Protein 1NBJ (pdb70)

Structure (mmCIF, N/CA/C/O backbone):
data_1NBJ
#
_entry.id   1NBJ
#
loop_
_atom_site.group_PDB
_atom_site.id
_atom_site.type_symbol
_atom_site.label_atom_id
_atom_site.label_alt_id
_atom_site.label_comp_id
_atom_site.label_asym_id
_atom_site.label_entity_id
_atom_site.label_seq_id
_atom_site.pdbx_PDB_ins_code
_atom_site.Cartn_x
_atom_site.Cartn_y
_atom_site.Cartn_z
_atom_site.occupancy
_atom_site.B_iso_or_equiv
_atom_site.auth_seq_id
_atom_site.auth_comp_id
_atom_site.auth_asym_id
_atom_site.auth_atom_id
_atom_site.pdbx_PDB_model_num
ATOM 1 N N . CYS A 1 1 ? 3.936 3.073 -3.307 1.00 0.00 1 CYS A N 1
ATOM 2 C CA . CYS A 1 1 ? 4.421 1.706 -3.341 1.00 0.00 1 CYS A CA 1
ATOM 3 C C . CYS A 1 1 ? 3.667 0.915 -4.405 1.00 0.00 1 CYS A C 1
ATOM 4 O O . CYS A 1 1 ? 2.555 1.282 -4.782 1.00 0.00 1 CYS A O 1
ATOM 11 N N . ALA A 1 2 ? 4.276 -0.153 -4.911 1.00 0.00 2 ALA A N 1
ATOM 12 C CA . ALA A 1 2 ? 3.653 -0.949 -5.958 1.00 0.00 2 ALA A CA 1
ATOM 13 C C . ALA A 1 2 ? 2.735 -2.020 -5.391 1.00 0.00 2 ALA A C 1
ATOM 14 O O . ALA A 1 2 ? 2.738 -3.157 -5.856 1.00 0.00 2 ALA A O 1
ATOM 21 N N . GLU A 1 3 ? 1.941 -1.650 -4.396 1.00 0.00 3 GLU A N 1
ATOM 22 C CA . GLU A 1 3 ? 1.015 -2.581 -3.774 1.00 0.00 3 GLU A CA 1
ATOM 23 C C . GLU A 1 3 ? -0.208 -1.859 -3.231 1.00 0.00 3 GLU A C 1
ATOM 24 O O . GLU A 1 3 ? -0.093 -0.849 -2.532 1.00 0.00 3 GLU A O 1
ATOM 36 N N . SER A 1 4 ? -1.372 -2.402 -3.531 1.00 0.00 4 SER A N 1
ATOM 37 C CA . SER A 1 4 ? -2.620 -1.852 -3.049 1.00 0.00 4 SER A CA 1
ATOM 38 C C . SER A 1 4 ? -3.150 -2.755 -1.948 1.00 0.00 4 SER A C 1
ATOM 39 O O . SER A 1 4 ? -3.231 -3.970 -2.118 1.00 0.00 4 SER A O 1
ATOM 47 N N . CYS A 1 5 ? -3.475 -2.173 -0.814 1.00 0.00 5 CYS A N 1
ATOM 48 C CA . CYS A 1 5 ? -3.953 -2.955 0.316 1.00 0.00 5 CYS A CA 1
ATOM 49 C C . CYS A 1 5 ? -5.464 -3.139 0.295 1.00 0.00 5 CYS A C 1
ATOM 50 O O . CYS A 1 5 ? -6.027 -3.740 1.209 1.00 0.00 5 CYS A O 1
ATOM 57 N N . VAL A 1 6 ? -6.097 -2.624 -0.763 1.00 0.00 6 VAL A N 1
ATOM 58 C CA . VAL A 1 6 ? -7.554 -2.695 -0.958 1.00 0.00 6 VAL A CA 1
ATOM 59 C C . VAL A 1 6 ? -8.164 -4.011 -0.467 1.00 0.00 6 VAL A C 1
ATOM 60 O O . VAL A 1 6 ? -9.209 -4.012 0.183 1.00 0.00 6 VAL A O 1
ATOM 73 N N . TYR A 1 7 ? -7.523 -5.126 -0.795 1.00 0.00 7 TYR A N 1
ATOM 74 C CA . TYR A 1 7 ? -8.030 -6.434 -0.394 1.00 0.00 7 TYR A CA 1
ATOM 75 C C . TYR A 1 7 ? -7.036 -7.206 0.468 1.00 0.00 7 TYR A C 1
ATOM 76 O O . TYR A 1 7 ? -7.375 -8.259 1.002 1.00 0.00 7 TYR A O 1
ATOM 94 N N . ILE A 1 8 ? -5.812 -6.698 0.592 1.00 0.00 8 ILE A N 1
ATOM 95 C CA . ILE A 1 8 ? -4.774 -7.381 1.376 1.00 0.00 8 ILE A CA 1
ATOM 96 C C . ILE A 1 8 ? -3.684 -6.416 1.822 1.00 0.00 8 ILE A C 1
ATOM 97 O O . ILE A 1 8 ? -3.288 -5.535 1.071 1.00 0.00 8 ILE A O 1
ATOM 113 N N . PRO A 1 9 ? -3.177 -6.585 3.052 1.00 0.00 9 PRO A N 1
ATOM 114 C CA . PRO A 1 9 ? -2.114 -5.737 3.599 1.00 0.00 9 PRO A CA 1
ATOM 115 C C . PRO A 1 9 ? -0.827 -5.811 2.776 1.00 0.00 9 PRO A C 1
ATOM 116 O O . PRO A 1 9 ? -0.555 -6.821 2.123 1.00 0.00 9 PRO A O 1
ATOM 127 N N . CYS A 1 10 ? -0.050 -4.732 2.817 1.00 0.00 10 CYS A N 1
ATOM 128 C CA . CYS A 1 10 ? 1.214 -4.637 2.088 1.00 0.00 10 CYS A CA 1
ATOM 129 C C . CYS A 1 10 ? 2.103 -5.842 2.379 1.00 0.00 10 CYS A C 1
ATOM 130 O O . CYS A 1 10 ? 2.232 -6.262 3.530 1.00 0.00 10 CYS A O 1
ATOM 137 N N . THR A 1 11 ? 2.706 -6.394 1.339 1.00 0.00 11 THR A N 1
ATOM 138 C CA . THR A 1 11 ? 3.572 -7.546 1.492 1.00 0.00 11 THR A CA 1
ATOM 139 C C . THR A 1 11 ? 5.016 -7.196 1.136 1.00 0.00 11 THR A C 1
ATOM 140 O O . THR A 1 11 ? 5.858 -7.040 2.020 1.00 0.00 11 THR A O 1
ATOM 151 N N . VAL A 1 12 ? 5.298 -7.039 -0.152 1.00 0.00 12 VAL A N 1
ATOM 152 C CA . VAL A 1 12 ? 6.643 -6.686 -0.592 1.00 0.00 12 VAL A CA 1
ATOM 153 C C . VAL A 1 12 ? 7.001 -5.308 -0.073 1.00 0.00 12 VAL A C 1
ATOM 154 O O . VAL A 1 12 ? 8.070 -5.090 0.505 1.00 0.00 12 VAL A O 1
ATOM 167 N N . THR A 1 13 ? 6.082 -4.380 -0.275 1.00 0.00 13 THR A N 1
ATOM 168 C CA . THR A 1 13 ? 6.276 -3.016 0.161 1.00 0.00 13 THR A CA 1
ATOM 169 C C . THR A 1 13 ? 6.313 -2.922 1.683 1.00 0.00 13 THR A C 1
ATOM 170 O O . THR A 1 13 ? 6.764 -1.921 2.234 1.00 0.00 13 THR A O 1
ATOM 181 N N . ALA A 1 14 ? 5.874 -3.978 2.362 1.00 0.00 14 ALA A N 1
ATOM 182 C CA . ALA A 1 14 ? 5.901 -3.994 3.815 1.00 0.00 14 ALA A CA 1
ATOM 183 C C . ALA A 1 14 ? 7.344 -3.981 4.286 1.00 0.00 14 ALA A C 1
ATOM 184 O O . ALA A 1 14 ? 7.683 -3.339 5.277 1.00 0.00 14 ALA A O 1
ATOM 191 N N . LEU A 1 15 ? 8.202 -4.672 3.534 1.00 0.00 15 LEU A N 1
ATOM 192 C CA . LEU A 1 15 ? 9.625 -4.718 3.844 1.00 0.00 15 LEU A CA 1
ATOM 193 C C . LEU A 1 15 ? 10.242 -3.348 3.605 1.00 0.00 15 LEU A C 1
ATOM 194 O O . LEU A 1 15 ? 11.254 -2.988 4.203 1.00 0.00 15 LEU A O 1
ATOM 210 N N . LEU A 1 16 ? 9.604 -2.589 2.725 1.00 0.00 16 LEU A N 1
ATOM 211 C CA . LEU A 1 16 ? 10.057 -1.243 2.391 1.00 0.00 16 LEU A CA 1
ATOM 212 C C . LEU A 1 16 ? 9.537 -0.235 3.411 1.00 0.00 16 LEU A C 1
ATOM 213 O O . LEU A 1 16 ? 9.928 0.931 3.404 1.00 0.00 16 LEU A O 1
ATOM 229 N N . GLY A 1 17 ? 8.646 -0.699 4.280 1.00 0.00 17 GLY A N 1
ATOM 230 C CA . GLY A 1 17 ? 8.067 0.158 5.296 1.00 0.00 17 GLY A CA 1
ATOM 231 C C . GLY A 1 17 ? 6.835 0.887 4.801 1.00 0.00 17 GLY A C 1
ATOM 232 O O . GLY A 1 17 ? 6.473 1.938 5.323 1.00 0.00 17 GLY A O 1
ATOM 236 N N . CYS A 1 18 ? 6.184 0.320 3.795 1.00 0.00 18 CYS A N 1
ATOM 237 C CA . CYS A 1 18 ? 4.982 0.914 3.231 1.00 0.00 18 CYS A CA 1
ATOM 238 C C . CYS A 1 18 ? 3.776 0.663 4.122 1.00 0.00 18 CYS A C 1
ATOM 239 O O . CYS A 1 18 ? 3.511 -0.470 4.525 1.00 0.00 18 CYS A O 1
ATOM 246 N N . SER A 1 19 ? 3.045 1.723 4.422 1.00 0.00 19 SER A N 1
ATOM 247 C CA . SER A 1 19 ? 1.864 1.622 5.256 1.00 0.00 19 SER A CA 1
ATOM 248 C C . SER A 1 19 ? 0.604 1.740 4.406 1.00 0.00 19 SER A C 1
ATOM 249 O O . SER A 1 19 ? 0.575 2.485 3.422 1.00 0.00 19 SER A O 1
ATOM 257 N N . CYS A 1 20 ? -0.429 1.002 4.787 1.00 0.00 20 CYS A N 1
ATOM 258 C CA . CYS A 1 20 ? -1.696 1.019 4.072 1.00 0.00 20 CYS A CA 1
ATOM 259 C C . CYS A 1 20 ? -2.437 2.328 4.327 1.00 0.00 20 CYS A C 1
ATOM 260 O O . CYS A 1 20 ? -2.716 2.680 5.472 1.00 0.00 20 CYS A O 1
ATOM 267 N N . SER A 1 21 ? -2.756 3.042 3.258 1.00 0.00 21 SER A N 1
ATOM 268 C CA . SER A 1 21 ? -3.469 4.302 3.362 1.00 0.00 21 SER A CA 1
ATOM 269 C C . SER A 1 21 ? -4.303 4.513 2.106 1.00 0.00 21 SER A C 1
ATOM 270 O O . SER A 1 21 ? -3.787 4.437 0.997 1.00 0.00 21 SER A O 1
ATOM 278 N N . ASN A 1 22 ? -5.598 4.757 2.287 1.00 0.00 22 ASN A N 1
ATOM 279 C CA . ASN A 1 22 ? -6.515 4.961 1.163 1.00 0.00 22 ASN A CA 1
ATOM 280 C C . ASN A 1 22 ? -6.508 3.743 0.241 1.00 0.00 22 ASN A C 1
ATOM 281 O O . ASN A 1 22 ? -6.620 3.847 -0.981 1.00 0.00 22 ASN A O 1
ATOM 292 N N . ARG A 1 23 ? -6.385 2.583 0.873 1.00 0.00 23 ARG A N 1
ATOM 293 C CA . ARG A 1 23 ? -6.370 1.282 0.192 1.00 0.00 23 ARG A CA 1
ATOM 294 C C . ARG A 1 23 ? -5.120 1.079 -0.671 1.00 0.00 23 ARG A C 1
ATOM 295 O O . ARG A 1 23 ? -5.076 0.179 -1.508 1.00 0.00 23 ARG A O 1
ATOM 316 N N . VAL A 1 24 ? -4.097 1.883 -0.451 1.00 0.00 24 VAL A N 1
ATOM 317 C CA . VAL A 1 24 ? -2.858 1.750 -1.201 1.00 0.00 24 VAL A CA 1
ATOM 318 C C . VAL A 1 24 ? -1.660 1.965 -0.280 1.00 0.00 24 VAL A C 1
ATOM 319 O O . VAL A 1 24 ? -1.697 2.801 0.621 1.00 0.00 24 VAL A O 1
ATOM 332 N N . CYS A 1 25 ? -0.615 1.186 -0.481 1.00 0.00 25 CYS A N 1
ATOM 333 C CA . CYS A 1 25 ? 0.570 1.286 0.354 1.00 0.00 25 CYS A CA 1
ATOM 334 C C . CYS A 1 25 ? 1.428 2.479 -0.059 1.00 0.00 25 CYS A C 1
ATOM 335 O O . CYS A 1 25 ? 1.788 2.627 -1.230 1.00 0.00 25 CYS A O 1
ATOM 342 N N . TYR A 1 26 ? 1.750 3.325 0.911 1.00 0.00 26 TYR A N 1
ATOM 343 C CA . TYR A 1 26 ? 2.564 4.511 0.671 1.00 0.00 26 TYR A CA 1
ATOM 344 C C . TYR A 1 26 ? 3.629 4.654 1.743 1.00 0.00 26 TYR A C 1
ATOM 345 O O . TYR A 1 26 ? 3.436 4.234 2.886 1.00 0.00 26 TYR A O 1
ATOM 363 N N . ASN A 1 27 ? 4.744 5.253 1.361 1.00 0.00 27 ASN A N 1
ATOM 364 C CA . ASN A 1 27 ? 5.864 5.478 2.273 1.00 0.00 27 ASN A CA 1
ATOM 365 C C . ASN A 1 27 ? 6.739 6.580 1.707 1.00 0.00 27 ASN A C 1
ATOM 366 O O . ASN A 1 27 ? 7.846 6.340 1.225 1.00 0.00 27 ASN A O 1
ATOM 377 N N . GLY A 1 28 ? 6.193 7.790 1.700 1.00 0.00 28 GLY A N 1
ATOM 378 C CA . GLY A 1 28 ? 6.890 8.925 1.124 1.00 0.00 28 GLY A CA 1
ATOM 379 C C . GLY A 1 28 ? 6.677 8.939 -0.371 1.00 0.00 28 GLY A C 1
ATOM 380 O O . GLY A 1 28 ? 6.323 9.956 -0.962 1.00 0.00 28 GLY A O 1
ATOM 384 N N . ILE A 1 29 ? 6.849 7.769 -0.956 1.00 0.00 29 ILE A N 1
ATOM 385 C CA . ILE A 1 29 ? 6.644 7.551 -2.368 1.00 0.00 29 ILE A CA 1
ATOM 386 C C . ILE A 1 29 ? 5.591 6.461 -2.533 1.00 0.00 29 ILE A C 1
ATOM 387 O O . ILE A 1 29 ? 5.371 5.666 -1.606 1.00 0.00 29 ILE A O 1
ATOM 403 N N . PRO A 1 30 ? 4.907 6.413 -3.683 1.00 0.00 30 PRO A N 1
ATOM 404 C CA . PRO A 1 30 ? 3.875 5.410 -3.935 1.00 0.00 30 PRO A CA 1
ATOM 405 C C . PRO A 1 30 ? 4.471 4.013 -4.066 1.00 0.00 30 PRO A C 1
ATOM 406 O O . PRO A 1 30 ? 5.404 3.796 -4.840 1.00 0.00 30 PRO A O 1
ATOM 417 N N . CYS A 1 1 ? 4.006 3.020 -3.281 1.00 0.00 1 CYS A N 2
ATOM 418 C CA . CYS A 1 1 ? 4.400 1.625 -3.316 1.00 0.00 1 CYS A CA 2
ATOM 419 C C . CYS A 1 1 ? 3.649 0.875 -4.405 1.00 0.00 1 CYS A C 2
ATOM 420 O O . CYS A 1 1 ? 2.535 1.249 -4.773 1.00 0.00 1 CYS A O 2
ATOM 427 N N . ALA A 1 2 ? 4.264 -0.177 -4.930 1.00 0.00 2 ALA A N 2
ATOM 428 C CA . ALA A 1 2 ? 3.655 -0.960 -5.992 1.00 0.00 2 ALA A CA 2
ATOM 429 C C . ALA A 1 2 ? 2.728 -2.042 -5.449 1.00 0.00 2 ALA A C 2
ATOM 430 O O . ALA A 1 2 ? 2.716 -3.165 -5.949 1.00 0.00 2 ALA A O 2
ATOM 437 N N . GLU A 1 3 ? 1.939 -1.693 -4.441 1.00 0.00 3 GLU A N 2
ATOM 438 C CA . GLU A 1 3 ? 0.995 -2.634 -3.847 1.00 0.00 3 GLU A CA 2
ATOM 439 C C . GLU A 1 3 ? -0.227 -1.901 -3.320 1.00 0.00 3 GLU A C 2
ATOM 440 O O . GLU A 1 3 ? -0.115 -0.832 -2.714 1.00 0.00 3 GLU A O 2
ATOM 452 N N . SER A 1 4 ? -1.387 -2.493 -3.529 1.00 0.00 4 SER A N 2
ATOM 453 C CA . SER A 1 4 ? -2.629 -1.928 -3.049 1.00 0.00 4 SER A CA 2
ATOM 454 C C . SER A 1 4 ? -3.164 -2.804 -1.927 1.00 0.00 4 SER A C 2
ATOM 455 O O . SER A 1 4 ? -3.298 -4.016 -2.083 1.00 0.00 4 SER A O 2
ATOM 463 N N . CYS A 1 5 ? -3.439 -2.196 -0.790 1.00 0.00 5 CYS A N 2
ATOM 464 C CA . CYS A 1 5 ? -3.924 -2.940 0.362 1.00 0.00 5 CYS A CA 2
ATOM 465 C C . CYS A 1 5 ? -5.438 -3.097 0.353 1.00 0.00 5 CYS A C 2
ATOM 466 O O . CYS A 1 5 ? -6.009 -3.640 1.299 1.00 0.00 5 CYS A O 2
ATOM 473 N N . VAL A 1 6 ? -6.062 -2.627 -0.731 1.00 0.00 6 VAL A N 2
ATOM 474 C CA . VAL A 1 6 ? -7.520 -2.678 -0.928 1.00 0.00 6 VAL A CA 2
ATOM 475 C C . VAL A 1 6 ? -8.165 -3.931 -0.331 1.00 0.00 6 VAL A C 2
ATOM 476 O O . VAL A 1 6 ? -9.187 -3.843 0.347 1.00 0.00 6 VAL A O 2
ATOM 489 N N . TYR A 1 7 ? -7.573 -5.090 -0.591 1.00 0.00 7 TYR A N 2
ATOM 490 C CA . TYR A 1 7 ? -8.109 -6.347 -0.081 1.00 0.00 7 TYR A CA 2
ATOM 491 C C . TYR A 1 7 ? -7.063 -7.147 0.686 1.00 0.00 7 TYR A C 2
ATOM 492 O O . TYR A 1 7 ? -7.366 -8.222 1.199 1.00 0.00 7 TYR A O 2
ATOM 510 N N . ILE A 1 8 ? -5.838 -6.638 0.750 1.00 0.00 8 ILE A N 2
ATOM 511 C CA . ILE A 1 8 ? -4.751 -7.343 1.441 1.00 0.00 8 ILE A CA 2
ATOM 512 C C . ILE A 1 8 ? -3.660 -6.385 1.896 1.00 0.00 8 ILE A C 2
ATOM 513 O O . ILE A 1 8 ? -3.269 -5.492 1.158 1.00 0.00 8 ILE A O 2
ATOM 529 N N . PRO A 1 9 ? -3.144 -6.573 3.119 1.00 0.00 9 PRO A N 2
ATOM 530 C CA . PRO A 1 9 ? -2.079 -5.729 3.671 1.00 0.00 9 PRO A CA 2
ATOM 531 C C . PRO A 1 9 ? -0.801 -5.784 2.831 1.00 0.00 9 PRO A C 2
ATOM 532 O O . PRO A 1 9 ? -0.511 -6.799 2.193 1.00 0.00 9 PRO A O 2
ATOM 543 N N . CYS A 1 10 ? -0.051 -4.682 2.839 1.00 0.00 10 CYS A N 2
ATOM 544 C CA . CYS A 1 10 ? 1.200 -4.574 2.089 1.00 0.00 10 CYS A CA 2
ATOM 545 C C . CYS A 1 10 ? 2.115 -5.757 2.402 1.00 0.00 10 CYS A C 2
ATOM 546 O O . CYS A 1 10 ? 2.313 -6.100 3.568 1.00 0.00 10 CYS A O 2
ATOM 553 N N . THR A 1 11 ? 2.654 -6.388 1.368 1.00 0.00 11 THR A N 2
ATOM 554 C CA . THR A 1 11 ? 3.525 -7.535 1.557 1.00 0.00 11 THR A CA 2
ATOM 555 C C . THR A 1 11 ? 4.959 -7.225 1.125 1.00 0.00 11 THR A C 2
ATOM 556 O O . THR A 1 11 ? 5.851 -7.096 1.963 1.00 0.00 11 THR A O 2
ATOM 567 N N . VAL A 1 12 ? 5.177 -7.081 -0.176 1.00 0.00 12 VAL A N 2
ATOM 568 C CA . VAL A 1 12 ? 6.507 -6.772 -0.687 1.00 0.00 12 VAL A CA 2
ATOM 569 C C . VAL A 1 12 ? 6.953 -5.415 -0.171 1.00 0.00 12 VAL A C 2
ATOM 570 O O . VAL A 1 12 ? 8.050 -5.255 0.379 1.00 0.00 12 VAL A O 2
ATOM 583 N N . THR A 1 13 ? 6.078 -4.442 -0.338 1.00 0.00 13 THR A N 2
ATOM 584 C CA . THR A 1 13 ? 6.342 -3.089 0.095 1.00 0.00 13 THR A CA 2
ATOM 585 C C . THR A 1 13 ? 6.403 -2.991 1.617 1.00 0.00 13 THR A C 2
ATOM 586 O O . THR A 1 13 ? 6.849 -1.984 2.161 1.00 0.00 13 THR A O 2
ATOM 597 N N . ALA A 1 14 ? 5.990 -4.052 2.305 1.00 0.00 14 ALA A N 2
ATOM 598 C CA . ALA A 1 14 ? 6.047 -4.068 3.757 1.00 0.00 14 ALA A CA 2
ATOM 599 C C . ALA A 1 14 ? 7.501 -4.052 4.187 1.00 0.00 14 ALA A C 2
ATOM 600 O O . ALA A 1 14 ? 7.862 -3.432 5.186 1.00 0.00 14 ALA A O 2
ATOM 607 N N . LEU A 1 15 ? 8.340 -4.714 3.391 1.00 0.00 15 LEU A N 2
ATOM 608 C CA . LEU A 1 15 ? 9.769 -4.758 3.653 1.00 0.00 15 LEU A CA 2
ATOM 609 C C . LEU A 1 15 ? 10.365 -3.371 3.439 1.00 0.00 15 LEU A C 2
ATOM 610 O O . LEU A 1 15 ? 11.385 -3.012 4.021 1.00 0.00 15 LEU A O 2
ATOM 626 N N . LEU A 1 16 ? 9.694 -2.597 2.597 1.00 0.00 16 LEU A N 2
ATOM 627 C CA . LEU A 1 16 ? 10.118 -1.234 2.285 1.00 0.00 16 LEU A CA 2
ATOM 628 C C . LEU A 1 16 ? 9.580 -0.250 3.322 1.00 0.00 16 LEU A C 2
ATOM 629 O O . LEU A 1 16 ? 9.923 0.933 3.311 1.00 0.00 16 LEU A O 2
ATOM 645 N N . GLY A 1 17 ? 8.732 -0.750 4.212 1.00 0.00 17 GLY A N 2
ATOM 646 C CA . GLY A 1 17 ? 8.147 0.083 5.245 1.00 0.00 17 GLY A CA 2
ATOM 647 C C . GLY A 1 17 ? 6.929 0.841 4.755 1.00 0.00 17 GLY A C 2
ATOM 648 O O . GLY A 1 17 ? 6.623 1.928 5.243 1.00 0.00 17 GLY A O 2
ATOM 652 N N . CYS A 1 18 ? 6.231 0.262 3.789 1.00 0.00 18 CYS A N 2
ATOM 653 C CA . CYS A 1 18 ? 5.036 0.876 3.227 1.00 0.00 18 CYS A CA 2
ATOM 654 C C . CYS A 1 18 ? 3.838 0.701 4.147 1.00 0.00 18 CYS A C 2
ATOM 655 O O . CYS A 1 18 ? 3.603 -0.383 4.681 1.00 0.00 18 CYS A O 2
ATOM 662 N N . SER A 1 19 ? 3.074 1.768 4.318 1.00 0.00 19 SER A N 2
ATOM 663 C CA . SER A 1 19 ? 1.893 1.732 5.158 1.00 0.00 19 SER A CA 2
ATOM 664 C C . SER A 1 19 ? 0.633 1.828 4.304 1.00 0.00 19 SER A C 2
ATOM 665 O O . SER A 1 19 ? 0.625 2.491 3.268 1.00 0.00 19 SER A O 2
ATOM 673 N N . CYS A 1 20 ? -0.425 1.155 4.732 1.00 0.00 20 CYS A N 2
ATOM 674 C CA . CYS A 1 20 ? -1.682 1.168 4.001 1.00 0.00 20 CYS A CA 2
ATOM 675 C C . CYS A 1 20 ? -2.378 2.517 4.157 1.00 0.00 20 CYS A C 2
ATOM 676 O O . CYS A 1 20 ? -2.649 2.960 5.273 1.00 0.00 20 CYS A O 2
ATOM 683 N N . SER A 1 21 ? -2.661 3.169 3.041 1.00 0.00 21 SER A N 2
ATOM 684 C CA . SER A 1 21 ? -3.323 4.463 3.052 1.00 0.00 21 SER A CA 2
ATOM 685 C C . SER A 1 21 ? -4.270 4.572 1.863 1.00 0.00 21 SER A C 2
ATOM 686 O O . SER A 1 21 ? -3.852 4.457 0.715 1.00 0.00 21 SER A O 2
ATOM 694 N N . ASN A 1 22 ? -5.555 4.772 2.152 1.00 0.00 22 ASN A N 2
ATOM 695 C CA . ASN A 1 22 ? -6.584 4.882 1.110 1.00 0.00 22 ASN A CA 2
ATOM 696 C C . ASN A 1 22 ? -6.612 3.631 0.231 1.00 0.00 22 ASN A C 2
ATOM 697 O O . ASN A 1 22 ? -6.892 3.706 -0.966 1.00 0.00 22 ASN A O 2
ATOM 708 N N . ARG A 1 23 ? -6.326 2.484 0.856 1.00 0.00 23 ARG A N 2
ATOM 709 C CA . ARG A 1 23 ? -6.308 1.177 0.184 1.00 0.00 23 ARG A CA 2
ATOM 710 C C . ARG A 1 23 ? -5.084 1.021 -0.721 1.00 0.00 23 ARG A C 2
ATOM 711 O O . ARG A 1 23 ? -5.013 0.096 -1.531 1.00 0.00 23 ARG A O 2
ATOM 732 N N . VAL A 1 24 ? -4.112 1.905 -0.568 1.00 0.00 24 VAL A N 2
ATOM 733 C CA . VAL A 1 24 ? -2.889 1.850 -1.357 1.00 0.00 24 VAL A CA 2
ATOM 734 C C . VAL A 1 24 ? -1.682 1.980 -0.434 1.00 0.00 24 VAL A C 2
ATOM 735 O O . VAL A 1 24 ? -1.692 2.789 0.490 1.00 0.00 24 VAL A O 2
ATOM 748 N N . CYS A 1 25 ? -0.651 1.188 -0.669 1.00 0.00 25 CYS A N 2
ATOM 749 C CA . CYS A 1 25 ? 0.539 1.255 0.162 1.00 0.00 25 CYS A CA 2
ATOM 750 C C . CYS A 1 25 ? 1.347 2.500 -0.195 1.00 0.00 25 CYS A C 2
ATOM 751 O O . CYS A 1 25 ? 1.663 2.739 -1.365 1.00 0.00 25 CYS A O 2
ATOM 758 N N . TYR A 1 26 ? 1.647 3.303 0.813 1.00 0.00 26 TYR A N 2
ATOM 759 C CA . TYR A 1 26 ? 2.381 4.542 0.616 1.00 0.00 26 TYR A CA 2
ATOM 760 C C . TYR A 1 26 ? 3.256 4.836 1.825 1.00 0.00 26 TYR A C 2
ATOM 761 O O . TYR A 1 26 ? 2.867 4.570 2.963 1.00 0.00 26 TYR A O 2
ATOM 779 N N . ASN A 1 27 ? 4.437 5.378 1.575 1.00 0.00 27 ASN A N 2
ATOM 780 C CA . ASN A 1 27 ? 5.371 5.711 2.657 1.00 0.00 27 ASN A CA 2
ATOM 781 C C . ASN A 1 27 ? 6.330 6.799 2.188 1.00 0.00 27 ASN A C 2
ATOM 782 O O . ASN A 1 27 ? 7.543 6.615 2.114 1.00 0.00 27 ASN A O 2
ATOM 793 N N . GLY A 1 28 ? 5.756 7.933 1.817 1.00 0.00 28 GLY A N 2
ATOM 794 C CA . GLY A 1 28 ? 6.542 9.029 1.291 1.00 0.00 28 GLY A CA 2
ATOM 795 C C . GLY A 1 28 ? 6.623 8.885 -0.206 1.00 0.00 28 GLY A C 2
ATOM 796 O O . GLY A 1 28 ? 6.406 9.834 -0.960 1.00 0.00 28 GLY A O 2
ATOM 800 N N . ILE A 1 29 ? 6.867 7.656 -0.619 1.00 0.00 29 ILE A N 2
ATOM 801 C CA . ILE A 1 29 ? 6.918 7.286 -2.013 1.00 0.00 29 ILE A CA 2
ATOM 802 C C . ILE A 1 29 ? 5.791 6.293 -2.277 1.00 0.00 29 ILE A C 2
ATOM 803 O O . ILE A 1 29 ? 5.382 5.561 -1.363 1.00 0.00 29 ILE A O 2
ATOM 819 N N . PRO A 1 30 ? 5.244 6.270 -3.500 1.00 0.00 30 PRO A N 2
ATOM 820 C CA . PRO A 1 30 ? 4.152 5.366 -3.854 1.00 0.00 30 PRO A CA 2
ATOM 821 C C . PRO A 1 30 ? 4.645 3.932 -3.991 1.00 0.00 30 PRO A C 2
ATOM 822 O O . PRO A 1 30 ? 5.603 3.663 -4.718 1.00 0.00 30 PRO A O 2
ATOM 833 N N . CYS A 1 1 ? 3.880 3.089 -3.273 1.00 0.00 1 CYS A N 3
ATOM 834 C CA . CYS A 1 1 ? 4.371 1.724 -3.298 1.00 0.00 1 CYS A CA 3
ATOM 835 C C . CYS A 1 1 ? 3.653 0.919 -4.372 1.00 0.00 1 CYS A C 3
ATOM 836 O O . CYS A 1 1 ? 2.522 1.235 -4.743 1.00 0.00 1 CYS A O 3
ATOM 843 N N . ALA A 1 2 ? 4.318 -0.107 -4.889 1.00 0.00 2 ALA A N 3
ATOM 844 C CA . ALA A 1 2 ? 3.746 -0.931 -5.943 1.00 0.00 2 ALA A CA 3
ATOM 845 C C . ALA A 1 2 ? 2.828 -2.016 -5.395 1.00 0.00 2 ALA A C 3
ATOM 846 O O . ALA A 1 2 ? 2.862 -3.156 -5.855 1.00 0.00 2 ALA A O 3
ATOM 853 N N . GLU A 1 3 ? 1.998 -1.651 -4.428 1.00 0.00 3 GLU A N 3
ATOM 854 C CA . GLU A 1 3 ? 1.058 -2.587 -3.825 1.00 0.00 3 GLU A CA 3
ATOM 855 C C . GLU A 1 3 ? -0.171 -1.853 -3.314 1.00 0.00 3 GLU A C 3
ATOM 856 O O . GLU A 1 3 ? -0.066 -0.789 -2.700 1.00 0.00 3 GLU A O 3
ATOM 868 N N . SER A 1 4 ? -1.330 -2.440 -3.545 1.00 0.00 4 SER A N 3
ATOM 869 C CA . SER A 1 4 ? -2.578 -1.875 -3.081 1.00 0.00 4 SER A CA 3
ATOM 870 C C . SER A 1 4 ? -3.127 -2.756 -1.972 1.00 0.00 4 SER A C 3
ATOM 871 O O . SER A 1 4 ? -3.236 -3.970 -2.130 1.00 0.00 4 SER A O 3
ATOM 879 N N . CYS A 1 5 ? -3.441 -2.154 -0.843 1.00 0.00 5 CYS A N 3
ATOM 880 C CA . CYS A 1 5 ? -3.940 -2.909 0.297 1.00 0.00 5 CYS A CA 3
ATOM 881 C C . CYS A 1 5 ? -5.455 -3.057 0.272 1.00 0.00 5 CYS A C 3
ATOM 882 O O . CYS A 1 5 ? -6.042 -3.568 1.227 1.00 0.00 5 CYS A O 3
ATOM 889 N N . VAL A 1 6 ? -6.058 -2.616 -0.834 1.00 0.00 6 VAL A N 3
ATOM 890 C CA . VAL A 1 6 ? -7.513 -2.663 -1.053 1.00 0.00 6 VAL A CA 3
ATOM 891 C C . VAL A 1 6 ? -8.183 -3.873 -0.397 1.00 0.00 6 VAL A C 3
ATOM 892 O O . VAL A 1 6 ? -9.193 -3.728 0.291 1.00 0.00 6 VAL A O 3
ATOM 905 N N . TYR A 1 7 ? -7.624 -5.056 -0.613 1.00 0.00 7 TYR A N 3
ATOM 906 C CA . TYR A 1 7 ? -8.182 -6.275 -0.040 1.00 0.00 7 TYR A CA 3
ATOM 907 C C . TYR A 1 7 ? -7.127 -7.094 0.694 1.00 0.00 7 TYR A C 3
ATOM 908 O O . TYR A 1 7 ? -7.425 -8.174 1.200 1.00 0.00 7 TYR A O 3
ATOM 926 N N . ILE A 1 8 ? -5.899 -6.593 0.741 1.00 0.00 8 ILE A N 3
ATOM 927 C CA . ILE A 1 8 ? -4.802 -7.313 1.401 1.00 0.00 8 ILE A CA 3
ATOM 928 C C . ILE A 1 8 ? -3.704 -6.366 1.862 1.00 0.00 8 ILE A C 3
ATOM 929 O O . ILE A 1 8 ? -3.324 -5.454 1.142 1.00 0.00 8 ILE A O 3
ATOM 945 N N . PRO A 1 9 ? -3.170 -6.583 3.072 1.00 0.00 9 PRO A N 3
ATOM 946 C CA . PRO A 1 9 ? -2.096 -5.752 3.628 1.00 0.00 9 PRO A CA 3
ATOM 947 C C . PRO A 1 9 ? -0.822 -5.808 2.785 1.00 0.00 9 PRO A C 3
ATOM 948 O O . PRO A 1 9 ? -0.542 -6.818 2.135 1.00 0.00 9 PRO A O 3
ATOM 959 N N . CYS A 1 10 ? -0.063 -4.714 2.804 1.00 0.00 10 CYS A N 3
ATOM 960 C CA . CYS A 1 10 ? 1.187 -4.609 2.053 1.00 0.00 10 CYS A CA 3
ATOM 961 C C . CYS A 1 10 ? 2.101 -5.791 2.369 1.00 0.00 10 CYS A C 3
ATOM 962 O O . CYS A 1 10 ? 2.279 -6.146 3.534 1.00 0.00 10 CYS A O 3
ATOM 969 N N . THR A 1 11 ? 2.666 -6.405 1.337 1.00 0.00 11 THR A N 3
ATOM 970 C CA . THR A 1 11 ? 3.542 -7.548 1.532 1.00 0.00 11 THR A CA 3
ATOM 971 C C . THR A 1 11 ? 4.975 -7.233 1.101 1.00 0.00 11 THR A C 3
ATOM 972 O O . THR A 1 11 ? 5.871 -7.124 1.940 1.00 0.00 11 THR A O 3
ATOM 983 N N . VAL A 1 12 ? 5.191 -7.060 -0.196 1.00 0.00 12 VAL A N 3
ATOM 984 C CA . VAL A 1 12 ? 6.521 -6.744 -0.700 1.00 0.00 12 VAL A CA 3
ATOM 985 C C . VAL A 1 12 ? 6.977 -5.403 -0.150 1.00 0.00 12 VAL A C 3
ATOM 986 O O . VAL A 1 12 ? 8.037 -5.282 0.471 1.00 0.00 12 VAL A O 3
ATOM 999 N N . THR A 1 13 ? 6.150 -4.399 -0.362 1.00 0.00 13 THR A N 3
ATOM 1000 C CA . THR A 1 13 ? 6.442 -3.061 0.102 1.00 0.00 13 THR A CA 3
ATOM 1001 C C . THR A 1 13 ? 6.443 -2.985 1.626 1.00 0.00 13 THR A C 3
ATOM 1002 O O . THR A 1 13 ? 6.837 -1.972 2.201 1.00 0.00 13 THR A O 3
ATOM 1013 N N . ALA A 1 14 ? 6.034 -4.066 2.282 1.00 0.00 14 ALA A N 3
ATOM 1014 C CA . ALA A 1 14 ? 6.030 -4.101 3.732 1.00 0.00 14 ALA A CA 3
ATOM 1015 C C . ALA A 1 14 ? 7.459 -4.062 4.242 1.00 0.00 14 ALA A C 3
ATOM 1016 O O . ALA A 1 14 ? 7.745 -3.429 5.256 1.00 0.00 14 ALA A O 3
ATOM 1023 N N . LEU A 1 15 ? 8.368 -4.717 3.513 1.00 0.00 15 LEU A N 3
ATOM 1024 C CA . LEU A 1 15 ? 9.774 -4.716 3.907 1.00 0.00 15 LEU A CA 3
ATOM 1025 C C . LEU A 1 15 ? 10.370 -3.334 3.659 1.00 0.00 15 LEU A C 3
ATOM 1026 O O . LEU A 1 15 ? 11.386 -2.963 4.242 1.00 0.00 15 LEU A O 3
ATOM 1042 N N . LEU A 1 16 ? 9.700 -2.571 2.800 1.00 0.00 16 LEU A N 3
ATOM 1043 C CA . LEU A 1 16 ? 10.123 -1.213 2.477 1.00 0.00 16 LEU A CA 3
ATOM 1044 C C . LEU A 1 16 ? 9.565 -0.229 3.503 1.00 0.00 16 LEU A C 3
ATOM 1045 O O . LEU A 1 16 ? 9.941 0.941 3.527 1.00 0.00 16 LEU A O 3
ATOM 1061 N N . GLY A 1 17 ? 8.658 -0.723 4.340 1.00 0.00 17 GLY A N 3
ATOM 1062 C CA . GLY A 1 17 ? 8.042 0.106 5.359 1.00 0.00 17 GLY A CA 3
ATOM 1063 C C . GLY A 1 17 ? 6.810 0.826 4.848 1.00 0.00 17 GLY A C 3
ATOM 1064 O O . GLY A 1 17 ? 6.418 1.862 5.383 1.00 0.00 17 GLY A O 3
ATOM 1068 N N . CYS A 1 18 ? 6.192 0.272 3.815 1.00 0.00 18 CYS A N 3
ATOM 1069 C CA . CYS A 1 18 ? 4.994 0.864 3.236 1.00 0.00 18 CYS A CA 3
ATOM 1070 C C . CYS A 1 18 ? 3.778 0.630 4.118 1.00 0.00 18 CYS A C 3
ATOM 1071 O O . CYS A 1 18 ? 3.484 -0.501 4.507 1.00 0.00 18 CYS A O 3
ATOM 1078 N N . SER A 1 19 ? 3.071 1.705 4.421 1.00 0.00 19 SER A N 3
ATOM 1079 C CA . SER A 1 19 ? 1.881 1.627 5.246 1.00 0.00 19 SER A CA 3
ATOM 1080 C C . SER A 1 19 ? 0.627 1.763 4.389 1.00 0.00 19 SER A C 3
ATOM 1081 O O . SER A 1 19 ? 0.617 2.503 3.403 1.00 0.00 19 SER A O 3
ATOM 1089 N N . CYS A 1 20 ? -0.419 1.042 4.762 1.00 0.00 20 CYS A N 3
ATOM 1090 C CA . CYS A 1 20 ? -1.676 1.078 4.028 1.00 0.00 20 CYS A CA 3
ATOM 1091 C C . CYS A 1 20 ? -2.391 2.409 4.247 1.00 0.00 20 CYS A C 3
ATOM 1092 O O . CYS A 1 20 ? -2.633 2.814 5.384 1.00 0.00 20 CYS A O 3
ATOM 1099 N N . SER A 1 21 ? -2.731 3.079 3.158 1.00 0.00 21 SER A N 3
ATOM 1100 C CA . SER A 1 21 ? -3.423 4.352 3.224 1.00 0.00 21 SER A CA 3
ATOM 1101 C C . SER A 1 21 ? -4.337 4.489 2.013 1.00 0.00 21 SER A C 3
ATOM 1102 O O . SER A 1 21 ? -3.883 4.437 0.873 1.00 0.00 21 SER A O 3
ATOM 1110 N N . ASN A 1 22 ? -5.631 4.643 2.272 1.00 0.00 22 ASN A N 3
ATOM 1111 C CA . ASN A 1 22 ? -6.629 4.768 1.210 1.00 0.00 22 ASN A CA 3
ATOM 1112 C C . ASN A 1 22 ? -6.582 3.579 0.255 1.00 0.00 22 ASN A C 3
ATOM 1113 O O . ASN A 1 22 ? -6.721 3.734 -0.958 1.00 0.00 22 ASN A O 3
ATOM 1124 N N . ARG A 1 23 ? -6.403 2.388 0.830 1.00 0.00 23 ARG A N 3
ATOM 1125 C CA . ARG A 1 23 ? -6.349 1.129 0.077 1.00 0.00 23 ARG A CA 3
ATOM 1126 C C . ARG A 1 23 ? -5.090 1.029 -0.792 1.00 0.00 23 ARG A C 3
ATOM 1127 O O . ARG A 1 23 ? -4.991 0.155 -1.653 1.00 0.00 23 ARG A O 3
ATOM 1148 N N . VAL A 1 24 ? -4.121 1.902 -0.552 1.00 0.00 24 VAL A N 3
ATOM 1149 C CA . VAL A 1 24 ? -2.873 1.889 -1.306 1.00 0.00 24 VAL A CA 3
ATOM 1150 C C . VAL A 1 24 ? -1.687 2.008 -0.352 1.00 0.00 24 VAL A C 3
ATOM 1151 O O . VAL A 1 24 ? -1.727 2.783 0.598 1.00 0.00 24 VAL A O 3
ATOM 1164 N N . CYS A 1 25 ? -0.636 1.244 -0.598 1.00 0.00 25 CYS A N 3
ATOM 1165 C CA . CYS A 1 25 ? 0.540 1.300 0.252 1.00 0.00 25 CYS A CA 3
ATOM 1166 C C . CYS A 1 25 ? 1.354 2.549 -0.079 1.00 0.00 25 CYS A C 3
ATOM 1167 O O . CYS A 1 25 ? 1.659 2.814 -1.247 1.00 0.00 25 CYS A O 3
ATOM 1174 N N . TYR A 1 26 ? 1.675 3.330 0.941 1.00 0.00 26 TYR A N 3
ATOM 1175 C CA . TYR A 1 26 ? 2.419 4.565 0.753 1.00 0.00 26 TYR A CA 3
ATOM 1176 C C . TYR A 1 26 ? 3.500 4.714 1.812 1.00 0.00 26 TYR A C 3
ATOM 1177 O O . TYR A 1 26 ? 3.311 4.323 2.967 1.00 0.00 26 TYR A O 3
ATOM 1195 N N . ASN A 1 27 ? 4.628 5.280 1.409 1.00 0.00 27 ASN A N 3
ATOM 1196 C CA . ASN A 1 27 ? 5.757 5.496 2.313 1.00 0.00 27 ASN A CA 3
ATOM 1197 C C . ASN A 1 27 ? 6.663 6.564 1.731 1.00 0.00 27 ASN A C 3
ATOM 1198 O O . ASN A 1 27 ? 7.748 6.280 1.223 1.00 0.00 27 ASN A O 3
ATOM 1209 N N . GLY A 1 28 ? 6.170 7.797 1.744 1.00 0.00 28 GLY A N 3
ATOM 1210 C CA . GLY A 1 28 ? 6.907 8.904 1.160 1.00 0.00 28 GLY A CA 3
ATOM 1211 C C . GLY A 1 28 ? 6.693 8.921 -0.336 1.00 0.00 28 GLY A C 3
ATOM 1212 O O . GLY A 1 28 ? 6.353 9.945 -0.927 1.00 0.00 28 GLY A O 3
ATOM 1216 N N . ILE A 1 29 ? 6.842 7.750 -0.922 1.00 0.00 29 ILE A N 3
ATOM 1217 C CA . ILE A 1 29 ? 6.631 7.537 -2.333 1.00 0.00 29 ILE A CA 3
ATOM 1218 C C . ILE A 1 29 ? 5.568 6.456 -2.495 1.00 0.00 29 ILE A C 3
ATOM 1219 O O . ILE A 1 29 ? 5.349 5.658 -1.569 1.00 0.00 29 ILE A O 3
ATOM 1235 N N . PRO A 1 30 ? 4.877 6.420 -3.644 1.00 0.00 30 PRO A N 3
ATOM 1236 C CA . PRO A 1 30 ? 3.835 5.428 -3.899 1.00 0.00 30 PRO A CA 3
ATOM 1237 C C . PRO A 1 30 ? 4.428 4.029 -4.022 1.00 0.00 30 PRO A C 3
ATOM 1238 O O . PRO A 1 30 ? 5.378 3.812 -4.777 1.00 0.00 30 PRO A O 3
ATOM 1249 N N . CYS A 1 1 ? 4.081 2.919 -3.331 1.00 0.00 1 CYS A N 4
ATOM 1250 C CA . CYS A 1 1 ? 4.515 1.555 -3.579 1.00 0.00 1 CYS A CA 4
ATOM 1251 C C . CYS A 1 1 ? 3.649 0.896 -4.639 1.00 0.00 1 CYS A C 4
ATOM 1252 O O . CYS A 1 1 ? 2.558 1.374 -4.952 1.00 0.00 1 CYS A O 4
ATOM 1259 N N . ALA A 1 2 ? 4.143 -0.200 -5.192 1.00 0.00 2 ALA A N 4
ATOM 1260 C CA . ALA A 1 2 ? 3.422 -0.918 -6.229 1.00 0.00 2 ALA A CA 4
ATOM 1261 C C . ALA A 1 2 ? 2.515 -1.987 -5.639 1.00 0.00 2 ALA A C 4
ATOM 1262 O O . ALA A 1 2 ? 2.484 -3.122 -6.112 1.00 0.00 2 ALA A O 4
ATOM 1269 N N . GLU A 1 3 ? 1.771 -1.613 -4.611 1.00 0.00 3 GLU A N 4
ATOM 1270 C CA . GLU A 1 3 ? 0.854 -2.529 -3.958 1.00 0.00 3 GLU A CA 4
ATOM 1271 C C . GLU A 1 3 ? -0.365 -1.790 -3.442 1.00 0.00 3 GLU A C 4
ATOM 1272 O O . GLU A 1 3 ? -0.257 -0.694 -2.884 1.00 0.00 3 GLU A O 4
ATOM 1284 N N . SER A 1 4 ? -1.515 -2.410 -3.600 1.00 0.00 4 SER A N 4
ATOM 1285 C CA . SER A 1 4 ? -2.755 -1.851 -3.119 1.00 0.00 4 SER A CA 4
ATOM 1286 C C . SER A 1 4 ? -3.288 -2.751 -2.021 1.00 0.00 4 SER A C 4
ATOM 1287 O O . SER A 1 4 ? -3.477 -3.949 -2.223 1.00 0.00 4 SER A O 4
ATOM 1295 N N . CYS A 1 5 ? -3.494 -2.183 -0.852 1.00 0.00 5 CYS A N 4
ATOM 1296 C CA . CYS A 1 5 ? -3.963 -2.956 0.287 1.00 0.00 5 CYS A CA 4
ATOM 1297 C C . CYS A 1 5 ? -5.478 -3.084 0.308 1.00 0.00 5 CYS A C 4
ATOM 1298 O O . CYS A 1 5 ? -6.045 -3.592 1.277 1.00 0.00 5 CYS A O 4
ATOM 1305 N N . VAL A 1 6 ? -6.105 -2.629 -0.779 1.00 0.00 6 VAL A N 4
ATOM 1306 C CA . VAL A 1 6 ? -7.564 -2.654 -0.958 1.00 0.00 6 VAL A CA 4
ATOM 1307 C C . VAL A 1 6 ? -8.232 -3.855 -0.283 1.00 0.00 6 VAL A C 4
ATOM 1308 O O . VAL A 1 6 ? -9.223 -3.692 0.431 1.00 0.00 6 VAL A O 4
ATOM 1321 N N . TYR A 1 7 ? -7.692 -5.046 -0.505 1.00 0.00 7 TYR A N 4
ATOM 1322 C CA . TYR A 1 7 ? -8.250 -6.257 0.090 1.00 0.00 7 TYR A CA 4
ATOM 1323 C C . TYR A 1 7 ? -7.186 -7.093 0.794 1.00 0.00 7 TYR A C 4
ATOM 1324 O O . TYR A 1 7 ? -7.489 -8.162 1.318 1.00 0.00 7 TYR A O 4
ATOM 1342 N N . ILE A 1 8 ? -5.946 -6.617 0.795 1.00 0.00 8 ILE A N 4
ATOM 1343 C CA . ILE A 1 8 ? -4.841 -7.353 1.425 1.00 0.00 8 ILE A CA 4
ATOM 1344 C C . ILE A 1 8 ? -3.713 -6.421 1.842 1.00 0.00 8 ILE A C 4
ATOM 1345 O O . ILE A 1 8 ? -3.350 -5.517 1.103 1.00 0.00 8 ILE A O 4
ATOM 1361 N N . PRO A 1 9 ? -3.137 -6.638 3.032 1.00 0.00 9 PRO A N 4
ATOM 1362 C CA . PRO A 1 9 ? -2.037 -5.816 3.541 1.00 0.00 9 PRO A CA 4
ATOM 1363 C C . PRO A 1 9 ? -0.784 -5.899 2.671 1.00 0.00 9 PRO A C 4
ATOM 1364 O O . PRO A 1 9 ? -0.519 -6.923 2.037 1.00 0.00 9 PRO A O 4
ATOM 1375 N N . CYS A 1 10 ? -0.026 -4.811 2.658 1.00 0.00 10 CYS A N 4
ATOM 1376 C CA . CYS A 1 10 ? 1.210 -4.721 1.885 1.00 0.00 10 CYS A CA 4
ATOM 1377 C C . CYS A 1 10 ? 2.171 -5.831 2.289 1.00 0.00 10 CYS A C 4
ATOM 1378 O O . CYS A 1 10 ? 2.360 -6.090 3.478 1.00 0.00 10 CYS A O 4
ATOM 1385 N N . THR A 1 11 ? 2.761 -6.499 1.308 1.00 0.00 11 THR A N 4
ATOM 1386 C CA . THR A 1 11 ? 3.677 -7.588 1.596 1.00 0.00 11 THR A CA 4
ATOM 1387 C C . THR A 1 11 ? 5.127 -7.225 1.255 1.00 0.00 11 THR A C 4
ATOM 1388 O O . THR A 1 11 ? 5.950 -7.025 2.150 1.00 0.00 11 THR A O 4
ATOM 1399 N N . VAL A 1 12 ? 5.436 -7.125 -0.032 1.00 0.00 12 VAL A N 4
ATOM 1400 C CA . VAL A 1 12 ? 6.790 -6.788 -0.465 1.00 0.00 12 VAL A CA 4
ATOM 1401 C C . VAL A 1 12 ? 7.153 -5.397 0.017 1.00 0.00 12 VAL A C 4
ATOM 1402 O O . VAL A 1 12 ? 8.194 -5.168 0.636 1.00 0.00 12 VAL A O 4
ATOM 1415 N N . THR A 1 13 ? 6.260 -4.482 -0.278 1.00 0.00 13 THR A N 4
ATOM 1416 C CA . THR A 1 13 ? 6.409 -3.095 0.083 1.00 0.00 13 THR A CA 4
ATOM 1417 C C . THR A 1 13 ? 6.371 -2.895 1.595 1.00 0.00 13 THR A C 4
ATOM 1418 O O . THR A 1 13 ? 6.733 -1.829 2.094 1.00 0.00 13 THR A O 4
ATOM 1429 N N . ALA A 1 14 ? 5.972 -3.935 2.327 1.00 0.00 14 ALA A N 4
ATOM 1430 C CA . ALA A 1 14 ? 5.938 -3.863 3.780 1.00 0.00 14 ALA A CA 4
ATOM 1431 C C . ALA A 1 14 ? 7.361 -3.771 4.294 1.00 0.00 14 ALA A C 4
ATOM 1432 O O . ALA A 1 14 ? 7.642 -3.079 5.270 1.00 0.00 14 ALA A O 4
ATOM 1439 N N . LEU A 1 15 ? 8.263 -4.454 3.592 1.00 0.00 15 LEU A N 4
ATOM 1440 C CA . LEU A 1 15 ? 9.676 -4.440 3.936 1.00 0.00 15 LEU A CA 4
ATOM 1441 C C . LEU A 1 15 ? 10.245 -3.050 3.678 1.00 0.00 15 LEU A C 4
ATOM 1442 O O . LEU A 1 15 ? 11.207 -2.623 4.311 1.00 0.00 15 LEU A O 4
ATOM 1458 N N . LEU A 1 16 ? 9.617 -2.347 2.744 1.00 0.00 16 LEU A N 4
ATOM 1459 C CA . LEU A 1 16 ? 10.030 -0.992 2.392 1.00 0.00 16 LEU A CA 4
ATOM 1460 C C . LEU A 1 16 ? 9.493 -0.001 3.417 1.00 0.00 16 LEU A C 4
ATOM 1461 O O . LEU A 1 16 ? 9.983 1.121 3.532 1.00 0.00 16 LEU A O 4
ATOM 1477 N N . GLY A 1 17 ? 8.476 -0.431 4.152 1.00 0.00 17 GLY A N 4
ATOM 1478 C CA . GLY A 1 17 ? 7.872 0.413 5.160 1.00 0.00 17 GLY A CA 4
ATOM 1479 C C . GLY A 1 17 ? 6.565 1.023 4.697 1.00 0.00 17 GLY A C 4
ATOM 1480 O O . GLY A 1 17 ? 5.962 1.824 5.411 1.00 0.00 17 GLY A O 4
ATOM 1484 N N . CYS A 1 18 ? 6.116 0.640 3.506 1.00 0.00 18 CYS A N 4
ATOM 1485 C CA . CYS A 1 18 ? 4.864 1.163 2.974 1.00 0.00 18 CYS A CA 4
ATOM 1486 C C . CYS A 1 18 ? 3.678 0.699 3.798 1.00 0.00 18 CYS A C 4
ATOM 1487 O O . CYS A 1 18 ? 3.414 -0.497 3.929 1.00 0.00 18 CYS A O 4
ATOM 1494 N N . SER A 1 19 ? 2.973 1.666 4.348 1.00 0.00 19 SER A N 4
ATOM 1495 C CA . SER A 1 19 ? 1.808 1.403 5.166 1.00 0.00 19 SER A CA 4
ATOM 1496 C C . SER A 1 19 ? 0.537 1.559 4.345 1.00 0.00 19 SER A C 4
ATOM 1497 O O . SER A 1 19 ? 0.516 2.283 3.347 1.00 0.00 19 SER A O 4
ATOM 1505 N N . CYS A 1 20 ? -0.514 0.873 4.763 1.00 0.00 20 CYS A N 4
ATOM 1506 C CA . CYS A 1 20 ? -1.788 0.933 4.066 1.00 0.00 20 CYS A CA 4
ATOM 1507 C C . CYS A 1 20 ? -2.447 2.293 4.278 1.00 0.00 20 CYS A C 4
ATOM 1508 O O . CYS A 1 20 ? -2.725 2.690 5.409 1.00 0.00 20 CYS A O 4
ATOM 1515 N N . SER A 1 21 ? -2.687 3.002 3.189 1.00 0.00 21 SER A N 4
ATOM 1516 C CA . SER A 1 21 ? -3.311 4.312 3.244 1.00 0.00 21 SER A CA 4
ATOM 1517 C C . SER A 1 21 ? -4.209 4.496 2.028 1.00 0.00 21 SER A C 4
ATOM 1518 O O . SER A 1 21 ? -3.742 4.449 0.893 1.00 0.00 21 SER A O 4
ATOM 1526 N N . ASN A 1 22 ? -5.504 4.679 2.276 1.00 0.00 22 ASN A N 4
ATOM 1527 C CA . ASN A 1 22 ? -6.488 4.846 1.203 1.00 0.00 22 ASN A CA 4
ATOM 1528 C C . ASN A 1 22 ? -6.493 3.621 0.296 1.00 0.00 22 ASN A C 4
ATOM 1529 O O . ASN A 1 22 ? -6.667 3.724 -0.916 1.00 0.00 22 ASN A O 4
ATOM 1540 N N . ARG A 1 23 ? -6.289 2.460 0.918 1.00 0.00 23 ARG A N 4
ATOM 1541 C CA . ARG A 1 23 ? -6.248 1.170 0.225 1.00 0.00 23 ARG A CA 4
ATOM 1542 C C . ARG A 1 23 ? -5.031 1.058 -0.699 1.00 0.00 23 ARG A C 4
ATOM 1543 O O . ARG A 1 23 ? -4.974 0.185 -1.566 1.00 0.00 23 ARG A O 4
ATOM 1564 N N . VAL A 1 24 ? -4.050 1.926 -0.490 1.00 0.00 24 VAL A N 4
ATOM 1565 C CA . VAL A 1 24 ? -2.825 1.921 -1.280 1.00 0.00 24 VAL A CA 4
ATOM 1566 C C . VAL A 1 24 ? -1.613 1.984 -0.353 1.00 0.00 24 VAL A C 4
ATOM 1567 O O . VAL A 1 24 ? -1.630 2.695 0.649 1.00 0.00 24 VAL A O 4
ATOM 1580 N N . CYS A 1 25 ? -0.571 1.236 -0.674 1.00 0.00 25 CYS A N 4
ATOM 1581 C CA . CYS A 1 25 ? 0.631 1.225 0.145 1.00 0.00 25 CYS A CA 4
ATOM 1582 C C . CYS A 1 25 ? 1.479 2.464 -0.142 1.00 0.00 25 CYS A C 4
ATOM 1583 O O . CYS A 1 25 ? 1.877 2.708 -1.286 1.00 0.00 25 CYS A O 4
ATOM 1590 N N . TYR A 1 26 ? 1.728 3.260 0.893 1.00 0.00 26 TYR A N 4
ATOM 1591 C CA . TYR A 1 26 ? 2.491 4.493 0.746 1.00 0.00 26 TYR A CA 4
ATOM 1592 C C . TYR A 1 26 ? 3.448 4.702 1.914 1.00 0.00 26 TYR A C 4
ATOM 1593 O O . TYR A 1 26 ? 3.122 4.398 3.062 1.00 0.00 26 TYR A O 4
ATOM 1611 N N . ASN A 1 27 ? 4.626 5.231 1.602 1.00 0.00 27 ASN A N 4
ATOM 1612 C CA . ASN A 1 27 ? 5.653 5.512 2.610 1.00 0.00 27 ASN A CA 4
ATOM 1613 C C . ASN A 1 27 ? 6.641 6.511 2.037 1.00 0.00 27 ASN A C 4
ATOM 1614 O O . ASN A 1 27 ? 7.751 6.164 1.642 1.00 0.00 27 ASN A O 4
ATOM 1625 N N . GLY A 1 28 ? 6.194 7.752 1.924 1.00 0.00 28 GLY A N 4
ATOM 1626 C CA . GLY A 1 28 ? 7.016 8.788 1.327 1.00 0.00 28 GLY A CA 4
ATOM 1627 C C . GLY A 1 28 ? 6.892 8.720 -0.175 1.00 0.00 28 GLY A C 4
ATOM 1628 O O . GLY A 1 28 ? 6.573 9.705 -0.838 1.00 0.00 28 GLY A O 4
ATOM 1632 N N . ILE A 1 29 ? 7.083 7.520 -0.693 1.00 0.00 29 ILE A N 4
ATOM 1633 C CA . ILE A 1 29 ? 6.941 7.248 -2.104 1.00 0.00 29 ILE A CA 4
ATOM 1634 C C . ILE A 1 29 ? 5.819 6.228 -2.275 1.00 0.00 29 ILE A C 4
ATOM 1635 O O . ILE A 1 29 ? 5.539 5.446 -1.351 1.00 0.00 29 ILE A O 4
ATOM 1651 N N . PRO A 1 30 ? 5.138 6.236 -3.426 1.00 0.00 30 PRO A N 4
ATOM 1652 C CA . PRO A 1 30 ? 4.042 5.314 -3.696 1.00 0.00 30 PRO A CA 4
ATOM 1653 C C . PRO A 1 30 ? 4.567 3.925 -4.037 1.00 0.00 30 PRO A C 4
ATOM 1654 O O . PRO A 1 30 ? 5.402 3.772 -4.928 1.00 0.00 30 PRO A O 4
ATOM 1665 N N . CYS A 1 1 ? 4.153 2.952 -3.405 1.00 0.00 1 CYS A N 5
ATOM 1666 C CA . CYS A 1 1 ? 4.600 1.581 -3.584 1.00 0.00 1 CYS A CA 5
ATOM 1667 C C . CYS A 1 1 ? 3.757 0.884 -4.639 1.00 0.00 1 CYS A C 5
ATOM 1668 O O . CYS A 1 1 ? 2.668 1.345 -4.985 1.00 0.00 1 CYS A O 5
ATOM 1675 N N . ALA A 1 2 ? 4.264 -0.224 -5.154 1.00 0.00 2 ALA A N 5
ATOM 1676 C CA . ALA A 1 2 ? 3.562 -0.975 -6.183 1.00 0.00 2 ALA A CA 5
ATOM 1677 C C . ALA A 1 2 ? 2.661 -2.045 -5.582 1.00 0.00 2 ALA A C 5
ATOM 1678 O O . ALA A 1 2 ? 2.640 -3.183 -6.045 1.00 0.00 2 ALA A O 5
ATOM 1685 N N . GLU A 1 3 ? 1.908 -1.669 -4.559 1.00 0.00 3 GLU A N 5
ATOM 1686 C CA . GLU A 1 3 ? 0.995 -2.590 -3.901 1.00 0.00 3 GLU A CA 5
ATOM 1687 C C . GLU A 1 3 ? -0.227 -1.851 -3.376 1.00 0.00 3 GLU A C 5
ATOM 1688 O O . GLU A 1 3 ? -0.117 -0.763 -2.807 1.00 0.00 3 GLU A O 5
ATOM 1700 N N . SER A 1 4 ? -1.382 -2.466 -3.539 1.00 0.00 4 SER A N 5
ATOM 1701 C CA . SER A 1 4 ? -2.626 -1.911 -3.046 1.00 0.00 4 SER A CA 5
ATOM 1702 C C . SER A 1 4 ? -3.135 -2.824 -1.947 1.00 0.00 4 SER A C 5
ATOM 1703 O O . SER A 1 4 ? -3.161 -4.042 -2.112 1.00 0.00 4 SER A O 5
ATOM 1711 N N . CYS A 1 5 ? -3.494 -2.258 -0.814 1.00 0.00 5 CYS A N 5
ATOM 1712 C CA . CYS A 1 5 ? -3.942 -3.077 0.301 1.00 0.00 5 CYS A CA 5
ATOM 1713 C C . CYS A 1 5 ? -5.447 -3.293 0.292 1.00 0.00 5 CYS A C 5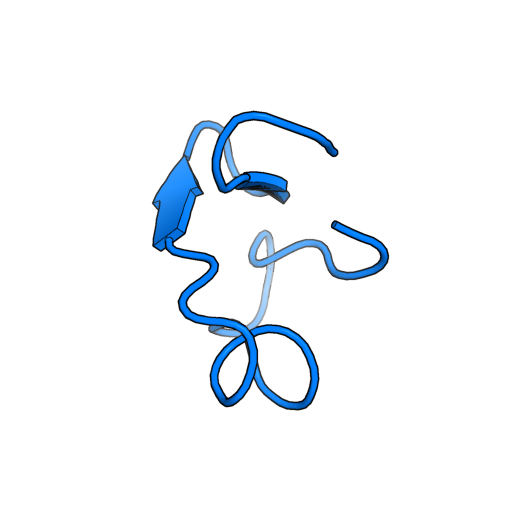
ATOM 1714 O O . CYS A 1 5 ? -5.978 -3.970 1.172 1.00 0.00 5 CYS A O 5
ATOM 1721 N N . VAL A 1 6 ? -6.115 -2.716 -0.709 1.00 0.00 6 VAL A N 5
ATOM 1722 C CA . VAL A 1 6 ? -7.571 -2.812 -0.867 1.00 0.00 6 VAL A CA 5
ATOM 1723 C C . VAL A 1 6 ? -8.122 -4.184 -0.472 1.00 0.00 6 VAL A C 5
ATOM 1724 O O . VAL A 1 6 ? -9.099 -4.272 0.274 1.00 0.00 6 VAL A O 5
ATOM 1737 N N . TYR A 1 7 ? -7.504 -5.240 -0.978 1.00 0.00 7 TYR A N 5
ATOM 1738 C CA . TYR A 1 7 ? -7.954 -6.596 -0.687 1.00 0.00 7 TYR A CA 5
ATOM 1739 C C . TYR A 1 7 ? -7.105 -7.286 0.381 1.00 0.00 7 TYR A C 5
ATOM 1740 O O . TYR A 1 7 ? -7.571 -8.228 1.017 1.00 0.00 7 TYR A O 5
ATOM 1758 N N . ILE A 1 8 ? -5.863 -6.839 0.563 1.00 0.00 8 ILE A N 5
ATOM 1759 C CA . ILE A 1 8 ? -4.952 -7.454 1.539 1.00 0.00 8 ILE A CA 5
ATOM 1760 C C . ILE A 1 8 ? -3.831 -6.500 1.930 1.00 0.00 8 ILE A C 5
ATOM 1761 O O . ILE A 1 8 ? -3.412 -5.675 1.129 1.00 0.00 8 ILE A O 5
ATOM 1777 N N . PRO A 1 9 ? -3.328 -6.611 3.170 1.00 0.00 9 PRO A N 5
ATOM 1778 C CA . PRO A 1 9 ? -2.239 -5.762 3.671 1.00 0.00 9 PRO A CA 5
ATOM 1779 C C . PRO A 1 9 ? -0.968 -5.869 2.825 1.00 0.00 9 PRO A C 5
ATOM 1780 O O . PRO A 1 9 ? -0.692 -6.910 2.227 1.00 0.00 9 PRO A O 5
ATOM 1791 N N . CYS A 1 10 ? -0.210 -4.776 2.787 1.00 0.00 10 CYS A N 5
ATOM 1792 C CA . CYS A 1 10 ? 1.036 -4.704 2.027 1.00 0.00 10 CYS A CA 5
ATOM 1793 C C . CYS A 1 10 ? 1.978 -5.836 2.412 1.00 0.00 10 CYS A C 5
ATOM 1794 O O . CYS A 1 10 ? 2.126 -6.153 3.593 1.00 0.00 10 CYS A O 5
ATOM 1801 N N . THR A 1 11 ? 2.608 -6.447 1.420 1.00 0.00 11 THR A N 5
ATOM 1802 C CA . THR A 1 11 ? 3.523 -7.540 1.679 1.00 0.00 11 THR A CA 5
ATOM 1803 C C . THR A 1 11 ? 4.948 -7.179 1.261 1.00 0.00 11 THR A C 5
ATOM 1804 O O . THR A 1 11 ? 5.817 -6.971 2.108 1.00 0.00 11 THR A O 5
ATOM 1815 N N . VAL A 1 12 ? 5.185 -7.083 -0.041 1.00 0.00 12 VAL A N 5
ATOM 1816 C CA . VAL A 1 12 ? 6.511 -6.744 -0.546 1.00 0.00 12 VAL A CA 5
ATOM 1817 C C . VAL A 1 12 ? 6.931 -5.364 -0.061 1.00 0.00 12 VAL A C 5
ATOM 1818 O O . VAL A 1 12 ? 8.000 -5.182 0.532 1.00 0.00 12 VAL A O 5
ATOM 1831 N N . THR A 1 13 ? 6.070 -4.398 -0.313 1.00 0.00 13 THR A N 5
ATOM 1832 C CA . THR A 1 13 ? 6.324 -3.026 0.072 1.00 0.00 13 THR A CA 5
ATOM 1833 C C . THR A 1 13 ? 6.280 -2.846 1.583 1.00 0.00 13 THR A C 5
ATOM 1834 O O . THR A 1 13 ? 6.643 -1.786 2.097 1.00 0.00 13 THR A O 5
ATOM 1845 N N . ALA A 1 14 ? 5.881 -3.893 2.299 1.00 0.00 14 ALA A N 5
ATOM 1846 C CA . ALA A 1 14 ? 5.850 -3.834 3.748 1.00 0.00 14 ALA A CA 5
ATOM 1847 C C . ALA A 1 14 ? 7.281 -3.769 4.249 1.00 0.00 14 ALA A C 5
ATOM 1848 O O . ALA A 1 14 ? 7.580 -3.100 5.234 1.00 0.00 14 ALA A O 5
ATOM 1855 N N . LEU A 1 15 ? 8.170 -4.447 3.521 1.00 0.00 15 LEU A N 5
ATOM 1856 C CA . LEU A 1 15 ? 9.589 -4.447 3.852 1.00 0.00 15 LEU A CA 5
ATOM 1857 C C . LEU A 1 15 ? 10.168 -3.061 3.611 1.00 0.00 15 LEU A C 5
ATOM 1858 O O . LEU A 1 15 ? 11.147 -2.660 4.235 1.00 0.00 15 LEU A O 5
ATOM 1874 N N . LEU A 1 16 ? 9.532 -2.333 2.704 1.00 0.00 16 LEU A N 5
ATOM 1875 C CA . LEU A 1 16 ? 9.950 -0.976 2.369 1.00 0.00 16 LEU A CA 5
ATOM 1876 C C . LEU A 1 16 ? 9.424 0.004 3.410 1.00 0.00 16 LEU A C 5
ATOM 1877 O O . LEU A 1 16 ? 9.937 1.112 3.556 1.00 0.00 16 LEU A O 5
ATOM 1893 N N . GLY A 1 17 ? 8.392 -0.423 4.127 1.00 0.00 17 GLY A N 5
ATOM 1894 C CA . GLY A 1 17 ? 7.793 0.406 5.150 1.00 0.00 17 GLY A CA 5
ATOM 1895 C C . GLY A 1 17 ? 6.523 1.086 4.677 1.00 0.00 17 GLY A C 5
ATOM 1896 O O . GLY A 1 17 ? 6.024 2.001 5.329 1.00 0.00 17 GLY A O 5
ATOM 1900 N N . CYS A 1 18 ? 5.987 0.632 3.551 1.00 0.00 18 CYS A N 5
ATOM 1901 C CA . CYS A 1 18 ? 4.760 1.205 3.018 1.00 0.00 18 CYS A CA 5
ATOM 1902 C C . CYS A 1 18 ? 3.547 0.770 3.829 1.00 0.00 18 CYS A C 5
ATOM 1903 O O . CYS A 1 18 ? 3.341 -0.417 4.086 1.00 0.00 18 CYS A O 5
ATOM 1910 N N . SER A 1 19 ? 2.760 1.751 4.245 1.00 0.00 19 SER A N 5
ATOM 1911 C CA . SER A 1 19 ? 1.574 1.510 5.048 1.00 0.00 19 SER A CA 5
ATOM 1912 C C . SER A 1 19 ? 0.307 1.481 4.195 1.00 0.00 19 SER A C 5
ATOM 1913 O O . SER A 1 19 ? 0.274 2.030 3.092 1.00 0.00 19 SER A O 5
ATOM 1921 N N . CYS A 1 20 ? -0.732 0.840 4.726 1.00 0.00 20 CYS A N 5
ATOM 1922 C CA . CYS A 1 20 ? -2.024 0.730 4.051 1.00 0.00 20 CYS A CA 5
ATOM 1923 C C . CYS A 1 20 ? -2.798 2.048 4.155 1.00 0.00 20 CYS A C 5
ATOM 1924 O O . CYS A 1 20 ? -3.829 2.129 4.826 1.00 0.00 20 CYS A O 5
ATOM 1931 N N . SER A 1 21 ? -2.292 3.078 3.499 1.00 0.00 21 SER A N 5
ATOM 1932 C CA . SER A 1 21 ? -2.925 4.383 3.527 1.00 0.00 21 SER A CA 5
ATOM 1933 C C . SER A 1 21 ? -3.842 4.565 2.325 1.00 0.00 21 SER A C 5
ATOM 1934 O O . SER A 1 21 ? -3.408 4.443 1.189 1.00 0.00 21 SER A O 5
ATOM 1942 N N . ASN A 1 22 ? -5.114 4.850 2.589 1.00 0.00 22 ASN A N 5
ATOM 1943 C CA . ASN A 1 22 ? -6.105 5.049 1.526 1.00 0.00 22 ASN A CA 5
ATOM 1944 C C . ASN A 1 22 ? -6.197 3.827 0.613 1.00 0.00 22 ASN A C 5
ATOM 1945 O O . ASN A 1 22 ? -6.395 3.956 -0.593 1.00 0.00 22 ASN A O 5
ATOM 1956 N N . ARG A 1 23 ? -6.057 2.645 1.215 1.00 0.00 23 ARG A N 5
ATOM 1957 C CA . ARG A 1 23 ? -6.125 1.366 0.493 1.00 0.00 23 ARG A CA 5
ATOM 1958 C C . ARG A 1 23 ? -4.944 1.168 -0.460 1.00 0.00 23 ARG A C 5
ATOM 1959 O O . ARG A 1 23 ? -4.989 0.306 -1.341 1.00 0.00 23 ARG A O 5
ATOM 1980 N N . VAL A 1 24 ? -3.877 1.928 -0.268 1.00 0.00 24 VAL A N 5
ATOM 1981 C CA . VAL A 1 24 ? -2.701 1.793 -1.107 1.00 0.00 24 VAL A CA 5
ATOM 1982 C C . VAL A 1 24 ? -1.442 1.938 -0.262 1.00 0.00 24 VAL A C 5
ATOM 1983 O O . VAL A 1 24 ? -1.394 2.727 0.680 1.00 0.00 24 VAL A O 5
ATOM 1996 N N . CYS A 1 25 ? -0.442 1.138 -0.571 1.00 0.00 25 CYS A N 5
ATOM 1997 C CA . CYS A 1 25 ? 0.797 1.150 0.177 1.00 0.00 25 CYS A CA 5
ATOM 1998 C C . CYS A 1 25 ? 1.637 2.380 -0.162 1.00 0.00 25 CYS A C 5
ATOM 1999 O O . CYS A 1 25 ? 2.116 2.533 -1.288 1.00 0.00 25 CYS A O 5
ATOM 2006 N N . TYR A 1 26 ? 1.803 3.259 0.823 1.00 0.00 26 TYR A N 5
ATOM 2007 C CA . TYR A 1 26 ? 2.575 4.488 0.651 1.00 0.00 26 TYR A CA 5
ATOM 2008 C C . TYR A 1 26 ? 3.562 4.679 1.792 1.00 0.00 26 TYR A C 5
ATOM 2009 O O . TYR A 1 26 ? 3.299 4.289 2.931 1.00 0.00 26 TYR A O 5
ATOM 2027 N N . ASN A 1 27 ? 4.691 5.287 1.467 1.00 0.00 27 ASN A N 5
ATOM 2028 C CA . ASN A 1 27 ? 5.748 5.561 2.440 1.00 0.00 27 ASN A CA 5
ATOM 2029 C C . ASN A 1 27 ? 6.650 6.647 1.884 1.00 0.00 27 ASN A C 5
ATOM 2030 O O . ASN A 1 27 ? 7.783 6.395 1.477 1.00 0.00 27 ASN A O 5
ATOM 2041 N N . GLY A 1 28 ? 6.099 7.852 1.792 1.00 0.00 28 GLY A N 5
ATOM 2042 C CA . GLY A 1 28 ? 6.825 8.963 1.205 1.00 0.00 28 GLY A CA 5
ATOM 2043 C C . GLY A 1 28 ? 6.716 8.890 -0.301 1.00 0.00 28 GLY A C 5
ATOM 2044 O O . GLY A 1 28 ? 6.370 9.862 -0.969 1.00 0.00 28 GLY A O 5
ATOM 2048 N N . ILE A 1 29 ? 6.963 7.697 -0.808 1.00 0.00 29 ILE A N 5
ATOM 2049 C CA . ILE A 1 29 ? 6.861 7.399 -2.217 1.00 0.00 29 ILE A CA 5
ATOM 2050 C C . ILE A 1 29 ? 5.782 6.337 -2.406 1.00 0.00 29 ILE A C 5
ATOM 2051 O O . ILE A 1 29 ? 5.498 5.563 -1.479 1.00 0.00 29 ILE A O 5
ATOM 2067 N N . PRO A 1 30 ? 5.146 6.297 -3.582 1.00 0.00 30 PRO A N 5
ATOM 2068 C CA . PRO A 1 30 ? 4.090 5.331 -3.875 1.00 0.00 30 PRO A CA 5
ATOM 2069 C C . PRO A 1 30 ? 4.650 3.937 -4.136 1.00 0.00 30 PRO A C 5
ATOM 2070 O O . PRO A 1 30 ? 5.511 3.756 -4.999 1.00 0.00 30 PRO A O 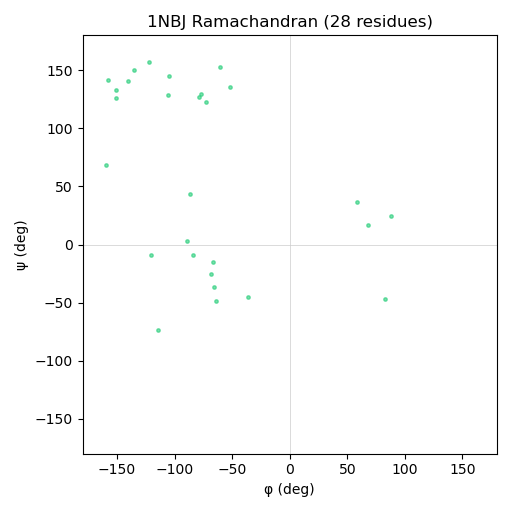5
ATOM 2081 N N . CYS A 1 1 ? 3.882 3.086 -3.318 1.00 0.00 1 CYS A N 6
ATOM 2082 C CA . CYS A 1 1 ? 4.322 1.705 -3.382 1.00 0.00 1 CYS A CA 6
ATOM 2083 C C . CYS A 1 1 ? 3.548 0.956 -4.458 1.00 0.00 1 CYS A C 6
ATOM 2084 O O . CYS A 1 1 ? 2.425 1.332 -4.796 1.00 0.00 1 CYS A O 6
ATOM 2091 N N . ALA A 1 2 ? 4.151 -0.088 -5.012 1.00 0.00 2 ALA A N 6
ATOM 2092 C CA . ALA A 1 2 ? 3.512 -0.856 -6.070 1.00 0.00 2 ALA A CA 6
ATOM 2093 C C . ALA A 1 2 ? 2.574 -1.921 -5.518 1.00 0.00 2 ALA A C 6
ATOM 2094 O O . ALA A 1 2 ? 2.579 -3.060 -5.981 1.00 0.00 2 ALA A O 6
ATOM 2101 N N . GLU A 1 3 ? 1.763 -1.544 -4.539 1.00 0.00 3 GLU A N 6
ATOM 2102 C CA . GLU A 1 3 ? 0.818 -2.468 -3.933 1.00 0.00 3 GLU A CA 6
ATOM 2103 C C . GLU A 1 3 ? -0.417 -1.743 -3.425 1.00 0.00 3 GLU A C 6
ATOM 2104 O O . GLU A 1 3 ? -0.326 -0.662 -2.837 1.00 0.00 3 GLU A O 6
ATOM 2116 N N . SER A 1 4 ? -1.561 -2.370 -3.617 1.00 0.00 4 SER A N 6
ATOM 2117 C CA . SER A 1 4 ? -2.815 -1.837 -3.139 1.00 0.00 4 SER A CA 6
ATOM 2118 C C . SER A 1 4 ? -3.315 -2.746 -2.031 1.00 0.00 4 SER A C 6
ATOM 2119 O O . SER A 1 4 ? -3.473 -3.950 -2.227 1.00 0.00 4 SER A O 6
ATOM 2127 N N . CYS A 1 5 ? -3.523 -2.179 -0.861 1.00 0.00 5 CYS A N 6
ATOM 2128 C CA . CYS A 1 5 ? -3.956 -2.961 0.286 1.00 0.00 5 CYS A CA 6
ATOM 2129 C C . CYS A 1 5 ? -5.463 -3.168 0.310 1.00 0.00 5 CYS A C 6
ATOM 2130 O O . CYS A 1 5 ? -5.990 -3.769 1.244 1.00 0.00 5 CYS A O 6
ATOM 2137 N N . VAL A 1 6 ? -6.133 -2.672 -0.732 1.00 0.00 6 VAL A N 6
ATOM 2138 C CA . VAL A 1 6 ? -7.592 -2.771 -0.883 1.00 0.00 6 VAL A CA 6
ATOM 2139 C C . VAL A 1 6 ? -8.152 -4.114 -0.407 1.00 0.00 6 VAL A C 6
ATOM 2140 O O . VAL A 1 6 ? -9.190 -4.161 0.251 1.00 0.00 6 VAL A O 6
ATOM 2153 N N . TYR A 1 7 ? -7.476 -5.201 -0.757 1.00 0.00 7 TYR A N 6
ATOM 2154 C CA . TYR A 1 7 ? -7.933 -6.532 -0.374 1.00 0.00 7 TYR A CA 6
ATOM 2155 C C . TYR A 1 7 ? -6.968 -7.232 0.580 1.00 0.00 7 TYR A C 6
ATOM 2156 O O . TYR A 1 7 ? -7.329 -8.238 1.186 1.00 0.00 7 TYR A O 6
ATOM 2174 N N . ILE A 1 8 ? -5.747 -6.716 0.701 1.00 0.00 8 ILE A N 6
ATOM 2175 C CA . ILE A 1 8 ? -4.730 -7.326 1.569 1.00 0.00 8 ILE A CA 6
ATOM 2176 C C . ILE A 1 8 ? -3.627 -6.335 1.911 1.00 0.00 8 ILE A C 6
ATOM 2177 O O . ILE A 1 8 ? -3.236 -5.527 1.078 1.00 0.00 8 ILE A O 6
ATOM 2193 N N . PRO A 1 9 ? -3.102 -6.399 3.144 1.00 0.00 9 PRO A N 6
ATOM 2194 C CA . PRO A 1 9 ? -2.025 -5.513 3.600 1.00 0.00 9 PRO A CA 6
ATOM 2195 C C . PRO A 1 9 ? -0.754 -5.651 2.761 1.00 0.00 9 PRO A C 6
ATOM 2196 O O . PRO A 1 9 ? -0.484 -6.715 2.199 1.00 0.00 9 PRO A O 6
ATOM 2207 N N . CYS A 1 10 ? 0.008 -4.563 2.687 1.00 0.00 10 CYS A N 6
ATOM 2208 C CA . CYS A 1 10 ? 1.258 -4.514 1.929 1.00 0.00 10 CYS A CA 6
ATOM 2209 C C . CYS A 1 10 ? 2.164 -5.685 2.303 1.00 0.00 10 CYS A C 6
ATOM 2210 O O . CYS A 1 10 ? 2.371 -5.958 3.486 1.00 0.00 10 CYS A O 6
ATOM 2217 N N . THR A 1 11 ? 2.681 -6.390 1.304 1.00 0.00 11 THR A N 6
ATOM 2218 C CA . THR A 1 11 ? 3.534 -7.538 1.562 1.00 0.00 11 THR A CA 6
ATOM 2219 C C . THR A 1 11 ? 4.999 -7.269 1.200 1.00 0.00 11 THR A C 6
ATOM 2220 O O . THR A 1 11 ? 5.854 -7.170 2.082 1.00 0.00 11 THR A O 6
ATOM 2231 N N . VAL A 1 12 ? 5.292 -7.139 -0.089 1.00 0.00 12 VAL A N 6
ATOM 2232 C CA . VAL A 1 12 ? 6.660 -6.885 -0.535 1.00 0.00 12 VAL A CA 6
ATOM 2233 C C . VAL A 1 12 ? 7.137 -5.552 0.006 1.00 0.00 12 VAL A C 6
ATOM 2234 O O . VAL A 1 12 ? 8.178 -5.444 0.661 1.00 0.00 12 VAL A O 6
ATOM 2247 N N . THR A 1 13 ? 6.338 -4.547 -0.270 1.00 0.00 13 THR A N 6
ATOM 2248 C CA . THR A 1 13 ? 6.594 -3.193 0.150 1.00 0.00 13 THR A CA 6
ATOM 2249 C C . THR A 1 13 ? 6.562 -3.053 1.671 1.00 0.00 13 THR A C 6
ATOM 2250 O O . THR A 1 13 ? 6.934 -2.013 2.211 1.00 0.00 13 THR A O 6
ATOM 2261 N N . ALA A 1 14 ? 6.148 -4.109 2.366 1.00 0.00 14 ALA A N 6
ATOM 2262 C CA . ALA A 1 14 ? 6.113 -4.081 3.819 1.00 0.00 14 ALA A CA 6
ATOM 2263 C C . ALA A 1 14 ? 7.534 -4.056 4.354 1.00 0.00 14 ALA A C 6
ATOM 2264 O O . ALA A 1 14 ? 7.805 -3.471 5.401 1.00 0.00 14 ALA A O 6
ATOM 2271 N N . LEU A 1 15 ? 8.448 -4.663 3.598 1.00 0.00 15 LEU A N 6
ATOM 2272 C CA . LEU A 1 15 ? 9.854 -4.686 3.975 1.00 0.00 15 LEU A CA 6
ATOM 2273 C C . LEU A 1 15 ? 10.435 -3.298 3.790 1.00 0.00 15 LEU A C 6
ATOM 2274 O O . LEU A 1 15 ? 11.432 -2.924 4.403 1.00 0.00 15 LEU A O 6
ATOM 2290 N N . LEU A 1 16 ? 9.774 -2.545 2.927 1.00 0.00 16 LEU A N 6
ATOM 2291 C CA . LEU A 1 16 ? 10.164 -1.182 2.614 1.00 0.00 16 LEU A CA 6
ATOM 2292 C C . LEU A 1 16 ? 9.538 -0.217 3.616 1.00 0.00 16 LEU A C 6
ATOM 2293 O O . LEU A 1 16 ? 9.902 0.956 3.678 1.00 0.00 16 LEU A O 6
ATOM 2309 N N . GLY A 1 17 ? 8.588 -0.728 4.392 1.00 0.00 17 GLY A N 6
ATOM 2310 C CA . GLY A 1 17 ? 7.907 0.083 5.382 1.00 0.00 17 GLY A CA 6
ATOM 2311 C C . GLY A 1 17 ? 6.675 0.768 4.820 1.00 0.00 17 GLY A C 6
ATOM 2312 O O . GLY A 1 17 ? 6.213 1.772 5.361 1.00 0.00 17 GLY A O 6
ATOM 2316 N N . CYS A 1 18 ? 6.133 0.219 3.741 1.00 0.00 18 CYS A N 6
ATOM 2317 C CA . CYS A 1 18 ? 4.941 0.781 3.120 1.00 0.00 18 CYS A CA 6
ATOM 2318 C C . CYS A 1 18 ? 3.718 0.560 3.994 1.00 0.00 18 CYS A C 6
ATOM 2319 O O . CYS A 1 18 ? 3.398 -0.572 4.362 1.00 0.00 18 CYS A O 6
ATOM 2326 N N . SER A 1 19 ? 3.040 1.645 4.323 1.00 0.00 19 SER A N 6
ATOM 2327 C CA . SER A 1 19 ? 1.854 1.574 5.152 1.00 0.00 19 SER A CA 6
ATOM 2328 C C . SER A 1 19 ? 0.596 1.712 4.302 1.00 0.00 19 SER A C 6
ATOM 2329 O O . SER A 1 19 ? 0.596 2.402 3.283 1.00 0.00 19 SER A O 6
ATOM 2337 N N . CYS A 1 20 ? -0.467 1.042 4.722 1.00 0.00 20 CYS A N 6
ATOM 2338 C CA . CYS A 1 20 ? -1.730 1.086 4.002 1.00 0.00 20 CYS A CA 6
ATOM 2339 C C . CYS A 1 20 ? -2.429 2.423 4.227 1.00 0.00 20 CYS A C 6
ATOM 2340 O O . CYS A 1 20 ? -2.699 2.810 5.364 1.00 0.00 20 CYS A O 6
ATOM 2347 N N . SER A 1 21 ? -2.714 3.127 3.144 1.00 0.00 21 SER A N 6
ATOM 2348 C CA . SER A 1 21 ? -3.380 4.418 3.215 1.00 0.00 21 SER A CA 6
ATOM 2349 C C . SER A 1 21 ? -4.323 4.568 2.027 1.00 0.00 21 SER A C 6
ATOM 2350 O O . SER A 1 21 ? -3.900 4.483 0.877 1.00 0.00 21 SER A O 6
ATOM 2358 N N . ASN A 1 22 ? -5.609 4.765 2.314 1.00 0.00 22 ASN A N 6
ATOM 2359 C CA . ASN A 1 22 ? -6.628 4.905 1.268 1.00 0.00 22 ASN A CA 6
ATOM 2360 C C . ASN A 1 22 ? -6.648 3.675 0.363 1.00 0.00 22 ASN A C 6
ATOM 2361 O O . ASN A 1 22 ? -6.917 3.775 -0.833 1.00 0.00 22 ASN A O 6
ATOM 2372 N N . ARG A 1 23 ? -6.360 2.518 0.965 1.00 0.00 23 ARG A N 6
ATOM 2373 C CA . ARG A 1 23 ? -6.326 1.227 0.268 1.00 0.00 23 ARG A CA 6
ATOM 2374 C C . ARG A 1 23 ? -5.115 1.118 -0.665 1.00 0.00 23 ARG A C 6
ATOM 2375 O O . ARG A 1 23 ? -5.037 0.209 -1.491 1.00 0.00 23 ARG A O 6
ATOM 2396 N N . VAL A 1 24 ? -4.162 2.023 -0.507 1.00 0.00 24 VAL A N 6
ATOM 2397 C CA . VAL A 1 24 ? -2.949 2.012 -1.314 1.00 0.00 24 VAL A CA 6
ATOM 2398 C C . VAL A 1 24 ? -1.730 2.095 -0.401 1.00 0.00 24 VAL A C 6
ATOM 2399 O O . VAL A 1 24 ? -1.730 2.844 0.573 1.00 0.00 24 VAL A O 6
ATOM 2412 N N . CYS A 1 25 ? -0.699 1.324 -0.699 1.00 0.00 25 CYS A N 6
ATOM 2413 C CA . CYS A 1 25 ? 0.502 1.342 0.117 1.00 0.00 25 CYS A CA 6
ATOM 2414 C C . CYS A 1 25 ? 1.325 2.591 -0.186 1.00 0.00 25 CYS A C 6
ATOM 2415 O O . CYS A 1 25 ? 1.620 2.888 -1.347 1.00 0.00 25 CYS A O 6
ATOM 2422 N N . TYR A 1 26 ? 1.667 3.331 0.856 1.00 0.00 26 TYR A N 6
ATOM 2423 C CA . TYR A 1 26 ? 2.424 4.563 0.704 1.00 0.00 26 TYR A CA 6
ATOM 2424 C C . TYR A 1 26 ? 3.485 4.682 1.788 1.00 0.00 26 TYR A C 6
ATOM 2425 O O . TYR A 1 26 ? 3.268 4.280 2.932 1.00 0.00 26 TYR A O 6
ATOM 2443 N N . ASN A 1 27 ? 4.629 5.236 1.414 1.00 0.00 27 ASN A N 6
ATOM 2444 C CA . ASN A 1 27 ? 5.743 5.427 2.343 1.00 0.00 27 ASN A CA 6
ATOM 2445 C C . ASN A 1 27 ? 6.676 6.483 1.782 1.00 0.00 27 ASN A C 6
ATOM 2446 O O . ASN A 1 27 ? 7.766 6.185 1.293 1.00 0.00 27 ASN A O 6
ATOM 2457 N N . GLY A 1 28 ? 6.202 7.723 1.788 1.00 0.00 28 GLY A N 6
ATOM 2458 C CA . GLY A 1 28 ? 6.965 8.820 1.218 1.00 0.00 28 GLY A CA 6
ATOM 2459 C C . GLY A 1 28 ? 6.780 8.836 -0.282 1.00 0.00 28 GLY A C 6
ATOM 2460 O O . GLY A 1 28 ? 6.460 9.863 -0.881 1.00 0.00 28 GLY A O 6
ATOM 2464 N N . ILE A 1 29 ? 6.931 7.663 -0.865 1.00 0.00 29 ILE A N 6
ATOM 2465 C CA . ILE A 1 29 ? 6.744 7.449 -2.280 1.00 0.00 29 ILE A CA 6
ATOM 2466 C C . ILE A 1 29 ? 5.653 6.399 -2.463 1.00 0.00 29 ILE A C 6
ATOM 2467 O O . ILE A 1 29 ? 5.400 5.600 -1.547 1.00 0.00 29 ILE A O 6
ATOM 2483 N N . PRO A 1 30 ? 4.973 6.396 -3.618 1.00 0.00 30 PRO A N 6
ATOM 2484 C CA . PRO A 1 30 ? 3.902 5.439 -3.896 1.00 0.00 30 PRO A CA 6
ATOM 2485 C C . PRO A 1 30 ? 4.450 4.024 -4.056 1.00 0.00 30 PRO A C 6
ATOM 2486 O O . PRO A 1 30 ? 5.377 3.793 -4.833 1.00 0.00 30 PRO A O 6
ATOM 2497 N N . CYS A 1 1 ? 4.036 3.030 -3.288 1.00 0.00 1 CYS A N 7
ATOM 2498 C CA . CYS A 1 1 ? 4.433 1.635 -3.327 1.00 0.00 1 CYS A CA 7
ATOM 2499 C C . CYS A 1 1 ? 3.655 0.888 -4.400 1.00 0.00 1 CYS A C 7
ATOM 2500 O O . CYS A 1 1 ? 2.537 1.269 -4.746 1.00 0.00 1 CYS A O 7
ATOM 2507 N N . ALA A 1 2 ? 4.251 -0.170 -4.936 1.00 0.00 2 ALA A N 7
ATOM 2508 C CA . ALA A 1 2 ? 3.612 -0.946 -5.985 1.00 0.00 2 ALA A CA 7
ATOM 2509 C C . ALA A 1 2 ? 2.695 -2.027 -5.423 1.00 0.00 2 ALA A C 7
ATOM 2510 O O . ALA A 1 2 ? 2.687 -3.154 -5.912 1.00 0.00 2 ALA A O 7
ATOM 2517 N N . GLU A 1 3 ? 1.911 -1.676 -4.411 1.00 0.00 3 GLU A N 7
ATOM 2518 C CA . GLU A 1 3 ? 0.982 -2.622 -3.803 1.00 0.00 3 GLU A CA 7
ATOM 2519 C C . GLU A 1 3 ? -0.245 -1.911 -3.256 1.00 0.00 3 GLU A C 7
ATOM 2520 O O . GLU A 1 3 ? -0.138 -0.879 -2.591 1.00 0.00 3 GLU A O 7
ATOM 2532 N N . SER A 1 4 ? -1.404 -2.487 -3.514 1.00 0.00 4 SER A N 7
ATOM 2533 C CA . SER A 1 4 ? -2.653 -1.947 -3.019 1.00 0.00 4 SER A CA 7
ATOM 2534 C C . SER A 1 4 ? -3.144 -2.824 -1.886 1.00 0.00 4 SER A C 7
ATOM 2535 O O . SER A 1 4 ? -3.211 -4.045 -2.025 1.00 0.00 4 SER A O 7
ATOM 2543 N N . CYS A 1 5 ? -3.467 -2.215 -0.765 1.00 0.00 5 CYS A N 7
ATOM 2544 C CA . CYS A 1 5 ? -3.922 -2.973 0.391 1.00 0.00 5 CYS A CA 7
ATOM 2545 C C . CYS A 1 5 ? -5.423 -3.232 0.351 1.00 0.00 5 CYS A C 7
ATOM 2546 O O . CYS A 1 5 ? -5.963 -3.882 1.245 1.00 0.00 5 CYS A O 7
ATOM 2553 N N . VAL A 1 6 ? -6.076 -2.719 -0.696 1.00 0.00 6 VAL A N 7
ATOM 2554 C CA . VAL A 1 6 ? -7.526 -2.859 -0.897 1.00 0.00 6 VAL A CA 7
ATOM 2555 C C . VAL A 1 6 ? -8.063 -4.227 -0.469 1.00 0.00 6 VAL A C 7
ATOM 2556 O O . VAL A 1 6 ? -9.093 -4.312 0.200 1.00 0.00 6 VAL A O 7
ATOM 2569 N N . TYR A 1 7 ? -7.380 -5.288 -0.872 1.00 0.00 7 TYR A N 7
ATOM 2570 C CA . TYR A 1 7 ? -7.816 -6.638 -0.540 1.00 0.00 7 TYR A CA 7
ATOM 2571 C C . TYR A 1 7 ? -6.960 -7.282 0.548 1.00 0.00 7 TYR A C 7
ATOM 2572 O O . TYR A 1 7 ? -7.402 -8.227 1.195 1.00 0.00 7 TYR A O 7
ATOM 2590 N N . ILE A 1 8 ? -5.739 -6.786 0.732 1.00 0.00 8 ILE A N 7
ATOM 2591 C CA . ILE A 1 8 ? -4.811 -7.345 1.725 1.00 0.00 8 ILE A CA 7
ATOM 2592 C C . ILE A 1 8 ? -3.700 -6.362 2.053 1.00 0.00 8 ILE A C 7
ATOM 2593 O O . ILE A 1 8 ? -3.305 -5.565 1.210 1.00 0.00 8 ILE A O 7
ATOM 2609 N N . PRO A 1 9 ? -3.177 -6.418 3.286 1.00 0.00 9 PRO A N 7
ATOM 2610 C CA . PRO A 1 9 ? -2.092 -5.541 3.735 1.00 0.00 9 PRO A CA 7
ATOM 2611 C C . PRO A 1 9 ? -0.831 -5.676 2.879 1.00 0.00 9 PRO A C 7
ATOM 2612 O O . PRO A 1 9 ? -0.603 -6.709 2.246 1.00 0.00 9 PRO A O 7
ATOM 2623 N N . CYS A 1 10 ? -0.028 -4.615 2.870 1.00 0.00 10 CYS A N 7
ATOM 2624 C CA . CYS A 1 10 ? 1.216 -4.570 2.104 1.00 0.00 10 CYS A CA 7
ATOM 2625 C C . CYS A 1 10 ? 2.093 -5.780 2.412 1.00 0.00 10 CYS A C 7
ATOM 2626 O O . CYS A 1 10 ? 2.256 -6.155 3.574 1.00 0.00 10 CYS A O 7
ATOM 2633 N N . THR A 1 11 ? 2.652 -6.389 1.374 1.00 0.00 11 THR A N 7
ATOM 2634 C CA . THR A 1 11 ? 3.502 -7.551 1.553 1.00 0.00 11 THR A CA 7
ATOM 2635 C C . THR A 1 11 ? 4.938 -7.247 1.124 1.00 0.00 11 THR A C 7
ATOM 2636 O O . THR A 1 11 ? 5.829 -7.117 1.965 1.00 0.00 11 THR A O 7
ATOM 2647 N N . VAL A 1 12 ? 5.160 -7.104 -0.177 1.00 0.00 12 VAL A N 7
ATOM 2648 C CA . VAL A 1 12 ? 6.490 -6.796 -0.685 1.00 0.00 12 VAL A CA 7
ATOM 2649 C C . VAL A 1 12 ? 6.936 -5.438 -0.171 1.00 0.00 12 VAL A C 7
ATOM 2650 O O . VAL A 1 12 ? 8.027 -5.280 0.388 1.00 0.00 12 VAL A O 7
ATOM 2663 N N . THR A 1 13 ? 6.065 -4.463 -0.352 1.00 0.00 13 THR A N 7
ATOM 2664 C CA . THR A 1 13 ? 6.329 -3.109 0.078 1.00 0.00 13 THR A CA 7
ATOM 2665 C C . THR A 1 13 ? 6.376 -3.005 1.599 1.00 0.00 13 THR A C 7
ATOM 2666 O O . THR A 1 13 ? 6.824 -1.999 2.143 1.00 0.00 13 THR A O 7
ATOM 2677 N N . ALA A 1 14 ? 5.950 -4.060 2.289 1.00 0.00 14 ALA A N 7
ATOM 2678 C CA . ALA A 1 14 ? 5.995 -4.067 3.742 1.00 0.00 14 ALA A CA 7
ATOM 2679 C C . ALA A 1 14 ? 7.447 -4.050 4.182 1.00 0.00 14 ALA A C 7
ATOM 2680 O O . ALA A 1 14 ? 7.806 -3.415 5.172 1.00 0.00 14 ALA A O 7
ATOM 2687 N N . LEU A 1 15 ? 8.287 -4.729 3.401 1.00 0.00 15 LEU A N 7
ATOM 2688 C CA . LEU A 1 15 ? 9.716 -4.778 3.671 1.00 0.00 15 LEU A CA 7
ATOM 2689 C C . LEU A 1 15 ? 10.324 -3.400 3.431 1.00 0.00 15 LEU A C 7
ATOM 2690 O O . LEU A 1 15 ? 11.347 -3.041 4.009 1.00 0.00 15 LEU A O 7
ATOM 2706 N N . LEU A 1 16 ? 9.664 -2.637 2.570 1.00 0.00 16 LEU A N 7
ATOM 2707 C CA . LEU A 1 16 ? 10.103 -1.286 2.233 1.00 0.00 16 LEU A CA 7
ATOM 2708 C C . LEU A 1 16 ? 9.592 -0.278 3.261 1.00 0.00 16 LEU A C 7
ATOM 2709 O O . LEU A 1 16 ? 9.969 0.893 3.238 1.00 0.00 16 LEU A O 7
ATOM 2725 N N . GLY A 1 17 ? 8.730 -0.745 4.155 1.00 0.00 17 GLY A N 7
ATOM 2726 C CA . GLY A 1 17 ? 8.170 0.115 5.179 1.00 0.00 17 GLY A CA 7
ATOM 2727 C C . GLY A 1 17 ? 6.949 0.872 4.694 1.00 0.00 17 GLY A C 7
ATOM 2728 O O . GLY A 1 17 ? 6.677 1.982 5.146 1.00 0.00 17 GLY A O 7
ATOM 2732 N N . CYS A 1 18 ? 6.214 0.264 3.776 1.00 0.00 18 CYS A N 7
ATOM 2733 C CA . CYS A 1 18 ? 5.011 0.872 3.224 1.00 0.00 18 CYS A CA 7
ATOM 2734 C C . CYS A 1 18 ? 3.817 0.675 4.146 1.00 0.00 18 CYS A C 7
ATOM 2735 O O . CYS A 1 18 ? 3.626 -0.402 4.712 1.00 0.00 18 CYS A O 7
ATOM 2742 N N . SER A 1 19 ? 3.010 1.716 4.289 1.00 0.00 19 SER A N 7
ATOM 2743 C CA . SER A 1 19 ? 1.833 1.656 5.132 1.00 0.00 19 SER A CA 7
ATOM 2744 C C . SER A 1 19 ? 0.567 1.754 4.284 1.00 0.00 19 SER A C 7
ATOM 2745 O O . SER A 1 19 ? 0.553 2.419 3.247 1.00 0.00 19 SER A O 7
ATOM 2753 N N . CYS A 1 20 ? -0.490 1.088 4.729 1.00 0.00 20 CYS A N 7
ATOM 2754 C CA . CYS A 1 20 ? -1.758 1.100 4.017 1.00 0.00 20 CYS A CA 7
ATOM 2755 C C . CYS A 1 20 ? -2.482 2.425 4.239 1.00 0.00 20 CYS A C 7
ATOM 2756 O O . CYS A 1 20 ? -2.857 2.760 5.362 1.00 0.00 20 CYS A O 7
ATOM 2763 N N . SER A 1 21 ? -2.676 3.178 3.167 1.00 0.00 21 SER A N 7
ATOM 2764 C CA . SER A 1 21 ? -3.353 4.461 3.239 1.00 0.00 21 SER A CA 7
ATOM 2765 C C . SER A 1 21 ? -4.172 4.670 1.973 1.00 0.00 21 SER A C 7
ATOM 2766 O O . SER A 1 21 ? -3.658 4.529 0.873 1.00 0.00 21 SER A O 7
ATOM 2774 N N . ASN A 1 22 ? -5.457 4.974 2.137 1.00 0.00 22 ASN A N 7
ATOM 2775 C CA . ASN A 1 22 ? -6.357 5.170 0.994 1.00 0.00 22 ASN A CA 7
ATOM 2776 C C . ASN A 1 22 ? -6.434 3.896 0.154 1.00 0.00 22 ASN A C 7
ATOM 2777 O O . ASN A 1 22 ? -6.577 3.945 -1.065 1.00 0.00 22 ASN A O 7
ATOM 2788 N N . ARG A 1 23 ? -6.335 2.757 0.842 1.00 0.00 23 ARG A N 7
ATOM 2789 C CA . ARG A 1 23 ? -6.390 1.427 0.222 1.00 0.00 23 ARG A CA 7
ATOM 2790 C C . ARG A 1 23 ? -5.164 1.131 -0.649 1.00 0.00 23 ARG A C 7
ATOM 2791 O O . ARG A 1 23 ? -5.135 0.138 -1.374 1.00 0.00 23 ARG A O 7
ATOM 2812 N N . VAL A 1 24 ? -4.139 1.958 -0.546 1.00 0.00 24 VAL A N 7
ATOM 2813 C CA . VAL A 1 24 ? -2.915 1.748 -1.303 1.00 0.00 24 VAL A CA 7
ATOM 2814 C C . VAL A 1 24 ? -1.705 1.940 -0.390 1.00 0.00 24 VAL A C 7
ATOM 2815 O O . VAL A 1 24 ? -1.742 2.742 0.540 1.00 0.00 24 VAL A O 7
ATOM 2828 N N . CYS A 1 25 ? -0.651 1.180 -0.621 1.00 0.00 25 CYS A N 7
ATOM 2829 C CA . CYS A 1 25 ? 0.533 1.275 0.214 1.00 0.00 25 CYS A CA 7
ATOM 2830 C C . CYS A 1 25 ? 1.377 2.485 -0.169 1.00 0.00 25 CYS A C 7
ATOM 2831 O O . CYS A 1 25 ? 1.775 2.638 -1.326 1.00 0.00 25 CYS A O 7
ATOM 2838 N N . TYR A 1 26 ? 1.641 3.337 0.811 1.00 0.00 26 TYR A N 7
ATOM 2839 C CA . TYR A 1 26 ? 2.434 4.544 0.612 1.00 0.00 26 TYR A CA 7
ATOM 2840 C C . TYR A 1 26 ? 3.339 4.778 1.810 1.00 0.00 26 TYR A C 7
ATOM 2841 O O . TYR A 1 26 ? 2.998 4.413 2.938 1.00 0.00 26 TYR A O 7
ATOM 2859 N N . ASN A 1 27 ? 4.480 5.394 1.561 1.00 0.00 27 ASN A N 7
ATOM 2860 C CA . ASN A 1 27 ? 5.441 5.700 2.627 1.00 0.00 27 ASN A CA 7
ATOM 2861 C C . ASN A 1 27 ? 6.381 6.804 2.161 1.00 0.00 27 ASN A C 7
ATOM 2862 O O . ASN A 1 27 ? 7.593 6.636 2.061 1.00 0.00 27 ASN A O 7
ATOM 2873 N N . GLY A 1 28 ? 5.784 7.937 1.818 1.00 0.00 28 GLY A N 7
ATOM 2874 C CA . GLY A 1 28 ? 6.545 9.052 1.294 1.00 0.00 28 GLY A CA 7
ATOM 2875 C C . GLY A 1 28 ? 6.600 8.933 -0.206 1.00 0.00 28 GLY A C 7
ATOM 2876 O O . GLY A 1 28 ? 6.394 9.899 -0.940 1.00 0.00 28 GLY A O 7
ATOM 2880 N N . ILE A 1 29 ? 6.821 7.708 -0.642 1.00 0.00 29 ILE A N 7
ATOM 2881 C CA . ILE A 1 29 ? 6.852 7.360 -2.043 1.00 0.00 29 ILE A CA 7
ATOM 2882 C C . ILE A 1 29 ? 5.735 6.355 -2.305 1.00 0.00 29 ILE A C 7
ATOM 2883 O O . ILE A 1 29 ? 5.309 5.647 -1.381 1.00 0.00 29 ILE A O 7
ATOM 2899 N N . PRO A 1 30 ? 5.218 6.293 -3.536 1.00 0.00 30 PRO A N 7
ATOM 2900 C CA . PRO A 1 30 ? 4.140 5.375 -3.885 1.00 0.00 30 PRO A CA 7
ATOM 2901 C C . PRO A 1 30 ? 4.646 3.942 -4.024 1.00 0.00 30 PRO A C 7
ATOM 2902 O O . PRO A 1 30 ? 5.580 3.674 -4.781 1.00 0.00 30 PRO A O 7
ATOM 2913 N N . CYS A 1 1 ? 3.806 3.052 -3.271 1.00 0.00 1 CYS A N 8
ATOM 2914 C CA . CYS A 1 1 ? 4.260 1.676 -3.337 1.00 0.00 1 CYS A CA 8
ATOM 2915 C C . CYS A 1 1 ? 3.484 0.924 -4.408 1.00 0.00 1 CYS A C 8
ATOM 2916 O O . CYS A 1 1 ? 2.352 1.287 -4.730 1.00 0.00 1 CYS A O 8
ATOM 2923 N N . ALA A 1 2 ? 4.094 -0.106 -4.978 1.00 0.00 2 ALA A N 8
ATOM 2924 C CA . ALA A 1 2 ? 3.454 -0.873 -6.035 1.00 0.00 2 ALA A CA 8
ATOM 2925 C C . ALA A 1 2 ? 2.533 -1.953 -5.483 1.00 0.00 2 ALA A C 8
ATOM 2926 O O . ALA A 1 2 ? 2.552 -3.090 -5.950 1.00 0.00 2 ALA A O 8
ATOM 2933 N N . GLU A 1 3 ? 1.719 -1.590 -4.501 1.00 0.00 3 GLU A N 8
ATOM 2934 C CA . GLU A 1 3 ? 0.787 -2.531 -3.897 1.00 0.00 3 GLU A CA 8
ATOM 2935 C C . GLU A 1 3 ? -0.456 -1.828 -3.380 1.00 0.00 3 GLU A C 8
ATOM 2936 O O . GLU A 1 3 ? -0.372 -0.788 -2.720 1.00 0.00 3 GLU A O 8
ATOM 2948 N N . SER A 1 4 ? -1.602 -2.428 -3.641 1.00 0.00 4 SER A N 8
ATOM 2949 C CA . SER A 1 4 ? -2.863 -1.910 -3.159 1.00 0.00 4 SER A CA 8
ATOM 2950 C C . SER A 1 4 ? -3.306 -2.781 -1.999 1.00 0.00 4 SER A C 8
ATOM 2951 O O . SER A 1 4 ? -3.378 -4.002 -2.123 1.00 0.00 4 SER A O 8
ATOM 2959 N N . CYS A 1 5 ? -3.560 -2.167 -0.864 1.00 0.00 5 CYS A N 8
ATOM 2960 C CA . CYS A 1 5 ? -3.943 -2.920 0.320 1.00 0.00 5 CYS A CA 8
ATOM 2961 C C . CYS A 1 5 ? -5.441 -3.183 0.376 1.00 0.00 5 CYS A C 8
ATOM 2962 O O . CYS A 1 5 ? -5.920 -3.851 1.289 1.00 0.00 5 CYS A O 8
ATOM 2969 N N . VAL A 1 6 ? -6.157 -2.654 -0.619 1.00 0.00 6 VAL A N 8
ATOM 2970 C CA . VAL A 1 6 ? -7.616 -2.791 -0.739 1.00 0.00 6 VAL A CA 8
ATOM 2971 C C . VAL A 1 6 ? -8.141 -4.157 -0.284 1.00 0.00 6 VAL A C 8
ATOM 2972 O O . VAL A 1 6 ? -9.157 -4.235 0.405 1.00 0.00 6 VAL A O 8
ATOM 2985 N N . TYR A 1 7 ? -7.470 -5.226 -0.691 1.00 0.00 7 TYR A N 8
ATOM 2986 C CA . TYR A 1 7 ? -7.907 -6.570 -0.335 1.00 0.00 7 TYR A CA 8
ATOM 2987 C C . TYR A 1 7 ? -6.930 -7.279 0.596 1.00 0.00 7 TYR A C 8
ATOM 2988 O O . TYR A 1 7 ? -7.284 -8.287 1.206 1.00 0.00 7 TYR A O 8
ATOM 3006 N N . ILE A 1 8 ? -5.705 -6.774 0.691 1.00 0.00 8 ILE A N 8
ATOM 3007 C CA . ILE A 1 8 ? -4.676 -7.396 1.532 1.00 0.00 8 ILE A CA 8
ATOM 3008 C C . ILE A 1 8 ? -3.587 -6.403 1.905 1.00 0.00 8 ILE A C 8
ATOM 3009 O O . ILE A 1 8 ? -3.231 -5.538 1.112 1.00 0.00 8 ILE A O 8
ATOM 3025 N N . PRO A 1 9 ? -3.034 -6.531 3.119 1.00 0.00 9 PRO A N 8
ATOM 3026 C CA . PRO A 1 9 ? -1.965 -5.655 3.598 1.00 0.00 9 PRO A CA 8
ATOM 3027 C C . PRO A 1 9 ? -0.701 -5.764 2.747 1.00 0.00 9 PRO A C 8
ATOM 3028 O O . PRO A 1 9 ? -0.449 -6.797 2.122 1.00 0.00 9 PRO A O 8
ATOM 3039 N N . CYS A 1 10 ? 0.074 -4.687 2.730 1.00 0.00 10 CYS A N 8
ATOM 3040 C CA . CYS A 1 10 ? 1.316 -4.621 1.963 1.00 0.00 10 CYS A CA 8
ATOM 3041 C C . CYS A 1 10 ? 2.232 -5.791 2.313 1.00 0.00 10 CYS A C 8
ATOM 3042 O O . CYS A 1 10 ? 2.440 -6.089 3.489 1.00 0.00 10 CYS A O 8
ATOM 3049 N N . THR A 1 11 ? 2.761 -6.462 1.298 1.00 0.00 11 THR A N 8
ATOM 3050 C CA . THR A 1 11 ? 3.630 -7.602 1.528 1.00 0.00 11 THR A CA 8
ATOM 3051 C C . THR A 1 11 ? 5.089 -7.299 1.170 1.00 0.00 11 THR A C 8
ATOM 3052 O O . THR A 1 11 ? 5.941 -7.186 2.053 1.00 0.00 11 THR A O 8
ATOM 3063 N N . VAL A 1 12 ? 5.378 -7.151 -0.118 1.00 0.00 12 VAL A N 8
ATOM 3064 C CA . VAL A 1 12 ? 6.740 -6.863 -0.563 1.00 0.00 12 VAL A CA 8
ATOM 3065 C C . VAL A 1 12 ? 7.187 -5.522 -0.016 1.00 0.00 12 VAL A C 8
ATOM 3066 O O . VAL A 1 12 ? 8.228 -5.394 0.635 1.00 0.00 12 VAL A O 8
ATOM 3079 N N . THR A 1 13 ? 6.364 -4.534 -0.283 1.00 0.00 13 THR A N 8
ATOM 3080 C CA . THR A 1 13 ? 6.591 -3.177 0.146 1.00 0.00 13 THR A CA 8
ATOM 3081 C C . THR A 1 13 ? 6.567 -3.049 1.667 1.00 0.00 13 THR A C 8
ATOM 3082 O O . THR A 1 13 ? 6.930 -2.010 2.213 1.00 0.00 13 THR A O 8
ATOM 3093 N N . ALA A 1 14 ? 6.171 -4.115 2.356 1.00 0.00 14 ALA A N 8
ATOM 3094 C CA . ALA A 1 14 ? 6.145 -4.097 3.810 1.00 0.00 14 ALA A CA 8
ATOM 3095 C C . ALA A 1 14 ? 7.568 -4.051 4.337 1.00 0.00 14 ALA A C 8
ATOM 3096 O O . ALA A 1 14 ? 7.840 -3.453 5.375 1.00 0.00 14 ALA A O 8
ATOM 3103 N N . LEU A 1 15 ? 8.485 -4.657 3.582 1.00 0.00 15 LEU A N 8
ATOM 3104 C CA . LEU A 1 15 ? 9.894 -4.665 3.950 1.00 0.00 15 LEU A CA 8
ATOM 3105 C C . LEU A 1 15 ? 10.461 -3.271 3.754 1.00 0.00 15 LEU A C 8
ATOM 3106 O O . LEU A 1 15 ? 11.450 -2.882 4.368 1.00 0.00 15 LEU A O 8
ATOM 3122 N N . LEU A 1 16 ? 9.795 -2.534 2.883 1.00 0.00 16 LEU A N 8
ATOM 3123 C CA . LEU A 1 16 ? 10.173 -1.169 2.559 1.00 0.00 16 LEU A CA 8
ATOM 3124 C C . LEU A 1 16 ? 9.571 -0.206 3.577 1.00 0.00 16 LEU A C 8
ATOM 3125 O O . LEU A 1 16 ? 9.961 0.958 3.655 1.00 0.00 16 LEU A O 8
ATOM 3141 N N . GLY A 1 17 ? 8.613 -0.709 4.348 1.00 0.00 17 GLY A N 8
ATOM 3142 C CA . GLY A 1 17 ? 7.952 0.101 5.352 1.00 0.00 17 GLY A CA 8
ATOM 3143 C C . GLY A 1 17 ? 6.707 0.782 4.818 1.00 0.00 17 GLY A C 8
ATOM 3144 O O . GLY A 1 17 ? 6.276 1.805 5.344 1.00 0.00 17 GLY A O 8
ATOM 3148 N N . CYS A 1 18 ? 6.121 0.205 3.776 1.00 0.00 18 CYS A N 8
ATOM 3149 C CA . CYS A 1 18 ? 4.912 0.757 3.182 1.00 0.00 18 CYS A CA 8
ATOM 3150 C C . CYS A 1 18 ? 3.702 0.497 4.065 1.00 0.00 18 CYS A C 8
ATOM 3151 O O . CYS A 1 18 ? 3.433 -0.642 4.451 1.00 0.00 18 CYS A O 8
ATOM 3158 N N . SER A 1 19 ? 2.972 1.555 4.375 1.00 0.00 19 SER A N 8
ATOM 3159 C CA . SER A 1 19 ? 1.789 1.447 5.203 1.00 0.00 19 SER A CA 8
ATOM 3160 C C . SER A 1 19 ? 0.538 1.637 4.354 1.00 0.00 19 SER A C 8
ATOM 3161 O O . SER A 1 19 ? 0.549 2.386 3.376 1.00 0.00 19 SER A O 8
ATOM 3169 N N . CYS A 1 20 ? -0.535 0.957 4.726 1.00 0.00 20 CYS A N 8
ATOM 3170 C CA . CYS A 1 20 ? -1.791 1.055 4.000 1.00 0.00 20 CYS A CA 8
ATOM 3171 C C . CYS A 1 20 ? -2.435 2.418 4.239 1.00 0.00 20 CYS A C 8
ATOM 3172 O O . CYS A 1 20 ? -2.708 2.795 5.378 1.00 0.00 20 CYS A O 8
ATOM 3179 N N . SER A 1 21 ? -2.667 3.154 3.165 1.00 0.00 21 SER A N 8
ATOM 3180 C CA . SER A 1 21 ? -3.273 4.471 3.255 1.00 0.00 21 SER A CA 8
ATOM 3181 C C . SER A 1 21 ? -4.070 4.759 1.989 1.00 0.00 21 SER A C 8
ATOM 3182 O O . SER A 1 21 ? -3.542 4.683 0.886 1.00 0.00 21 SER A O 8
ATOM 3190 N N . ASN A 1 22 ? -5.347 5.076 2.159 1.00 0.00 22 ASN A N 8
ATOM 3191 C CA . ASN A 1 22 ? -6.233 5.365 1.029 1.00 0.00 22 ASN A CA 8
ATOM 3192 C C . ASN A 1 22 ? -6.327 4.164 0.091 1.00 0.00 22 ASN A C 8
ATOM 3193 O O . ASN A 1 22 ? -6.395 4.319 -1.127 1.00 0.00 22 ASN A O 8
ATOM 3204 N N . ARG A 1 23 ? -6.341 2.972 0.689 1.00 0.00 23 ARG A N 8
ATOM 3205 C CA . ARG A 1 23 ? -6.442 1.700 -0.044 1.00 0.00 23 ARG A CA 8
ATOM 3206 C C . ARG A 1 23 ? -5.159 1.356 -0.811 1.00 0.00 23 ARG A C 8
ATOM 3207 O O . ARG A 1 23 ? -5.094 0.326 -1.487 1.00 0.00 23 ARG A O 8
ATOM 3228 N N . VAL A 1 24 ? -4.138 2.193 -0.703 1.00 0.00 24 VAL A N 8
ATOM 3229 C CA . VAL A 1 24 ? -2.882 1.939 -1.391 1.00 0.00 24 VAL A CA 8
ATOM 3230 C C . VAL A 1 24 ? -1.712 2.016 -0.415 1.00 0.00 24 VAL A C 8
ATOM 3231 O O . VAL A 1 24 ? -1.740 2.781 0.545 1.00 0.00 24 VAL A O 8
ATOM 3244 N N . CYS A 1 25 ? -0.688 1.221 -0.654 1.00 0.00 25 CYS A N 8
ATOM 3245 C CA . CYS A 1 25 ? 0.477 1.231 0.209 1.00 0.00 25 CYS A CA 8
ATOM 3246 C C . CYS A 1 25 ? 1.303 2.476 -0.077 1.00 0.00 25 CYS A C 8
ATOM 3247 O O . CYS A 1 25 ? 1.614 2.774 -1.233 1.00 0.00 25 CYS A O 8
ATOM 3254 N N . TYR A 1 26 ? 1.629 3.221 0.965 1.00 0.00 26 TYR A N 8
ATOM 3255 C CA . TYR A 1 26 ? 2.383 4.449 0.803 1.00 0.00 26 TYR A CA 8
ATOM 3256 C C . TYR A 1 26 ? 3.470 4.568 1.858 1.00 0.00 26 TYR A C 8
ATOM 3257 O O . TYR A 1 26 ? 3.306 4.116 2.992 1.00 0.00 26 TYR A O 8
ATOM 3275 N N . ASN A 1 27 ? 4.571 5.185 1.467 1.00 0.00 27 ASN A N 8
ATOM 3276 C CA . ASN A 1 27 ? 5.711 5.393 2.360 1.00 0.00 27 ASN A CA 8
ATOM 3277 C C . ASN A 1 27 ? 6.574 6.507 1.794 1.00 0.00 27 ASN A C 8
ATOM 3278 O O . ASN A 1 27 ? 7.670 6.274 1.285 1.00 0.00 27 ASN A O 8
ATOM 3289 N N . GLY A 1 28 ? 6.027 7.719 1.815 1.00 0.00 28 GLY A N 8
ATOM 3290 C CA . GLY A 1 28 ? 6.712 8.861 1.237 1.00 0.00 28 GLY A CA 8
ATOM 3291 C C . GLY A 1 28 ? 6.505 8.862 -0.261 1.00 0.00 28 GLY A C 8
ATOM 3292 O O . GLY A 1 28 ? 6.073 9.851 -0.853 1.00 0.00 28 GLY A O 8
ATOM 3296 N N . ILE A 1 29 ? 6.765 7.709 -0.845 1.00 0.00 29 ILE A N 8
ATOM 3297 C CA . ILE A 1 29 ? 6.578 7.474 -2.257 1.00 0.00 29 ILE A CA 8
ATOM 3298 C C . ILE A 1 29 ? 5.512 6.402 -2.425 1.00 0.00 29 ILE A C 8
ATOM 3299 O O . ILE A 1 29 ? 5.269 5.611 -1.501 1.00 0.00 29 ILE A O 8
ATOM 3315 N N . PRO A 1 30 ? 4.843 6.378 -3.580 1.00 0.00 30 PRO A N 8
ATOM 3316 C CA . PRO A 1 30 ? 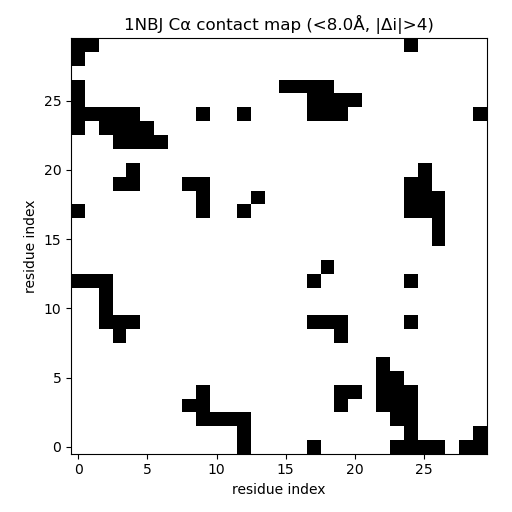3.791 5.403 -3.849 1.00 0.00 30 PRO A CA 8
ATOM 3317 C C . PRO A 1 30 ? 4.357 3.996 -4.015 1.00 0.00 30 PRO A C 8
ATOM 3318 O O . PRO A 1 30 ? 5.280 3.773 -4.800 1.00 0.00 30 PRO A O 8
ATOM 3329 N N . CYS A 1 1 ? 4.034 3.022 -3.291 1.00 0.00 1 CYS A N 9
ATOM 3330 C CA . CYS A 1 1 ? 4.388 1.618 -3.376 1.00 0.00 1 CYS A CA 9
ATOM 3331 C C . CYS A 1 1 ? 3.602 0.934 -4.483 1.00 0.00 1 CYS A C 9
ATOM 3332 O O . CYS A 1 1 ? 2.494 1.355 -4.817 1.00 0.00 1 CYS A O 9
ATOM 3339 N N . ALA A 1 2 ? 4.172 -0.117 -5.058 1.00 0.00 2 ALA A N 9
ATOM 3340 C CA . ALA A 1 2 ? 3.514 -0.837 -6.135 1.00 0.00 2 ALA A CA 9
ATOM 3341 C C . ALA A 1 2 ? 2.563 -1.900 -5.599 1.00 0.00 2 ALA A C 9
ATOM 3342 O O . ALA A 1 2 ? 2.531 -3.022 -6.098 1.00 0.00 2 ALA A O 9
ATOM 3349 N N . GLU A 1 3 ? 1.786 -1.535 -4.589 1.00 0.00 3 GLU A N 9
ATOM 3350 C CA . GLU A 1 3 ? 0.834 -2.456 -3.989 1.00 0.00 3 GLU A CA 9
ATOM 3351 C C . GLU A 1 3 ? -0.391 -1.722 -3.475 1.00 0.00 3 GLU A C 9
ATOM 3352 O O . GLU A 1 3 ? -0.287 -0.646 -2.882 1.00 0.00 3 GLU A O 9
ATOM 3364 N N . SER A 1 4 ? -1.541 -2.335 -3.667 1.00 0.00 4 SER A N 9
ATOM 3365 C CA . SER A 1 4 ? -2.787 -1.788 -3.182 1.00 0.00 4 SER A CA 9
ATOM 3366 C C . SER A 1 4 ? -3.282 -2.684 -2.059 1.00 0.00 4 SER A C 9
ATOM 3367 O O . SER A 1 4 ? -3.392 -3.897 -2.226 1.00 0.00 4 SER A O 9
ATOM 3375 N N . CYS A 1 5 ? -3.540 -2.098 -0.908 1.00 0.00 5 CYS A N 9
ATOM 3376 C CA . CYS A 1 5 ? -3.974 -2.873 0.245 1.00 0.00 5 CYS A CA 9
ATOM 3377 C C . CYS A 1 5 ? -5.483 -3.057 0.277 1.00 0.00 5 CYS A C 9
ATOM 3378 O O . CYS A 1 5 ? -6.039 -3.489 1.289 1.00 0.00 5 CYS A O 9
ATOM 3385 N N . VAL A 1 6 ? -6.117 -2.733 -0.851 1.00 0.00 6 VAL A N 9
ATOM 3386 C CA . VAL A 1 6 ? -7.570 -2.830 -1.033 1.00 0.00 6 VAL A CA 9
ATOM 3387 C C . VAL A 1 6 ? -8.196 -3.992 -0.261 1.00 0.00 6 VAL A C 9
ATOM 3388 O O . VAL A 1 6 ? -9.175 -3.804 0.464 1.00 0.00 6 VAL A O 9
ATOM 3401 N N . TYR A 1 7 ? -7.631 -5.181 -0.411 1.00 0.00 7 TYR A N 9
ATOM 3402 C CA . TYR A 1 7 ? -8.148 -6.357 0.277 1.00 0.00 7 TYR A CA 9
ATOM 3403 C C . TYR A 1 7 ? -7.073 -7.067 1.093 1.00 0.00 7 TYR A C 9
ATOM 3404 O O . TYR A 1 7 ? -7.354 -8.084 1.721 1.00 0.00 7 TYR A O 9
ATOM 3422 N N . ILE A 1 8 ? -5.850 -6.549 1.075 1.00 0.00 8 ILE A N 9
ATOM 3423 C CA . ILE A 1 8 ? -4.741 -7.181 1.808 1.00 0.00 8 ILE A CA 9
ATOM 3424 C C . ILE A 1 8 ? -3.629 -6.192 2.120 1.00 0.00 8 ILE A C 9
ATOM 3425 O O . ILE A 1 8 ? -3.316 -5.332 1.308 1.00 0.00 8 ILE A O 9
ATOM 3441 N N . PRO A 1 9 ? -3.007 -6.315 3.301 1.00 0.00 9 PRO A N 9
ATOM 3442 C CA . PRO A 1 9 ? -1.909 -5.438 3.718 1.00 0.00 9 PRO A CA 9
ATOM 3443 C C . PRO A 1 9 ? -0.674 -5.590 2.828 1.00 0.00 9 PRO A C 9
ATOM 3444 O O . PRO A 1 9 ? -0.451 -6.650 2.239 1.00 0.00 9 PRO A O 9
ATOM 3455 N N . CYS A 1 10 ? 0.114 -4.521 2.744 1.00 0.00 10 CYS A N 9
ATOM 3456 C CA . CYS A 1 10 ? 1.334 -4.497 1.939 1.00 0.00 10 CYS A CA 9
ATOM 3457 C C . CYS A 1 10 ? 2.222 -5.693 2.278 1.00 0.00 10 CYS A C 9
ATOM 3458 O O . CYS A 1 10 ? 2.469 -5.972 3.452 1.00 0.00 10 CYS A O 9
ATOM 3465 N N . THR A 1 11 ? 2.675 -6.412 1.260 1.00 0.00 11 THR A N 9
ATOM 3466 C CA . THR A 1 11 ? 3.499 -7.587 1.482 1.00 0.00 11 THR A CA 9
ATOM 3467 C C . THR A 1 11 ? 4.968 -7.349 1.117 1.00 0.00 11 THR A C 9
ATOM 3468 O O . THR A 1 11 ? 5.831 -7.293 1.994 1.00 0.00 11 THR A O 9
ATOM 3479 N N . VAL A 1 12 ? 5.255 -7.197 -0.170 1.00 0.00 12 VAL A N 9
ATOM 3480 C CA . VAL A 1 12 ? 6.626 -6.972 -0.617 1.00 0.00 12 VAL A CA 9
ATOM 3481 C C . VAL A 1 12 ? 7.136 -5.657 -0.064 1.00 0.00 12 VAL A C 9
ATOM 3482 O O . VAL A 1 12 ? 8.181 -5.580 0.594 1.00 0.00 12 VAL A O 9
ATOM 3495 N N . THR A 1 13 ? 6.361 -4.631 -0.329 1.00 0.00 13 THR A N 9
ATOM 3496 C CA . THR A 1 13 ? 6.657 -3.292 0.107 1.00 0.00 13 THR A CA 9
ATOM 3497 C C . THR A 1 13 ? 6.612 -3.163 1.629 1.00 0.00 13 THR A C 9
ATOM 3498 O O . THR A 1 13 ? 6.937 -2.110 2.174 1.00 0.00 13 THR A O 9
ATOM 3509 N N . ALA A 1 14 ? 6.254 -4.243 2.322 1.00 0.00 14 ALA A N 9
ATOM 3510 C CA . ALA A 1 14 ? 6.234 -4.217 3.774 1.00 0.00 14 ALA A CA 9
ATOM 3511 C C . ALA A 1 14 ? 7.663 -4.105 4.274 1.00 0.00 14 ALA A C 9
ATOM 3512 O O . ALA A 1 14 ? 7.933 -3.468 5.289 1.00 0.00 14 ALA A O 9
ATOM 3519 N N . LEU A 1 15 ? 8.585 -4.700 3.513 1.00 0.00 15 LEU A N 9
ATOM 3520 C CA . LEU A 1 15 ? 10.002 -4.644 3.845 1.00 0.00 15 LEU A CA 9
ATOM 3521 C C . LEU A 1 15 ? 10.505 -3.226 3.622 1.00 0.00 15 LEU A C 9
ATOM 3522 O O . LEU A 1 15 ? 11.463 -2.774 4.243 1.00 0.00 15 LEU A O 9
ATOM 3538 N N . LEU A 1 16 ? 9.820 -2.534 2.724 1.00 0.00 16 LEU A N 9
ATOM 3539 C CA . LEU A 1 16 ? 10.142 -1.156 2.384 1.00 0.00 16 LEU A CA 9
ATOM 3540 C C . LEU A 1 16 ? 9.542 -0.201 3.412 1.00 0.00 16 LEU A C 9
ATOM 3541 O O . LEU A 1 16 ? 9.849 0.992 3.423 1.00 0.00 16 LEU A O 9
ATOM 3557 N N . GLY A 1 17 ? 8.679 -0.737 4.265 1.00 0.00 17 GLY A N 9
ATOM 3558 C CA . GLY A 1 17 ? 8.032 0.066 5.283 1.00 0.00 17 GLY A CA 9
ATOM 3559 C C . GLY A 1 17 ? 6.796 0.765 4.755 1.00 0.00 17 GLY A C 9
ATOM 3560 O O . GLY A 1 17 ? 6.394 1.810 5.266 1.00 0.00 17 GLY A O 9
ATOM 3564 N N . CYS A 1 18 ? 6.190 0.180 3.731 1.00 0.00 18 CYS A N 9
ATOM 3565 C CA . CYS A 1 18 ? 4.988 0.738 3.128 1.00 0.00 18 CYS A CA 9
ATOM 3566 C C . CYS A 1 18 ? 3.780 0.550 4.032 1.00 0.00 18 CYS A C 9
ATOM 3567 O O . CYS A 1 18 ? 3.531 -0.547 4.533 1.00 0.00 18 CYS A O 9
ATOM 3574 N N . SER A 1 19 ? 3.030 1.619 4.231 1.00 0.00 19 SER A N 9
ATOM 3575 C CA . SER A 1 19 ? 1.846 1.567 5.065 1.00 0.00 19 SER A CA 9
ATOM 3576 C C . SER A 1 19 ? 0.586 1.695 4.216 1.00 0.00 19 SER A C 9
ATOM 3577 O O . SER A 1 19 ? 0.589 2.356 3.178 1.00 0.00 19 SER A O 9
ATOM 3585 N N . CYS A 1 20 ? -0.483 1.050 4.657 1.00 0.00 20 CYS A N 9
ATOM 3586 C CA . CYS A 1 20 ? -1.749 1.087 3.938 1.00 0.00 20 CYS A CA 9
ATOM 3587 C C . CYS A 1 20 ? -2.435 2.437 4.124 1.00 0.00 20 CYS A C 9
ATOM 3588 O O . CYS A 1 20 ? -2.691 2.863 5.250 1.00 0.00 20 CYS A O 9
ATOM 3595 N N . SER A 1 21 ? -2.727 3.108 3.021 1.00 0.00 21 SER A N 9
ATOM 3596 C CA . SER A 1 21 ? -3.383 4.404 3.059 1.00 0.00 21 SER A CA 9
ATOM 3597 C C . SER A 1 21 ? -4.301 4.552 1.853 1.00 0.00 21 SER A C 9
ATOM 3598 O O . SER A 1 21 ? -3.858 4.452 0.714 1.00 0.00 21 SER A O 9
ATOM 3606 N N . ASN A 1 22 ? -5.589 4.765 2.114 1.00 0.00 22 ASN A N 9
ATOM 3607 C CA . ASN A 1 22 ? -6.588 4.909 1.050 1.00 0.00 22 ASN A CA 9
ATOM 3608 C C . ASN A 1 22 ? -6.613 3.671 0.154 1.00 0.00 22 ASN A C 9
ATOM 3609 O O . ASN A 1 22 ? -6.819 3.769 -1.053 1.00 0.00 22 ASN A O 9
ATOM 3620 N N . ARG A 1 23 ? -6.397 2.508 0.773 1.00 0.00 23 ARG A N 9
ATOM 3621 C CA . ARG A 1 23 ? -6.383 1.215 0.072 1.00 0.00 23 ARG A CA 9
ATOM 3622 C C . ARG A 1 23 ? -5.169 1.075 -0.852 1.00 0.00 23 ARG A C 9
ATOM 3623 O O . ARG A 1 23 ? -5.119 0.179 -1.693 1.00 0.00 23 ARG A O 9
ATOM 3644 N N . VAL A 1 24 ? -4.184 1.941 -0.669 1.00 0.00 24 VAL A N 9
ATOM 3645 C CA . VAL A 1 24 ? -2.962 1.903 -1.462 1.00 0.00 24 VAL A CA 9
ATOM 3646 C C . VAL A 1 24 ? -1.755 2.003 -0.534 1.00 0.00 24 VAL A C 9
ATOM 3647 O O . VAL A 1 24 ? -1.786 2.741 0.447 1.00 0.00 24 VAL A O 9
ATOM 3660 N N . CYS A 1 25 ? -0.703 1.260 -0.823 1.00 0.00 25 CYS A N 9
ATOM 3661 C CA . CYS A 1 25 ? 0.485 1.301 0.012 1.00 0.00 25 CYS A CA 9
ATOM 3662 C C . CYS A 1 25 ? 1.301 2.550 -0.297 1.00 0.00 25 CYS A C 9
ATOM 3663 O O . CYS A 1 25 ? 1.630 2.824 -1.456 1.00 0.00 25 CYS A O 9
ATOM 3670 N N . TYR A 1 26 ? 1.601 3.314 0.741 1.00 0.00 26 TYR A N 9
ATOM 3671 C CA . TYR A 1 26 ? 2.348 4.550 0.594 1.00 0.00 26 TYR A CA 9
ATOM 3672 C C . TYR A 1 26 ? 3.190 4.810 1.835 1.00 0.00 26 TYR A C 9
ATOM 3673 O O . TYR A 1 26 ? 2.763 4.529 2.955 1.00 0.00 26 TYR A O 9
ATOM 3691 N N . ASN A 1 27 ? 4.385 5.339 1.629 1.00 0.00 27 ASN A N 9
ATOM 3692 C CA . ASN A 1 27 ? 5.295 5.640 2.739 1.00 0.00 27 ASN A CA 9
ATOM 3693 C C . ASN A 1 27 ? 6.275 6.724 2.307 1.00 0.00 27 ASN A C 9
ATOM 3694 O O . ASN A 1 27 ? 7.487 6.531 2.265 1.00 0.00 27 ASN A O 9
ATOM 3705 N N . GLY A 1 28 ? 5.719 7.863 1.925 1.00 0.00 28 GLY A N 9
ATOM 3706 C CA . GLY A 1 28 ? 6.529 8.956 1.427 1.00 0.00 28 GLY A CA 9
ATOM 3707 C C . GLY A 1 28 ? 6.645 8.817 -0.069 1.00 0.00 28 GLY A C 9
ATOM 3708 O O . GLY A 1 28 ? 6.458 9.772 -0.824 1.00 0.00 28 GLY A O 9
ATOM 3712 N N . ILE A 1 29 ? 6.888 7.586 -0.481 1.00 0.00 29 ILE A N 9
ATOM 3713 C CA . ILE A 1 29 ? 6.969 7.222 -1.875 1.00 0.00 29 ILE A CA 9
ATOM 3714 C C . ILE A 1 29 ? 5.830 6.256 -2.178 1.00 0.00 29 ILE A C 9
ATOM 3715 O O . ILE A 1 29 ? 5.376 5.530 -1.280 1.00 0.00 29 ILE A O 9
ATOM 3731 N N . PRO A 1 30 ? 5.322 6.253 -3.415 1.00 0.00 30 PRO A N 9
ATOM 3732 C CA . PRO A 1 30 ? 4.219 5.380 -3.806 1.00 0.00 30 PRO A CA 9
ATOM 3733 C C . PRO A 1 30 ? 4.681 3.939 -3.988 1.00 0.00 30 PRO A C 9
ATOM 3734 O O . PRO A 1 30 ? 5.615 3.669 -4.746 1.00 0.00 30 PRO A O 9
ATOM 3745 N N . CYS A 1 1 ? 4.063 2.907 -3.331 1.00 0.00 1 CYS A N 10
ATOM 3746 C CA . CYS A 1 1 ? 4.568 1.564 -3.558 1.00 0.00 1 CYS A CA 10
ATOM 3747 C C . CYS A 1 1 ? 3.747 0.839 -4.611 1.00 0.00 1 CYS A C 10
ATOM 3748 O O . CYS A 1 1 ? 2.641 1.256 -4.951 1.00 0.00 1 CYS A O 10
ATOM 3755 N N . ALA A 1 2 ? 4.301 -0.248 -5.128 1.00 0.00 2 ALA A N 10
ATOM 3756 C CA . ALA A 1 2 ? 3.633 -1.031 -6.156 1.00 0.00 2 ALA A CA 10
ATOM 3757 C C . ALA A 1 2 ? 2.731 -2.098 -5.553 1.00 0.00 2 ALA A C 10
ATOM 3758 O O . ALA A 1 2 ? 2.708 -3.239 -6.013 1.00 0.00 2 ALA A O 10
ATOM 3765 N N . GLU A 1 3 ? 1.978 -1.714 -4.537 1.00 0.00 3 GLU A N 10
ATOM 3766 C CA . GLU A 1 3 ? 1.056 -2.620 -3.873 1.00 0.00 3 GLU A CA 10
ATOM 3767 C C . GLU A 1 3 ? -0.151 -1.852 -3.366 1.00 0.00 3 GLU A C 10
ATOM 3768 O O . GLU A 1 3 ? -0.029 -0.718 -2.893 1.00 0.00 3 GLU A O 10
ATOM 3780 N N . SER A 1 4 ? -1.306 -2.478 -3.447 1.00 0.00 4 SER A N 10
ATOM 3781 C CA . SER A 1 4 ? -2.535 -1.883 -2.973 1.00 0.00 4 SER A CA 10
ATOM 3782 C C . SER A 1 4 ? -3.124 -2.779 -1.899 1.00 0.00 4 SER A C 10
ATOM 3783 O O . SER A 1 4 ? -3.240 -3.987 -2.085 1.00 0.00 4 SER A O 10
ATOM 3791 N N . CYS A 1 5 ? -3.464 -2.197 -0.767 1.00 0.00 5 CYS A N 10
ATOM 3792 C CA . CYS A 1 5 ? -4.005 -2.975 0.335 1.00 0.00 5 CYS A CA 10
ATOM 3793 C C . CYS A 1 5 ? -5.517 -3.098 0.258 1.00 0.00 5 CYS A C 10
ATOM 3794 O O . CYS A 1 5 ? -6.151 -3.599 1.190 1.00 0.00 5 CYS A O 10
ATOM 3801 N N . VAL A 1 6 ? -6.069 -2.643 -0.869 1.00 0.00 6 VAL A N 10
ATOM 3802 C CA . VAL A 1 6 ? -7.511 -2.663 -1.141 1.00 0.00 6 VAL A CA 10
ATOM 3803 C C . VAL A 1 6 ? -8.217 -3.867 -0.513 1.00 0.00 6 VAL A C 10
ATOM 3804 O O . VAL A 1 6 ? -9.232 -3.711 0.165 1.00 0.00 6 VAL A O 10
ATOM 3817 N N . TYR A 1 7 ? -7.675 -5.057 -0.733 1.00 0.00 7 TYR A N 10
ATOM 3818 C CA . TYR A 1 7 ? -8.263 -6.272 -0.182 1.00 0.00 7 TYR A CA 10
ATOM 3819 C C . TYR A 1 7 ? -7.255 -7.085 0.628 1.00 0.00 7 TYR A C 10
ATOM 3820 O O . TYR A 1 7 ? -7.606 -8.132 1.166 1.00 0.00 7 TYR A O 10
ATOM 3838 N N . ILE A 1 8 ? -6.012 -6.617 0.704 1.00 0.00 8 ILE A N 10
ATOM 3839 C CA . ILE A 1 8 ? -4.963 -7.346 1.437 1.00 0.00 8 ILE A CA 10
ATOM 3840 C C . ILE A 1 8 ? -3.836 -6.424 1.880 1.00 0.00 8 ILE A C 10
ATOM 3841 O O . ILE A 1 8 ? -3.446 -5.525 1.150 1.00 0.00 8 ILE A O 10
ATOM 3857 N N . PRO A 1 9 ? -3.287 -6.649 3.083 1.00 0.00 9 PRO A N 10
ATOM 3858 C CA . PRO A 1 9 ? -2.185 -5.841 3.621 1.00 0.00 9 PRO A CA 10
ATOM 3859 C C . PRO A 1 9 ? -0.922 -5.928 2.763 1.00 0.00 9 PRO A C 10
ATOM 3860 O O . PRO A 1 9 ? -0.651 -6.956 2.140 1.00 0.00 9 PRO A O 10
ATOM 3871 N N . CYS A 1 10 ? -0.161 -4.837 2.739 1.00 0.00 10 CYS A N 10
ATOM 3872 C CA . CYS A 1 10 ? 1.078 -4.759 1.967 1.00 0.00 10 CYS A CA 10
ATOM 3873 C C . CYS A 1 10 ? 2.035 -5.877 2.368 1.00 0.00 10 CYS A C 10
ATOM 3874 O O . CYS A 1 10 ? 2.177 -6.179 3.554 1.00 0.00 10 CYS A O 10
ATOM 3881 N N . THR A 1 11 ? 2.683 -6.493 1.389 1.00 0.00 11 THR A N 10
ATOM 3882 C CA . THR A 1 11 ? 3.609 -7.573 1.672 1.00 0.00 11 THR A CA 10
ATOM 3883 C C . THR A 1 11 ? 5.030 -7.218 1.230 1.00 0.00 11 THR A C 10
ATOM 3884 O O . THR A 1 11 ? 5.916 -7.025 2.063 1.00 0.00 11 THR A O 10
ATOM 3895 N N . VAL A 1 12 ? 5.244 -7.114 -0.074 1.00 0.00 12 VAL A N 10
ATOM 3896 C CA . VAL A 1 12 ? 6.562 -6.778 -0.596 1.00 0.00 12 VAL A CA 10
ATOM 3897 C C . VAL A 1 12 ? 6.998 -5.407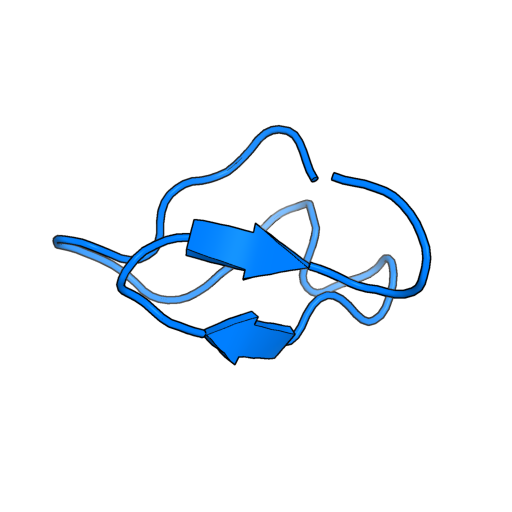 -0.103 1.00 0.00 12 VAL A C 10
ATOM 3898 O O . VAL A 1 12 ? 8.050 -5.245 0.522 1.00 0.00 12 VAL A O 10
ATOM 3911 N N . THR A 1 13 ? 6.169 -4.421 -0.377 1.00 0.00 13 THR A N 10
ATOM 3912 C CA . THR A 1 13 ? 6.447 -3.057 0.016 1.00 0.00 13 THR A CA 10
ATOM 3913 C C . THR A 1 13 ? 6.408 -2.882 1.530 1.00 0.00 13 THR A C 10
ATOM 3914 O O . THR A 1 13 ? 6.759 -1.820 2.048 1.00 0.00 13 THR A O 10
ATOM 3925 N N . ALA A 1 14 ? 6.021 -3.937 2.241 1.00 0.00 14 ALA A N 10
ATOM 3926 C CA . ALA A 1 14 ? 5.989 -3.887 3.689 1.00 0.00 14 ALA A CA 10
ATOM 3927 C C . ALA A 1 14 ? 7.409 -3.795 4.211 1.00 0.00 14 ALA A C 10
ATOM 3928 O O . ALA A 1 14 ? 7.675 -3.103 5.191 1.00 0.00 14 ALA A O 10
ATOM 3935 N N . LEU A 1 15 ? 8.336 -4.474 3.526 1.00 0.00 15 LEU A N 10
ATOM 3936 C CA . LEU A 1 15 ? 9.738 -4.430 3.927 1.00 0.00 15 LEU A CA 10
ATOM 3937 C C . LEU A 1 15 ? 10.308 -3.047 3.635 1.00 0.00 15 LEU A C 10
ATOM 3938 O O . LEU A 1 15 ? 11.298 -2.627 4.231 1.00 0.00 15 LEU A O 10
ATOM 3954 N N . LEU A 1 16 ? 9.649 -2.335 2.725 1.00 0.00 16 LEU A N 10
ATOM 3955 C CA . LEU A 1 16 ? 10.057 -0.982 2.362 1.00 0.00 16 LEU A CA 10
ATOM 3956 C C . LEU A 1 16 ? 9.539 0.010 3.395 1.00 0.00 16 LEU A C 10
ATOM 3957 O O . LEU A 1 16 ? 10.044 1.126 3.515 1.00 0.00 16 LEU A O 10
ATOM 3973 N N . GLY A 1 17 ? 8.519 -0.411 4.131 1.00 0.00 17 GLY A N 10
ATOM 3974 C CA . GLY A 1 17 ? 7.929 0.436 5.147 1.00 0.00 17 GLY A CA 10
ATOM 3975 C C . GLY A 1 17 ? 6.617 1.049 4.700 1.00 0.00 17 GLY A C 10
ATOM 3976 O O . GLY A 1 17 ? 6.021 1.846 5.422 1.00 0.00 17 GLY A O 10
ATOM 3980 N N . CYS A 1 18 ? 6.154 0.672 3.511 1.00 0.00 18 CYS A N 10
ATOM 3981 C CA . CYS A 1 18 ? 4.897 1.196 2.994 1.00 0.00 18 CYS A CA 10
ATOM 3982 C C . CYS A 1 18 ? 3.716 0.718 3.817 1.00 0.00 18 CYS A C 10
ATOM 3983 O O . CYS A 1 18 ? 3.469 -0.481 3.954 1.00 0.00 18 CYS A O 10
ATOM 3990 N N . SER A 1 19 ? 2.999 1.680 4.369 1.00 0.00 19 SER A N 10
ATOM 3991 C CA . SER A 1 19 ? 1.840 1.406 5.194 1.00 0.00 19 SER A CA 10
ATOM 3992 C C . SER A 1 19 ? 0.556 1.539 4.385 1.00 0.00 19 SER A C 10
ATOM 3993 O O . SER A 1 19 ? 0.509 2.267 3.391 1.00 0.00 19 SER A O 10
ATOM 4001 N N . CYS A 1 20 ? -0.477 0.828 4.813 1.00 0.00 20 CYS A N 10
ATOM 4002 C CA . CYS A 1 20 ? -1.764 0.860 4.137 1.00 0.00 20 CYS A CA 10
ATOM 4003 C C . CYS A 1 20 ? -2.490 2.172 4.418 1.00 0.00 20 CYS A C 10
ATOM 4004 O O . CYS A 1 20 ? -2.816 2.479 5.563 1.00 0.00 20 CYS A O 10
ATOM 4011 N N . SER A 1 21 ? -2.743 2.933 3.367 1.00 0.00 21 SER A N 10
ATOM 4012 C CA . SER A 1 21 ? -3.436 4.202 3.479 1.00 0.00 21 SER A CA 10
ATOM 4013 C C . SER A 1 21 ? -4.192 4.460 2.184 1.00 0.00 21 SER A C 10
ATOM 4014 O O . SER A 1 21 ? -3.634 4.298 1.107 1.00 0.00 21 SER A O 10
ATOM 4022 N N . ASN A 1 22 ? -5.468 4.824 2.292 1.00 0.00 22 ASN A N 10
ATOM 4023 C CA . ASN A 1 22 ? -6.308 5.073 1.113 1.00 0.00 22 ASN A CA 10
ATOM 4024 C C . ASN A 1 22 ? -6.381 3.807 0.257 1.00 0.00 22 ASN A C 10
ATOM 4025 O O . ASN A 1 22 ? -6.549 3.858 -0.959 1.00 0.00 22 ASN A O 10
ATOM 4036 N N . ARG A 1 23 ? -6.246 2.669 0.935 1.00 0.00 23 ARG A N 10
ATOM 4037 C CA . ARG A 1 23 ? -6.282 1.342 0.311 1.00 0.00 23 ARG A CA 10
ATOM 4038 C C . ARG A 1 23 ? -5.065 1.091 -0.589 1.00 0.00 23 ARG A C 10
ATOM 4039 O O . ARG A 1 23 ? -5.060 0.157 -1.392 1.00 0.00 23 ARG A O 10
ATOM 4060 N N . VAL A 1 24 ? -4.021 1.893 -0.422 1.00 0.00 24 VAL A N 10
ATOM 4061 C CA . VAL A 1 24 ? -2.794 1.729 -1.192 1.00 0.00 24 VAL A CA 10
ATOM 4062 C C . VAL A 1 24 ? -1.584 1.826 -0.270 1.00 0.00 24 VAL A C 10
ATOM 4063 O O . VAL A 1 24 ? -1.639 2.475 0.775 1.00 0.00 24 VAL A O 10
ATOM 4076 N N . CYS A 1 25 ? -0.502 1.166 -0.638 1.00 0.00 25 CYS A N 10
ATOM 4077 C CA . CYS A 1 25 ? 0.702 1.184 0.174 1.00 0.00 25 CYS A CA 10
ATOM 4078 C C . CYS A 1 25 ? 1.509 2.448 -0.119 1.00 0.00 25 CYS A C 10
ATOM 4079 O O . CYS A 1 25 ? 1.885 2.708 -1.266 1.00 0.00 25 CYS A O 10
ATOM 4086 N N . TYR A 1 26 ? 1.742 3.249 0.915 1.00 0.00 26 TYR A N 10
ATOM 4087 C CA . TYR A 1 26 ? 2.465 4.505 0.759 1.00 0.00 26 TYR A CA 10
ATOM 4088 C C . TYR A 1 26 ? 3.442 4.731 1.904 1.00 0.00 26 TYR A C 10
ATOM 4089 O O . TYR A 1 26 ? 3.142 4.436 3.062 1.00 0.00 26 TYR A O 10
ATOM 4107 N N . ASN A 1 27 ? 4.608 5.262 1.561 1.00 0.00 27 ASN A N 10
ATOM 4108 C CA . ASN A 1 27 ? 5.658 5.556 2.539 1.00 0.00 27 ASN A CA 10
ATOM 4109 C C . ASN A 1 27 ? 6.620 6.562 1.935 1.00 0.00 27 ASN A C 10
ATOM 4110 O O . ASN A 1 27 ? 7.709 6.220 1.483 1.00 0.00 27 ASN A O 10
ATOM 4121 N N . GLY A 1 28 ? 6.166 7.804 1.863 1.00 0.00 28 GLY A N 10
ATOM 4122 C CA . GLY A 1 28 ? 6.955 8.852 1.247 1.00 0.00 28 GLY A CA 10
ATOM 4123 C C . GLY A 1 28 ? 6.757 8.811 -0.249 1.00 0.00 28 GLY A C 10
ATOM 4124 O O . GLY A 1 28 ? 6.381 9.803 -0.873 1.00 0.00 28 GLY A O 10
ATOM 4128 N N . ILE A 1 29 ? 6.950 7.628 -0.801 1.00 0.00 29 ILE A N 10
ATOM 4129 C CA . ILE A 1 29 ? 6.743 7.379 -2.210 1.00 0.00 29 ILE A CA 10
ATOM 4130 C C . ILE A 1 29 ? 5.666 6.307 -2.347 1.00 0.00 29 ILE A C 10
ATOM 4131 O O . ILE A 1 29 ? 5.449 5.518 -1.412 1.00 0.00 29 ILE A O 10
ATOM 4147 N N . PRO A 1 30 ? 4.959 6.272 -3.483 1.00 0.00 30 PRO A N 10
ATOM 4148 C CA . PRO A 1 30 ? 3.906 5.292 -3.721 1.00 0.00 30 PRO A CA 10
ATOM 4149 C C . PRO A 1 30 ? 4.498 3.928 -4.047 1.00 0.00 30 PRO A C 10
ATOM 4150 O O . PRO A 1 30 ? 5.344 3.805 -4.935 1.00 0.00 30 PRO A O 10
ATOM 4161 N N . CYS A 1 1 ? 4.068 3.017 -3.285 1.00 0.00 1 CYS A N 11
ATOM 4162 C CA . CYS A 1 1 ? 4.481 1.626 -3.317 1.00 0.00 1 CYS A CA 11
ATOM 4163 C C . CYS A 1 1 ? 3.732 0.870 -4.405 1.00 0.00 1 CYS A C 11
ATOM 4164 O O . CYS A 1 1 ? 2.618 1.243 -4.775 1.00 0.00 1 CYS A O 11
ATOM 4171 N N . ALA A 1 2 ? 4.346 -0.183 -4.927 1.00 0.00 2 ALA A N 11
ATOM 4172 C CA . ALA A 1 2 ? 3.735 -0.967 -5.988 1.00 0.00 2 ALA A CA 11
ATOM 4173 C C . ALA A 1 2 ? 2.803 -2.044 -5.441 1.00 0.00 2 ALA A C 11
ATOM 4174 O O . ALA A 1 2 ? 2.793 -3.170 -5.933 1.00 0.00 2 ALA A O 11
ATOM 4181 N N . GLU A 1 3 ? 2.009 -1.687 -4.440 1.00 0.00 3 GLU A N 11
ATOM 4182 C CA . GLU A 1 3 ? 1.064 -2.624 -3.845 1.00 0.00 3 GLU A CA 11
ATOM 4183 C C . GLU A 1 3 ? -0.165 -1.896 -3.327 1.00 0.00 3 GLU A C 11
ATOM 4184 O O . GLU A 1 3 ? -0.061 -0.865 -2.661 1.00 0.00 3 GLU A O 11
ATOM 4196 N N . SER A 1 4 ? -1.324 -2.458 -3.609 1.00 0.00 4 SER A N 11
ATOM 4197 C CA . SER A 1 4 ? -2.575 -1.900 -3.144 1.00 0.00 4 SER A CA 11
ATOM 4198 C C . SER A 1 4 ? -3.102 -2.765 -2.016 1.00 0.00 4 SER A C 11
ATOM 4199 O O . SER A 1 4 ? -3.191 -3.983 -2.153 1.00 0.00 4 SER A O 11
ATOM 4207 N N . CYS A 1 5 ? -3.435 -2.145 -0.903 1.00 0.00 5 CYS A N 11
ATOM 4208 C CA . CYS A 1 5 ? -3.928 -2.891 0.247 1.00 0.00 5 CYS A CA 11
ATOM 4209 C C . CYS A 1 5 ? -5.445 -3.005 0.240 1.00 0.00 5 CYS A C 11
ATOM 4210 O O . CYS A 1 5 ? -6.042 -3.448 1.221 1.00 0.00 5 CYS A O 11
ATOM 4217 N N . VAL A 1 6 ? -6.041 -2.610 -0.889 1.00 0.00 6 VAL A N 11
ATOM 4218 C CA . VAL A 1 6 ? -7.495 -2.630 -1.106 1.00 0.00 6 VAL A CA 11
ATOM 4219 C C . VAL A 1 6 ? -8.194 -3.795 -0.402 1.00 0.00 6 VAL A C 11
ATOM 4220 O O . VAL A 1 6 ? -9.228 -3.602 0.237 1.00 0.00 6 VAL A O 11
ATOM 4233 N N . TYR A 1 7 ? -7.632 -4.991 -0.518 1.00 0.00 7 TYR A N 11
ATOM 4234 C CA . TYR A 1 7 ? -8.215 -6.168 0.114 1.00 0.00 7 TYR A CA 11
ATOM 4235 C C . TYR A 1 7 ? -7.174 -6.974 0.883 1.00 0.00 7 TYR A C 11
ATOM 4236 O O . TYR A 1 7 ? -7.494 -8.019 1.444 1.00 0.00 7 TYR A O 11
ATOM 4254 N N . ILE A 1 8 ? -5.934 -6.501 0.894 1.00 0.00 8 ILE A N 11
ATOM 4255 C CA . ILE A 1 8 ? -4.849 -7.216 1.582 1.00 0.00 8 ILE A CA 11
ATOM 4256 C C . ILE A 1 8 ? -3.727 -6.275 2.000 1.00 0.00 8 ILE A C 11
ATOM 4257 O O . ILE A 1 8 ? -3.347 -5.387 1.249 1.00 0.00 8 ILE A O 11
ATOM 4273 N N . PRO A 1 9 ? -3.174 -6.472 3.204 1.00 0.00 9 PRO A N 11
ATOM 4274 C CA . PRO A 1 9 ? -2.077 -5.646 3.724 1.00 0.00 9 PRO A CA 11
ATOM 4275 C C . PRO A 1 9 ? -0.813 -5.736 2.865 1.00 0.00 9 PRO A C 11
ATOM 4276 O O . PRO A 1 9 ? -0.567 -6.751 2.209 1.00 0.00 9 PRO A O 11
ATOM 4287 N N . CYS A 1 10 ? -0.025 -4.663 2.883 1.00 0.00 10 CYS A N 11
ATOM 4288 C CA . CYS A 1 10 ? 1.223 -4.582 2.122 1.00 0.00 10 CYS A CA 11
ATOM 4289 C C . CYS A 1 10 ? 2.116 -5.785 2.419 1.00 0.00 10 CYS A C 11
ATOM 4290 O O . CYS A 1 10 ? 2.304 -6.149 3.581 1.00 0.00 10 CYS A O 11
ATOM 4297 N N . THR A 1 11 ? 2.653 -6.404 1.377 1.00 0.00 11 THR A N 11
ATOM 4298 C CA . THR A 1 11 ? 3.507 -7.565 1.554 1.00 0.00 11 THR A CA 11
ATOM 4299 C C . THR A 1 11 ? 4.943 -7.270 1.116 1.00 0.00 11 THR A C 11
ATOM 4300 O O . THR A 1 11 ? 5.840 -7.152 1.951 1.00 0.00 11 THR A O 11
ATOM 4311 N N . VAL A 1 12 ? 5.159 -7.128 -0.185 1.00 0.00 12 VAL A N 11
ATOM 4312 C CA . VAL A 1 12 ? 6.491 -6.836 -0.701 1.00 0.00 12 VAL A CA 11
ATOM 4313 C C . VAL A 1 12 ? 6.967 -5.488 -0.182 1.00 0.00 12 VAL A C 11
ATOM 4314 O O . VAL A 1 12 ? 8.057 -5.360 0.385 1.00 0.00 12 VAL A O 11
ATOM 4327 N N . THR A 1 13 ? 6.124 -4.490 -0.369 1.00 0.00 13 THR A N 11
ATOM 4328 C CA . THR A 1 13 ? 6.422 -3.142 0.062 1.00 0.00 13 THR A CA 11
ATOM 4329 C C . THR A 1 13 ? 6.475 -3.035 1.583 1.00 0.00 13 THR A C 11
ATOM 4330 O O . THR A 1 13 ? 6.885 -2.010 2.125 1.00 0.00 13 THR A O 11
ATOM 4341 N N . ALA A 1 14 ? 6.099 -4.104 2.276 1.00 0.00 14 ALA A N 11
ATOM 4342 C CA . ALA A 1 14 ? 6.151 -4.105 3.726 1.00 0.00 14 ALA A CA 11
ATOM 4343 C C . ALA A 1 14 ? 7.603 -4.085 4.171 1.00 0.00 14 ALA A C 11
ATOM 4344 O O . ALA A 1 14 ? 7.943 -3.504 5.200 1.00 0.00 14 ALA A O 11
ATOM 4351 N N . LEU A 1 15 ? 8.470 -4.691 3.355 1.00 0.00 15 LEU A N 11
ATOM 4352 C CA . LEU A 1 15 ? 9.900 -4.713 3.646 1.00 0.00 15 LEU A CA 11
ATOM 4353 C C . LEU A 1 15 ? 10.468 -3.326 3.422 1.00 0.00 15 LEU A C 11
ATOM 4354 O O . LEU A 1 15 ? 11.495 -2.948 3.978 1.00 0.00 15 LEU A O 11
ATOM 4370 N N . LEU A 1 16 ? 9.761 -2.578 2.594 1.00 0.00 16 LEU A N 11
ATOM 4371 C CA . LEU A 1 16 ? 10.132 -1.216 2.252 1.00 0.00 16 LEU A CA 11
ATOM 4372 C C . LEU A 1 16 ? 9.598 -0.248 3.304 1.00 0.00 16 LEU A C 11
ATOM 4373 O O . LEU A 1 16 ? 9.938 0.936 3.310 1.00 0.00 16 LEU A O 11
ATOM 4389 N N . GLY A 1 17 ? 8.752 -0.767 4.187 1.00 0.00 17 GLY A N 11
ATOM 4390 C CA . GLY A 1 17 ? 8.166 0.049 5.232 1.00 0.00 17 GLY A CA 11
ATOM 4391 C C . GLY A 1 17 ? 6.958 0.819 4.742 1.00 0.00 17 GLY A C 11
ATOM 4392 O O . GLY A 1 17 ? 6.688 1.928 5.200 1.00 0.00 17 GLY A O 11
ATOM 4396 N N . CYS A 1 18 ? 6.231 0.224 3.807 1.00 0.00 18 CYS A N 11
ATOM 4397 C CA . CYS A 1 18 ? 5.042 0.846 3.242 1.00 0.00 18 CYS A CA 11
ATOM 4398 C C . CYS A 1 18 ? 3.832 0.667 4.148 1.00 0.00 18 CYS A C 11
ATOM 4399 O O . CYS A 1 18 ? 3.570 -0.430 4.645 1.00 0.00 18 CYS A O 11
ATOM 4406 N N . SER A 1 19 ? 3.092 1.744 4.349 1.00 0.00 19 SER A N 11
ATOM 4407 C CA . SER A 1 19 ? 1.904 1.706 5.180 1.00 0.00 19 SER A CA 11
ATOM 4408 C C . SER A 1 19 ? 0.643 1.804 4.323 1.00 0.00 19 SER A C 11
ATOM 4409 O O . SER A 1 19 ? 0.627 2.490 3.300 1.00 0.00 19 SER A O 11
ATOM 4417 N N . CYS A 1 20 ? -0.405 1.106 4.740 1.00 0.00 20 CYS A N 11
ATOM 4418 C CA . CYS A 1 20 ? -1.666 1.110 4.011 1.00 0.00 20 CYS A CA 11
ATOM 4419 C C . CYS A 1 20 ? -2.415 2.422 4.228 1.00 0.00 20 CYS A C 11
ATOM 4420 O O . CYS A 1 20 ? -2.6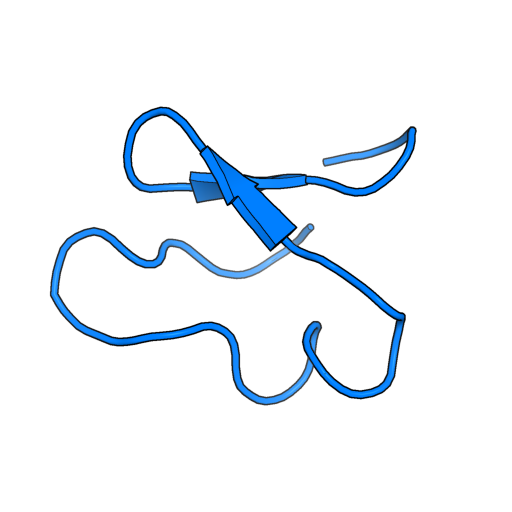84 2.814 5.363 1.00 0.00 20 CYS A O 11
ATOM 4427 N N . SER A 1 21 ? -2.749 3.093 3.138 1.00 0.00 21 SER A N 11
ATOM 4428 C CA . SER A 1 21 ? -3.472 4.354 3.192 1.00 0.00 21 SER A CA 11
ATOM 4429 C C . SER A 1 21 ? -4.323 4.499 1.936 1.00 0.00 21 SER A C 11
ATOM 4430 O O . SER A 1 21 ? -3.820 4.358 0.831 1.00 0.00 21 SER A O 11
ATOM 4438 N N . ASN A 1 22 ? -5.616 4.757 2.114 1.00 0.00 22 ASN A N 11
ATOM 4439 C CA . ASN A 1 22 ? -6.543 4.900 0.986 1.00 0.00 22 ASN A CA 11
ATOM 4440 C C . ASN A 1 22 ? -6.551 3.636 0.128 1.00 0.00 22 ASN A C 11
ATOM 4441 O O . ASN A 1 22 ? -6.677 3.695 -1.095 1.00 0.00 22 ASN A O 11
ATOM 4452 N N . ARG A 1 23 ? -6.417 2.495 0.802 1.00 0.00 23 ARG A N 11
ATOM 4453 C CA . ARG A 1 23 ? -6.404 1.173 0.166 1.00 0.00 23 ARG A CA 11
ATOM 4454 C C . ARG A 1 23 ? -5.189 0.970 -0.745 1.00 0.00 23 ARG A C 11
ATOM 4455 O O . ARG A 1 23 ? -5.175 0.075 -1.589 1.00 0.00 23 ARG A O 11
ATOM 4476 N N . VAL A 1 24 ? -4.151 1.762 -0.543 1.00 0.00 24 VAL A N 11
ATOM 4477 C CA . VAL A 1 24 ? -2.931 1.629 -1.323 1.00 0.00 24 VAL A CA 11
ATOM 4478 C C . VAL A 1 24 ? -1.721 1.856 -0.419 1.00 0.00 24 VAL A C 11
ATOM 4479 O O . VAL A 1 24 ? -1.770 2.662 0.507 1.00 0.00 24 VAL A O 11
ATOM 4492 N N . CYS A 1 25 ? -0.656 1.114 -0.653 1.00 0.00 25 CYS A N 11
ATOM 4493 C CA . CYS A 1 25 ? 0.533 1.231 0.173 1.00 0.00 25 CYS A CA 11
ATOM 4494 C C . CYS A 1 25 ? 1.360 2.450 -0.217 1.00 0.00 25 CYS A C 11
ATOM 4495 O O . CYS A 1 25 ? 1.764 2.600 -1.371 1.00 0.00 25 CYS A O 11
ATOM 4502 N N . TYR A 1 26 ? 1.604 3.309 0.760 1.00 0.00 26 TYR A N 11
ATOM 4503 C CA . TYR A 1 26 ? 2.382 4.524 0.566 1.00 0.00 26 TYR A CA 11
ATOM 4504 C C . TYR A 1 26 ? 3.250 4.775 1.785 1.00 0.00 26 TYR A C 11
ATOM 4505 O O . TYR A 1 26 ? 2.877 4.421 2.905 1.00 0.00 26 TYR A O 11
ATOM 4523 N N . ASN A 1 27 ? 4.397 5.389 1.566 1.00 0.00 27 ASN A N 11
ATOM 4524 C CA . ASN A 1 27 ? 5.324 5.703 2.658 1.00 0.00 27 ASN A CA 11
ATOM 4525 C C . ASN A 1 27 ? 6.272 6.810 2.212 1.00 0.00 27 ASN A C 11
ATOM 4526 O O . ASN A 1 27 ? 7.487 6.643 2.138 1.00 0.00 27 ASN A O 11
ATOM 4537 N N . GLY A 1 28 ? 5.680 7.939 1.855 1.00 0.00 28 GLY A N 11
ATOM 4538 C CA . GLY A 1 28 ? 6.452 9.056 1.348 1.00 0.00 28 GLY A CA 11
ATOM 4539 C C . GLY A 1 28 ? 6.540 8.938 -0.152 1.00 0.00 28 GLY A C 11
ATOM 4540 O O . GLY A 1 28 ? 6.359 9.904 -0.889 1.00 0.00 28 GLY A O 11
ATOM 4544 N N . ILE A 1 29 ? 6.762 7.710 -0.583 1.00 0.00 29 ILE A N 11
ATOM 4545 C CA . ILE A 1 29 ? 6.823 7.362 -1.983 1.00 0.00 29 ILE A CA 11
ATOM 4546 C C . ILE A 1 29 ? 5.718 6.352 -2.269 1.00 0.00 29 ILE A C 11
ATOM 4547 O O . ILE A 1 29 ? 5.278 5.639 -1.355 1.00 0.00 29 ILE A O 11
ATOM 4563 N N . PRO A 1 30 ? 5.224 6.287 -3.511 1.00 0.00 30 PRO A N 11
ATOM 4564 C CA . PRO A 1 30 ? 4.159 5.362 -3.879 1.00 0.00 30 PRO A CA 11
ATOM 4565 C C . PRO A 1 30 ? 4.681 3.936 -4.010 1.00 0.00 30 PRO A C 11
ATOM 4566 O O . PRO A 1 30 ? 5.629 3.677 -4.753 1.00 0.00 30 PRO A O 11
ATOM 4577 N N . CYS A 1 1 ? 4.102 2.936 -3.333 1.00 0.00 1 CYS A N 12
ATOM 4578 C CA . CYS A 1 1 ? 4.558 1.575 -3.557 1.00 0.00 1 CYS A CA 12
ATOM 4579 C C . CYS A 1 1 ? 3.733 0.894 -4.639 1.00 0.00 1 CYS A C 12
ATOM 4580 O O . CYS A 1 1 ? 2.681 1.394 -5.039 1.00 0.00 1 CYS A O 12
ATOM 4587 N N . ALA A 1 2 ? 4.213 -0.249 -5.117 1.00 0.00 2 ALA A N 12
ATOM 4588 C CA . ALA A 1 2 ? 3.522 -0.984 -6.163 1.00 0.00 2 ALA A CA 12
ATOM 4589 C C . ALA A 1 2 ? 2.627 -2.063 -5.578 1.00 0.00 2 ALA A C 12
ATOM 4590 O O . ALA A 1 2 ? 2.568 -3.182 -6.084 1.00 0.00 2 ALA A O 12
ATOM 4597 N N . GLU A 1 3 ? 1.925 -1.711 -4.517 1.00 0.00 3 GLU A N 12
ATOM 4598 C CA . GLU A 1 3 ? 1.019 -2.631 -3.856 1.00 0.00 3 GLU A CA 12
ATOM 4599 C C . GLU A 1 3 ? -0.189 -1.883 -3.325 1.00 0.00 3 GLU A C 12
ATOM 4600 O O . GLU A 1 3 ? -0.065 -0.791 -2.765 1.00 0.00 3 GLU A O 12
ATOM 4612 N N . SER A 1 4 ? -1.349 -2.481 -3.489 1.00 0.00 4 SER A N 12
ATOM 4613 C CA . SER A 1 4 ? -2.580 -1.901 -3.007 1.00 0.00 4 SER A CA 12
ATOM 4614 C C . SER A 1 4 ? -3.143 -2.792 -1.917 1.00 0.00 4 SER A C 12
ATOM 4615 O O . SER A 1 4 ? -3.275 -4.001 -2.098 1.00 0.00 4 SER A O 12
ATOM 4623 N N . CYS A 1 5 ? -3.449 -2.204 -0.779 1.00 0.00 5 CYS A N 12
ATOM 4624 C CA . CYS A 1 5 ? -3.963 -2.972 0.343 1.00 0.00 5 CYS A CA 12
ATOM 4625 C C . CYS A 1 5 ? -5.479 -3.090 0.301 1.00 0.00 5 CYS A C 12
ATOM 4626 O O . CYS A 1 5 ? -6.090 -3.584 1.249 1.00 0.00 5 CYS A O 12
ATOM 4633 N N . VAL A 1 6 ? -6.053 -2.641 -0.819 1.00 0.00 6 VAL A N 12
ATOM 4634 C CA . VAL A 1 6 ? -7.502 -2.655 -1.071 1.00 0.00 6 VAL A CA 12
ATOM 4635 C C . VAL A 1 6 ? -8.221 -3.816 -0.382 1.00 0.00 6 VAL A C 12
ATOM 4636 O O . VAL A 1 6 ? -9.224 -3.607 0.303 1.00 0.00 6 VAL A O 12
ATOM 4649 N N . TYR A 1 7 ? -7.708 -5.027 -0.559 1.00 0.00 7 TYR A N 12
ATOM 4650 C CA . TYR A 1 7 ? -8.309 -6.206 0.054 1.00 0.00 7 TYR A CA 12
ATOM 4651 C C . TYR A 1 7 ? -7.263 -7.084 0.731 1.00 0.00 7 TYR A C 12
ATOM 4652 O O . TYR A 1 7 ? -7.583 -8.167 1.216 1.00 0.00 7 TYR A O 12
ATOM 4670 N N . ILE A 1 8 ? -6.019 -6.622 0.753 1.00 0.00 8 ILE A N 12
ATOM 4671 C CA . ILE A 1 8 ? -4.923 -7.389 1.361 1.00 0.00 8 ILE A CA 12
ATOM 4672 C C . ILE A 1 8 ? -3.799 -6.478 1.828 1.00 0.00 8 ILE A C 12
ATOM 4673 O O . ILE A 1 8 ? -3.420 -5.548 1.129 1.00 0.00 8 ILE A O 12
ATOM 4689 N N . PRO A 1 9 ? -3.243 -6.739 3.019 1.00 0.00 9 PRO A N 12
ATOM 4690 C CA . PRO A 1 9 ? -2.147 -5.940 3.575 1.00 0.00 9 PRO A CA 12
ATOM 4691 C C . PRO A 1 9 ? -0.887 -5.976 2.711 1.00 0.00 9 PRO A C 12
ATOM 4692 O O . PRO A 1 9 ? -0.621 -6.961 2.020 1.00 0.00 9 PRO A O 12
ATOM 4703 N N . CYS A 1 10 ? -0.122 -4.893 2.767 1.00 0.00 10 CYS A N 12
ATOM 4704 C CA . CYS A 1 10 ? 1.120 -4.772 2.006 1.00 0.00 10 CYS A CA 12
ATOM 4705 C C . CYS A 1 10 ? 2.078 -5.900 2.372 1.00 0.00 10 CYS A C 12
ATOM 4706 O O . CYS A 1 10 ? 2.203 -6.259 3.544 1.00 0.00 10 CYS A O 12
ATOM 4713 N N . THR A 1 11 ? 2.743 -6.463 1.375 1.00 0.00 11 THR A N 12
ATOM 4714 C CA . THR A 1 11 ? 3.673 -7.551 1.615 1.00 0.00 11 THR A CA 12
ATOM 4715 C C . THR A 1 11 ? 5.096 -7.158 1.226 1.00 0.00 11 THR A C 12
ATOM 4716 O O . THR A 1 11 ? 5.944 -6.929 2.092 1.00 0.00 11 THR A O 12
ATOM 4727 N N . VAL A 1 12 ? 5.358 -7.053 -0.071 1.00 0.00 12 VAL A N 12
ATOM 4728 C CA . VAL A 1 12 ? 6.681 -6.674 -0.545 1.00 0.00 12 VAL A CA 12
ATOM 4729 C C . VAL A 1 12 ? 7.013 -5.271 -0.079 1.00 0.00 12 VAL A C 12
ATOM 4730 O O . VAL A 1 12 ? 8.085 -5.007 0.473 1.00 0.00 12 VAL A O 12
ATOM 4743 N N . THR A 1 13 ? 6.074 -4.373 -0.303 1.00 0.00 13 THR A N 12
ATOM 4744 C CA . THR A 1 13 ? 6.244 -2.988 0.074 1.00 0.00 13 THR A CA 12
ATOM 4745 C C . THR A 1 13 ? 6.259 -2.816 1.587 1.00 0.00 13 THR A C 12
ATOM 4746 O O . THR A 1 13 ? 6.676 -1.775 2.094 1.00 0.00 13 THR A O 12
ATOM 4757 N N . ALA A 1 14 ? 5.846 -3.856 2.309 1.00 0.00 14 ALA A N 12
ATOM 4758 C CA . ALA A 1 14 ? 5.861 -3.812 3.760 1.00 0.00 14 ALA A CA 12
ATOM 4759 C C . ALA A 1 14 ? 7.303 -3.773 4.229 1.00 0.00 14 ALA A C 12
ATOM 4760 O O . ALA A 1 14 ? 7.638 -3.102 5.202 1.00 0.00 14 ALA A O 12
ATOM 4767 N N . LEU A 1 15 ? 8.160 -4.477 3.490 1.00 0.00 15 LEU A N 12
ATOM 4768 C CA . LEU A 1 15 ? 9.583 -4.512 3.789 1.00 0.00 15 LEU A CA 12
ATOM 4769 C C . LEU A 1 15 ? 10.190 -3.138 3.531 1.00 0.00 15 LEU A C 12
ATOM 4770 O O . LEU A 1 15 ? 11.184 -2.751 4.143 1.00 0.00 15 LEU A O 12
ATOM 4786 N N . LEU A 1 16 ? 9.563 -2.402 2.622 1.00 0.00 16 LEU A N 12
ATOM 4787 C CA . LEU A 1 16 ? 10.012 -1.057 2.276 1.00 0.00 16 LEU A CA 12
ATOM 4788 C C . LEU A 1 16 ? 9.531 -0.059 3.321 1.00 0.00 16 LEU A C 12
ATOM 4789 O O . LEU A 1 16 ? 10.070 1.040 3.446 1.00 0.00 16 LEU A O 12
ATOM 4805 N N . GLY A 1 17 ? 8.507 -0.457 4.064 1.00 0.00 17 GLY A N 12
ATOM 4806 C CA . GLY A 1 17 ? 7.951 0.396 5.091 1.00 0.00 17 GLY A CA 12
ATOM 4807 C C . GLY A 1 17 ? 6.667 1.067 4.653 1.00 0.00 17 GLY A C 12
ATOM 4808 O O . GLY A 1 17 ? 6.161 1.956 5.336 1.00 0.00 17 GLY A O 12
ATOM 4812 N N . CYS A 1 18 ? 6.124 0.636 3.520 1.00 0.00 18 CYS A N 12
ATOM 4813 C CA . CYS A 1 18 ? 4.881 1.204 3.017 1.00 0.00 18 CYS A CA 12
ATOM 4814 C C . CYS A 1 18 ? 3.694 0.752 3.849 1.00 0.00 18 CYS A C 12
ATOM 4815 O O . CYS A 1 18 ? 3.426 -0.442 3.988 1.00 0.00 18 CYS A O 12
ATOM 4822 N N . SER A 1 19 ? 2.991 1.725 4.398 1.00 0.00 19 SER A N 12
ATOM 4823 C CA . SER A 1 19 ? 1.826 1.465 5.219 1.00 0.00 19 SER A CA 12
ATOM 4824 C C . SER A 1 19 ? 0.560 1.588 4.382 1.00 0.00 19 SER A C 12
ATOM 4825 O O . SER A 1 19 ? 0.546 2.277 3.359 1.00 0.00 19 SER A O 12
ATOM 4833 N N . CYS A 1 20 ? -0.496 0.917 4.814 1.00 0.00 20 CYS A N 12
ATOM 4834 C CA . CYS A 1 20 ? -1.764 0.954 4.107 1.00 0.00 20 CYS A CA 12
ATOM 4835 C C . CYS A 1 20 ? -2.440 2.307 4.294 1.00 0.00 20 CYS A C 12
ATOM 4836 O O . CYS A 1 20 ? -2.757 2.706 5.414 1.00 0.00 20 CYS A O 12
ATOM 4843 N N . SER A 1 21 ? -2.655 3.012 3.195 1.00 0.00 21 SER A N 12
ATOM 4844 C CA . SER A 1 21 ? -3.293 4.317 3.228 1.00 0.00 21 SER A CA 12
ATOM 4845 C C . SER A 1 21 ? -4.195 4.467 2.010 1.00 0.00 21 SER A C 12
ATOM 4846 O O . SER A 1 21 ? -3.731 4.373 0.877 1.00 0.00 21 SER A O 12
ATOM 4854 N N . ASN A 1 22 ? -5.487 4.673 2.253 1.00 0.00 22 ASN A N 12
ATOM 4855 C CA . ASN A 1 22 ? -6.470 4.813 1.175 1.00 0.00 22 ASN A CA 12
ATOM 4856 C C . ASN A 1 22 ? -6.460 3.579 0.277 1.00 0.00 22 ASN A C 12
ATOM 4857 O O . ASN A 1 22 ? -6.639 3.673 -0.935 1.00 0.00 22 ASN A O 12
ATOM 4868 N N . ARG A 1 23 ? -6.242 2.424 0.905 1.00 0.00 23 ARG A N 12
ATOM 4869 C CA . ARG A 1 23 ? -6.188 1.132 0.218 1.00 0.00 23 ARG A CA 12
ATOM 4870 C C . ARG A 1 23 ? -4.969 1.025 -0.705 1.00 0.00 23 ARG A C 12
ATOM 4871 O O . ARG A 1 23 ? -4.923 0.177 -1.595 1.00 0.00 23 ARG A O 12
ATOM 4892 N N . VAL A 1 24 ? -3.972 1.866 -0.463 1.00 0.00 24 VAL A N 12
ATOM 4893 C CA . VAL A 1 24 ? -2.742 1.859 -1.244 1.00 0.00 24 VAL A CA 12
ATOM 4894 C C . VAL A 1 24 ? -1.539 1.936 -0.308 1.00 0.00 24 VAL A C 12
ATOM 4895 O O . VAL A 1 24 ? -1.562 2.670 0.676 1.00 0.00 24 VAL A O 12
ATOM 4908 N N . CYS A 1 25 ? -0.498 1.176 -0.601 1.00 0.00 25 CYS A N 12
ATOM 4909 C CA . CYS A 1 25 ? 0.694 1.184 0.234 1.00 0.00 25 CYS A CA 12
ATOM 4910 C C . CYS A 1 25 ? 1.537 2.426 -0.070 1.00 0.00 25 CYS A C 12
ATOM 4911 O O . CYS A 1 25 ? 1.959 2.645 -1.213 1.00 0.00 25 CYS A O 12
ATOM 4918 N N . TYR A 1 26 ? 1.746 3.256 0.949 1.00 0.00 26 TYR A N 12
ATOM 4919 C CA . TYR A 1 26 ? 2.492 4.500 0.788 1.00 0.00 26 TYR A CA 12
ATOM 4920 C C . TYR A 1 26 ? 3.475 4.720 1.932 1.00 0.00 26 TYR A C 12
ATOM 4921 O O . TYR A 1 26 ? 3.183 4.411 3.089 1.00 0.00 26 TYR A O 12
ATOM 4939 N N . ASN A 1 27 ? 4.635 5.266 1.590 1.00 0.00 27 ASN A N 12
ATOM 4940 C CA . ASN A 1 27 ? 5.687 5.561 2.566 1.00 0.00 27 ASN A CA 12
ATOM 4941 C C . ASN A 1 27 ? 6.635 6.586 1.970 1.00 0.00 27 ASN A C 12
ATOM 4942 O O . ASN A 1 27 ? 7.733 6.263 1.518 1.00 0.00 27 ASN A O 12
ATOM 4953 N N . GLY A 1 28 ? 6.159 7.825 1.904 1.00 0.00 28 GLY A N 12
ATOM 4954 C CA . GLY A 1 28 ? 6.932 8.894 1.296 1.00 0.00 28 GLY A CA 12
ATOM 4955 C C . GLY A 1 28 ? 6.795 8.829 -0.205 1.00 0.00 28 GLY A C 12
ATOM 4956 O O . GLY A 1 28 ? 6.458 9.811 -0.867 1.00 0.00 28 GLY A O 12
ATOM 4960 N N . ILE A 1 29 ? 7.008 7.636 -0.719 1.00 0.00 29 ILE A N 12
ATOM 4961 C CA . ILE A 1 29 ? 6.874 7.344 -2.123 1.00 0.00 29 ILE A CA 12
ATOM 4962 C C . ILE A 1 29 ? 5.785 6.296 -2.290 1.00 0.00 29 ILE A C 12
ATOM 4963 O O . ILE A 1 29 ? 5.520 5.512 -1.363 1.00 0.00 29 ILE A O 12
ATOM 4979 N N . PRO A 1 30 ? 5.116 6.280 -3.446 1.00 0.00 30 PRO A N 12
ATOM 4980 C CA . PRO A 1 30 ? 4.047 5.328 -3.710 1.00 0.00 30 PRO A CA 12
ATOM 4981 C C . PRO A 1 30 ? 4.598 3.943 -4.030 1.00 0.00 30 PRO A C 12
ATOM 4982 O O . PRO A 1 30 ? 5.463 3.792 -4.894 1.00 0.00 30 PRO A O 12
ATOM 4993 N N . CYS A 1 1 ? 4.069 2.946 -3.275 1.00 0.00 1 CYS A N 13
ATOM 4994 C CA . CYS A 1 1 ? 4.546 1.593 -3.496 1.00 0.00 1 CYS A CA 13
ATOM 4995 C C . CYS A 1 1 ? 3.709 0.884 -4.547 1.00 0.00 1 CYS A C 13
ATOM 4996 O O . CYS A 1 1 ? 2.607 1.320 -4.879 1.00 0.00 1 CYS A O 13
ATOM 5003 N N . ALA A 1 2 ? 4.242 -0.208 -5.071 1.00 0.00 2 ALA A N 13
ATOM 5004 C CA . ALA A 1 2 ? 3.554 -0.973 -6.099 1.00 0.00 2 ALA A CA 13
ATOM 5005 C C . ALA A 1 2 ? 2.669 -2.056 -5.498 1.00 0.00 2 ALA A C 13
ATOM 5006 O O . ALA A 1 2 ? 2.668 -3.197 -5.957 1.00 0.00 2 ALA A O 13
ATOM 5013 N N . GLU A 1 3 ? 1.907 -1.687 -4.482 1.00 0.00 3 GLU A N 13
ATOM 5014 C CA . GLU A 1 3 ? 1.002 -2.613 -3.822 1.00 0.00 3 GLU A CA 13
ATOM 5015 C C . GLU A 1 3 ? -0.234 -1.880 -3.330 1.00 0.00 3 GLU A C 13
ATOM 5016 O O . GLU A 1 3 ? -0.147 -0.759 -2.822 1.00 0.00 3 GLU A O 13
ATOM 5028 N N . SER A 1 4 ? -1.377 -2.526 -3.465 1.00 0.00 4 SER A N 13
ATOM 5029 C CA . SER A 1 4 ? -2.630 -1.964 -3.012 1.00 0.00 4 SER A CA 13
ATOM 5030 C C . SER A 1 4 ? -3.198 -2.856 -1.922 1.00 0.00 4 SER A C 13
ATOM 5031 O O . SER A 1 4 ? -3.331 -4.065 -2.102 1.00 0.00 4 SER A O 13
ATOM 5039 N N . CYS A 1 5 ? -3.499 -2.264 -0.784 1.00 0.00 5 CYS A N 13
ATOM 5040 C CA . CYS A 1 5 ? -4.013 -3.022 0.345 1.00 0.00 5 CYS A CA 13
ATOM 5041 C C . CYS A 1 5 ? -5.527 -3.169 0.302 1.00 0.00 5 CYS A C 13
ATOM 5042 O O . CYS A 1 5 ? -6.122 -3.704 1.237 1.00 0.00 5 CYS A O 13
ATOM 5049 N N . VAL A 1 6 ? -6.125 -2.693 -0.793 1.00 0.00 6 VAL A N 13
ATOM 5050 C CA . VAL A 1 6 ? -7.578 -2.734 -1.015 1.00 0.00 6 VAL A CA 13
ATOM 5051 C C . VAL A 1 6 ? -8.240 -3.994 -0.450 1.00 0.00 6 VAL A C 13
ATOM 5052 O O . VAL A 1 6 ? -9.298 -3.916 0.175 1.00 0.00 6 VAL A O 13
ATOM 5065 N N . TYR A 1 7 ? -7.626 -5.150 -0.677 1.00 0.00 7 TYR A N 13
ATOM 5066 C CA . TYR A 1 7 ? -8.180 -6.408 -0.191 1.00 0.00 7 TYR A CA 13
ATOM 5067 C C . TYR A 1 7 ? -7.188 -7.184 0.669 1.00 0.00 7 TYR A C 13
ATOM 5068 O O . TYR A 1 7 ? -7.541 -8.220 1.229 1.00 0.00 7 TYR A O 13
ATOM 5086 N N . ILE A 1 8 ? -5.953 -6.700 0.764 1.00 0.00 8 ILE A N 13
ATOM 5087 C CA . ILE A 1 8 ? -4.914 -7.386 1.546 1.00 0.00 8 ILE A CA 13
ATOM 5088 C C . ILE A 1 8 ? -3.795 -6.434 1.946 1.00 0.00 8 ILE A C 13
ATOM 5089 O O . ILE A 1 8 ? -3.390 -5.588 1.160 1.00 0.00 8 ILE A O 13
ATOM 5105 N N . PRO A 1 9 ? -3.272 -6.575 3.173 1.00 0.00 9 PRO A N 13
ATOM 5106 C CA . PRO A 1 9 ? -2.182 -5.732 3.676 1.00 0.00 9 PRO A CA 13
ATOM 5107 C C . PRO A 1 9 ? -0.914 -5.844 2.827 1.00 0.00 9 PRO A C 13
ATOM 5108 O O . PRO A 1 9 ? -0.635 -6.895 2.247 1.00 0.00 9 PRO A O 13
ATOM 5119 N N . CYS A 1 10 ? -0.163 -4.749 2.763 1.00 0.00 10 CYS A N 13
ATOM 5120 C CA . CYS A 1 10 ? 1.077 -4.688 1.993 1.00 0.00 10 CYS A CA 13
ATOM 5121 C C . CYS A 1 10 ? 2.034 -5.796 2.418 1.00 0.00 10 CYS A C 13
ATOM 5122 O O . CYS A 1 10 ? 2.169 -6.081 3.610 1.00 0.00 10 CYS A O 13
ATOM 5129 N N . THR A 1 11 ? 2.692 -6.421 1.453 1.00 0.00 11 THR A N 13
ATOM 5130 C CA . THR A 1 11 ? 3.621 -7.493 1.756 1.00 0.00 11 THR A CA 13
ATOM 5131 C C . THR A 1 11 ? 5.030 -7.163 1.264 1.00 0.00 11 THR A C 13
ATOM 5132 O O . THR A 1 11 ? 5.947 -6.973 2.066 1.00 0.00 11 THR A O 13
ATOM 5143 N N . VAL A 1 12 ? 5.202 -7.074 -0.049 1.00 0.00 12 VAL A N 13
ATOM 5144 C CA . VAL A 1 12 ? 6.506 -6.762 -0.620 1.00 0.00 12 VAL A CA 13
ATOM 5145 C C . VAL A 1 12 ? 6.978 -5.394 -0.154 1.00 0.00 12 VAL A C 13
ATOM 5146 O O . VAL A 1 12 ? 8.068 -5.241 0.406 1.00 0.00 12 VAL A O 13
ATOM 5159 N N . THR A 1 13 ? 6.137 -4.403 -0.380 1.00 0.00 13 THR A N 13
ATOM 5160 C CA . THR A 1 13 ? 6.439 -3.037 -0.007 1.00 0.00 13 THR A CA 13
ATOM 5161 C C . THR A 1 13 ? 6.424 -2.850 1.505 1.00 0.00 13 THR A C 13
ATOM 5162 O O . THR A 1 13 ? 6.796 -1.791 2.011 1.00 0.00 13 THR A O 13
ATOM 5173 N N . ALA A 1 14 ? 6.039 -3.895 2.229 1.00 0.00 14 ALA A N 13
ATOM 5174 C CA . ALA A 1 14 ? 6.034 -3.836 3.677 1.00 0.00 14 ALA A CA 13
ATOM 5175 C C . ALA A 1 14 ? 7.472 -3.830 4.161 1.00 0.00 14 ALA A C 13
ATOM 5176 O O . ALA A 1 14 ? 7.791 -3.250 5.197 1.00 0.00 14 ALA A O 13
ATOM 5183 N N . LEU A 1 15 ? 8.348 -4.447 3.365 1.00 0.00 15 LEU A N 13
ATOM 5184 C CA . LEU A 1 15 ? 9.768 -4.488 3.681 1.00 0.00 15 LEU A CA 13
ATOM 5185 C C . LEU A 1 15 ? 10.352 -3.102 3.491 1.00 0.00 15 LEU A C 13
ATOM 5186 O O . LEU A 1 15 ? 11.352 -2.729 4.099 1.00 0.00 15 LEU A O 13
ATOM 5202 N N . LEU A 1 16 ? 9.686 -2.347 2.635 1.00 0.00 16 LEU A N 13
ATOM 5203 C CA . LEU A 1 16 ? 10.077 -0.982 2.326 1.00 0.00 16 LEU A CA 13
ATOM 5204 C C . LEU A 1 16 ? 9.547 -0.043 3.399 1.00 0.00 16 LEU A C 13
ATOM 5205 O O . LEU A 1 16 ? 10.043 1.067 3.576 1.00 0.00 16 LEU A O 13
ATOM 5221 N N . GLY A 1 17 ? 8.527 -0.510 4.109 1.00 0.00 17 GLY A N 13
ATOM 5222 C CA . GLY A 1 17 ? 7.922 0.277 5.161 1.00 0.00 17 GLY A CA 13
ATOM 5223 C C . GLY A 1 17 ? 6.646 0.965 4.716 1.00 0.00 17 GLY A C 13
ATOM 5224 O O . GLY A 1 17 ? 6.132 1.839 5.412 1.00 0.00 17 GLY A O 13
ATOM 5228 N N . CYS A 1 18 ? 6.118 0.563 3.563 1.00 0.00 18 CYS A N 13
ATOM 5229 C CA . CYS A 1 18 ? 4.884 1.150 3.058 1.00 0.00 18 CYS A CA 13
ATOM 5230 C C . CYS A 1 18 ? 3.685 0.697 3.873 1.00 0.00 18 CYS A C 13
ATOM 5231 O O . CYS A 1 18 ? 3.423 -0.497 4.022 1.00 0.00 18 CYS A O 13
ATOM 5238 N N . SER A 1 19 ? 2.967 1.673 4.400 1.00 0.00 19 SER A N 13
ATOM 5239 C CA . SER A 1 19 ? 1.791 1.419 5.207 1.00 0.00 19 SER A CA 13
ATOM 5240 C C . SER A 1 19 ? 0.524 1.564 4.373 1.00 0.00 19 SER A C 13
ATOM 5241 O O . SER A 1 19 ? 0.509 2.280 3.369 1.00 0.00 19 SER A O 13
ATOM 5249 N N . CYS A 1 20 ? -0.529 0.875 4.786 1.00 0.00 20 CYS A N 13
ATOM 5250 C CA . CYS A 1 20 ? -1.797 0.925 4.078 1.00 0.00 20 CYS A CA 13
ATOM 5251 C C . CYS A 1 20 ? -2.503 2.252 4.333 1.00 0.00 20 CYS A C 13
ATOM 5252 O O . CYS A 1 20 ? -2.790 2.603 5.476 1.00 0.00 20 CYS A O 13
ATOM 5259 N N . SER A 1 21 ? -2.781 2.978 3.264 1.00 0.00 21 SER A N 13
ATOM 5260 C CA . SER A 1 21 ? -3.457 4.257 3.360 1.00 0.00 21 SER A CA 13
ATOM 5261 C C . SER A 1 21 ? -4.270 4.484 2.095 1.00 0.00 21 SER A C 13
ATOM 5262 O O . SER A 1 21 ? -3.737 4.424 0.994 1.00 0.00 21 SER A O 13
ATOM 5270 N N . ASN A 1 22 ? -5.567 4.719 2.258 1.00 0.00 22 ASN A N 13
ATOM 5271 C CA . ASN A 1 22 ? -6.468 4.937 1.122 1.00 0.00 22 ASN A CA 13
ATOM 5272 C C . ASN A 1 22 ? -6.447 3.744 0.170 1.00 0.00 22 ASN A C 13
ATOM 5273 O O . ASN A 1 22 ? -6.545 3.898 -1.045 1.00 0.00 22 ASN A O 13
ATOM 5284 N N . ARG A 1 23 ? -6.329 2.553 0.756 1.00 0.00 23 ARG A N 13
ATOM 5285 C CA . ARG A 1 23 ? -6.302 1.284 0.017 1.00 0.00 23 ARG A CA 13
ATOM 5286 C C . ARG A 1 23 ? -5.019 1.102 -0.801 1.00 0.00 23 ARG A C 13
ATOM 5287 O O . ARG A 1 23 ? -4.909 0.157 -1.583 1.00 0.00 23 ARG A O 13
ATOM 5308 N N . VAL A 1 24 ? -4.039 1.974 -0.604 1.00 0.00 24 VAL A N 13
ATOM 5309 C CA . VAL A 1 24 ? -2.771 1.861 -1.318 1.00 0.00 24 VAL A CA 13
ATOM 5310 C C . VAL A 1 24 ? -1.602 1.964 -0.344 1.00 0.00 24 VAL A C 13
ATOM 5311 O O . VAL A 1 24 ? -1.694 2.635 0.682 1.00 0.00 24 VAL A O 13
ATOM 5324 N N . CYS A 1 25 ? -0.516 1.282 -0.653 1.00 0.00 25 CYS A N 13
ATOM 5325 C CA . CYS A 1 25 ? 0.656 1.297 0.207 1.00 0.00 25 CYS A CA 13
ATOM 5326 C C . CYS A 1 25 ? 1.499 2.540 -0.074 1.00 0.00 25 CYS A C 13
ATOM 5327 O O . CYS A 1 25 ? 1.880 2.799 -1.220 1.00 0.00 25 CYS A O 13
ATOM 5334 N N . TYR A 1 26 ? 1.761 3.324 0.967 1.00 0.00 26 TYR A N 13
ATOM 5335 C CA . TYR A 1 26 ? 2.522 4.559 0.818 1.00 0.00 26 TYR A CA 13
ATOM 5336 C C . TYR A 1 26 ? 3.527 4.739 1.951 1.00 0.00 26 TYR A C 13
ATOM 5337 O O . TYR A 1 26 ? 3.247 4.414 3.104 1.00 0.00 26 TYR A O 13
ATOM 5355 N N . ASN A 1 27 ? 4.693 5.265 1.599 1.00 0.00 27 ASN A N 13
ATOM 5356 C CA . ASN A 1 27 ? 5.766 5.517 2.564 1.00 0.00 27 ASN A CA 13
ATOM 5357 C C . ASN A 1 27 ? 6.735 6.522 1.970 1.00 0.00 27 ASN A C 13
ATOM 5358 O O . ASN A 1 27 ? 7.820 6.175 1.509 1.00 0.00 27 ASN A O 13
ATOM 5369 N N . GLY A 1 28 ? 6.294 7.769 1.913 1.00 0.00 28 GLY A N 13
ATOM 5370 C CA . GLY A 1 28 ? 7.094 8.814 1.304 1.00 0.00 28 GLY A CA 13
ATOM 5371 C C . GLY A 1 28 ? 6.891 8.793 -0.191 1.00 0.00 28 GLY A C 13
ATOM 5372 O O . GLY A 1 28 ? 6.552 9.803 -0.807 1.00 0.00 28 GLY A O 13
ATOM 5376 N N . ILE A 1 29 ? 7.038 7.608 -0.754 1.00 0.00 29 ILE A N 13
ATOM 5377 C CA . ILE A 1 29 ? 6.821 7.378 -2.164 1.00 0.00 29 ILE A CA 13
ATOM 5378 C C . ILE A 1 29 ? 5.734 6.316 -2.306 1.00 0.00 29 ILE A C 13
ATOM 5379 O O . ILE A 1 29 ? 5.516 5.519 -1.377 1.00 0.00 29 ILE A O 13
ATOM 5395 N N . PRO A 1 30 ? 5.020 6.299 -3.436 1.00 0.00 30 PRO A N 13
ATOM 5396 C CA . PRO A 1 30 ? 3.953 5.333 -3.677 1.00 0.00 30 PRO A CA 13
ATOM 5397 C C . PRO A 1 30 ? 4.524 3.956 -3.993 1.00 0.00 30 PRO A C 13
ATOM 5398 O O . PRO A 1 30 ? 5.370 3.816 -4.878 1.00 0.00 30 PRO A O 13
ATOM 5409 N N . CYS A 1 1 ? 4.112 2.941 -3.355 1.00 0.00 1 CYS A N 14
ATOM 5410 C CA . CYS A 1 1 ? 4.583 1.576 -3.537 1.00 0.00 1 CYS A CA 14
ATOM 5411 C C . CYS A 1 1 ? 3.770 0.874 -4.614 1.00 0.00 1 CYS A C 14
ATOM 5412 O O . CYS A 1 1 ? 2.729 1.375 -5.041 1.00 0.00 1 CYS A O 14
ATOM 5419 N N . ALA A 1 2 ? 4.244 -0.282 -5.058 1.00 0.00 2 ALA A N 14
ATOM 5420 C CA . ALA A 1 2 ? 3.556 -1.030 -6.096 1.00 0.00 2 ALA A CA 14
ATOM 5421 C C . ALA A 1 2 ? 2.645 -2.086 -5.497 1.00 0.00 2 ALA A C 14
ATOM 5422 O O . ALA A 1 2 ? 2.600 -3.222 -5.963 1.00 0.00 2 ALA A O 14
ATOM 5429 N N . GLU A 1 3 ? 1.915 -1.697 -4.465 1.00 0.00 3 GLU A N 14
ATOM 5430 C CA . GLU A 1 3 ? 0.998 -2.598 -3.795 1.00 0.00 3 GLU A CA 14
ATOM 5431 C C . GLU A 1 3 ? -0.212 -1.846 -3.271 1.00 0.00 3 GLU A C 14
ATOM 5432 O O . GLU A 1 3 ? -0.088 -0.764 -2.690 1.00 0.00 3 GLU A O 14
ATOM 5444 N N . SER A 1 4 ? -1.375 -2.437 -3.460 1.00 0.00 4 SER A N 14
ATOM 5445 C CA . SER A 1 4 ? -2.612 -1.863 -2.985 1.00 0.00 4 SER A CA 14
ATOM 5446 C C . SER A 1 4 ? -3.179 -2.774 -1.912 1.00 0.00 4 SER A C 14
ATOM 5447 O O . SER A 1 4 ? -3.296 -3.983 -2.111 1.00 0.00 4 SER A O 14
ATOM 5455 N N . CYS A 1 5 ? -3.496 -2.208 -0.767 1.00 0.00 5 CYS A N 14
ATOM 5456 C CA . CYS A 1 5 ? -4.008 -3.000 0.341 1.00 0.00 5 CYS A CA 14
ATOM 5457 C C . CYS A 1 5 ? -5.517 -3.178 0.270 1.00 0.00 5 CYS A C 14
ATOM 5458 O O . CYS A 1 5 ? -6.110 -3.790 1.157 1.00 0.00 5 CYS A O 14
ATOM 5465 N N . VAL A 1 6 ? -6.116 -2.648 -0.799 1.00 0.00 6 VAL A N 14
ATOM 5466 C CA . VAL A 1 6 ? -7.564 -2.714 -1.037 1.00 0.00 6 VAL A CA 14
ATOM 5467 C C . VAL A 1 6 ? -8.186 -4.041 -0.591 1.00 0.00 6 VAL A C 14
ATOM 5468 O O . VAL A 1 6 ? -9.252 -4.053 0.025 1.00 0.00 6 VAL A O 14
ATOM 5481 N N . TYR A 1 7 ? -7.531 -5.148 -0.918 1.00 0.00 7 TYR A N 14
ATOM 5482 C CA . TYR A 1 7 ? -8.042 -6.466 -0.560 1.00 0.00 7 TYR A CA 14
ATOM 5483 C C . TYR A 1 7 ? -7.138 -7.203 0.425 1.00 0.00 7 TYR A C 14
ATOM 5484 O O . TYR A 1 7 ? -7.556 -8.196 1.013 1.00 0.00 7 TYR A O 14
ATOM 5502 N N . ILE A 1 8 ? -5.904 -6.734 0.590 1.00 0.00 8 ILE A N 14
ATOM 5503 C CA . ILE A 1 8 ? -4.942 -7.388 1.489 1.00 0.00 8 ILE A CA 14
ATOM 5504 C C . ILE A 1 8 ? -3.825 -6.438 1.898 1.00 0.00 8 ILE A C 14
ATOM 5505 O O . ILE A 1 8 ? -3.402 -5.600 1.110 1.00 0.00 8 ILE A O 14
ATOM 5521 N N . PRO A 1 9 ? -3.326 -6.569 3.137 1.00 0.00 9 PRO A N 14
ATOM 5522 C CA . PRO A 1 9 ? -2.240 -5.728 3.657 1.00 0.00 9 PRO A CA 14
ATOM 5523 C C . PRO A 1 9 ? -0.959 -5.840 2.826 1.00 0.00 9 PRO A C 14
ATOM 5524 O O . PRO A 1 9 ? -0.686 -6.881 2.225 1.00 0.00 9 PRO A O 14
ATOM 5535 N N . CYS A 1 10 ? -0.192 -4.753 2.802 1.00 0.00 10 CYS A N 14
ATOM 5536 C CA . CYS A 1 10 ? 1.065 -4.688 2.057 1.00 0.00 10 CYS A CA 14
ATOM 5537 C C . CYS A 1 10 ? 1.991 -5.836 2.441 1.00 0.00 10 CYS A C 14
ATOM 5538 O O . CYS A 1 10 ? 2.103 -6.186 3.617 1.00 0.00 10 CYS A O 14
ATOM 5545 N N . THR A 1 11 ? 2.646 -6.423 1.451 1.00 0.00 11 THR A N 14
ATOM 5546 C CA . THR A 1 11 ? 3.549 -7.529 1.702 1.00 0.00 11 THR A CA 14
ATOM 5547 C C . THR A 1 11 ? 4.978 -7.186 1.285 1.00 0.00 11 THR A C 14
ATOM 5548 O O . THR A 1 11 ? 5.845 -6.978 2.135 1.00 0.00 11 THR A O 14
ATOM 5559 N N . VAL A 1 12 ? 5.225 -7.102 -0.017 1.00 0.00 12 VAL A N 14
ATOM 5560 C CA . VAL A 1 12 ? 6.555 -6.774 -0.513 1.00 0.00 12 VAL A CA 14
ATOM 5561 C C . VAL A 1 12 ? 6.953 -5.382 -0.063 1.00 0.00 12 VAL A C 14
ATOM 5562 O O . VAL A 1 12 ? 8.038 -5.168 0.482 1.00 0.00 12 VAL A O 14
ATOM 5575 N N . THR A 1 13 ? 6.057 -4.437 -0.291 1.00 0.00 13 THR A N 14
ATOM 5576 C CA . THR A 1 13 ? 6.300 -3.056 0.071 1.00 0.00 13 THR A CA 14
ATOM 5577 C C . THR A 1 13 ? 6.348 -2.867 1.582 1.00 0.00 13 THR A C 14
ATOM 5578 O O . THR A 1 13 ? 6.747 -1.808 2.071 1.00 0.00 13 THR A O 14
ATOM 5589 N N . ALA A 1 14 ? 5.979 -3.905 2.324 1.00 0.00 14 ALA A N 14
ATOM 5590 C CA . ALA A 1 14 ? 6.024 -3.843 3.773 1.00 0.00 14 ALA A CA 14
ATOM 5591 C C . ALA A 1 14 ? 7.473 -3.814 4.225 1.00 0.00 14 ALA A C 14
ATOM 5592 O O . ALA A 1 14 ? 7.807 -3.203 5.238 1.00 0.00 14 ALA A O 14
ATOM 5599 N N . LEU A 1 15 ? 8.341 -4.448 3.434 1.00 0.00 15 LEU A N 14
ATOM 5600 C CA . LEU A 1 15 ? 9.768 -4.469 3.731 1.00 0.00 15 LEU A CA 14
ATOM 5601 C C . LEU A 1 15 ? 10.339 -3.086 3.491 1.00 0.00 15 LEU A C 14
ATOM 5602 O O . LEU A 1 15 ? 11.348 -2.693 4.071 1.00 0.00 15 LEU A O 14
ATOM 5618 N N . LEU A 1 16 ? 9.655 -2.353 2.629 1.00 0.00 16 LEU A N 14
ATOM 5619 C CA . LEU A 1 16 ? 10.041 -0.996 2.283 1.00 0.00 16 LEU A CA 14
ATOM 5620 C C . LEU A 1 16 ? 9.542 -0.036 3.351 1.00 0.00 16 LEU A C 14
ATOM 5621 O O . LEU A 1 16 ? 10.043 1.078 3.491 1.00 0.00 16 LEU A O 14
ATOM 5637 N N . GLY A 1 17 ? 8.539 -0.487 4.094 1.00 0.00 17 GLY A N 14
ATOM 5638 C CA . GLY A 1 17 ? 7.959 0.324 5.143 1.00 0.00 17 GLY A CA 14
ATOM 5639 C C . GLY A 1 17 ? 6.681 1.004 4.699 1.00 0.00 17 GLY A C 14
ATOM 5640 O O . GLY A 1 17 ? 6.188 1.909 5.368 1.00 0.00 17 GLY A O 14
ATOM 5644 N N . CYS A 1 18 ? 6.131 0.559 3.575 1.00 0.00 18 CYS A N 14
ATOM 5645 C CA . CYS A 1 18 ? 4.893 1.129 3.065 1.00 0.00 18 CYS A CA 14
ATOM 5646 C C . CYS A 1 18 ? 3.701 0.674 3.889 1.00 0.00 18 CYS A C 14
ATOM 5647 O O . CYS A 1 18 ? 3.448 -0.521 4.044 1.00 0.00 18 CYS A O 14
ATOM 5654 N N . SER A 1 19 ? 2.982 1.647 4.417 1.00 0.00 19 SER A N 14
ATOM 5655 C CA . SER A 1 19 ? 1.815 1.386 5.235 1.00 0.00 19 SER A CA 14
ATOM 5656 C C . SER A 1 19 ? 0.546 1.533 4.403 1.00 0.00 19 SER A C 14
ATOM 5657 O O . SER A 1 19 ? 0.527 2.254 3.402 1.00 0.00 19 SER A O 14
ATOM 5665 N N . CYS A 1 20 ? -0.505 0.846 4.822 1.00 0.00 20 CYS A N 14
ATOM 5666 C CA . CYS A 1 20 ? -1.780 0.900 4.125 1.00 0.00 20 CYS A CA 14
ATOM 5667 C C . CYS A 1 20 ? -2.477 2.229 4.395 1.00 0.00 20 CYS A C 14
ATOM 5668 O O . CYS A 1 20 ? -2.762 2.572 5.542 1.00 0.00 20 CYS A O 14
ATOM 5675 N N . SER A 1 21 ? -2.747 2.972 3.337 1.00 0.00 21 SER A N 14
ATOM 5676 C CA . SER A 1 21 ? -3.413 4.259 3.445 1.00 0.00 21 SER A CA 14
ATOM 5677 C C . SER A 1 21 ? -4.243 4.495 2.194 1.00 0.00 21 SER A C 14
ATOM 5678 O O . SER A 1 21 ? -3.728 4.415 1.085 1.00 0.00 21 SER A O 14
ATOM 5686 N N . ASN A 1 22 ? -5.534 4.754 2.373 1.00 0.00 22 ASN A N 14
ATOM 5687 C CA . ASN A 1 22 ? -6.446 4.970 1.248 1.00 0.00 22 ASN A CA 14
ATOM 5688 C C . ASN A 1 22 ? -6.457 3.753 0.325 1.00 0.00 22 ASN A C 14
ATOM 5689 O O . ASN A 1 22 ? -6.600 3.875 -0.891 1.00 0.00 22 ASN A O 14
ATOM 5700 N N . ARG A 1 23 ? -6.305 2.579 0.939 1.00 0.00 23 ARG A N 14
ATOM 5701 C CA . ARG A 1 23 ? -6.293 1.291 0.238 1.00 0.00 23 ARG A CA 14
ATOM 5702 C C . ARG A 1 23 ? -5.052 1.111 -0.645 1.00 0.00 23 ARG A C 14
ATOM 5703 O O . ARG A 1 23 ? -5.002 0.204 -1.476 1.00 0.00 23 ARG A O 14
ATOM 5724 N N . VAL A 1 24 ? -4.037 1.935 -0.440 1.00 0.00 24 VAL A N 14
ATOM 5725 C CA . VAL A 1 24 ? -2.804 1.823 -1.203 1.00 0.00 24 VAL A CA 14
ATOM 5726 C C . VAL A 1 24 ? -1.599 1.973 -0.275 1.00 0.00 24 VAL A C 14
ATOM 5727 O O . VAL A 1 24 ? -1.646 2.718 0.702 1.00 0.00 24 VAL A O 14
ATOM 5740 N N . CYS A 1 25 ? -0.542 1.232 -0.552 1.00 0.00 25 CYS A N 14
ATOM 5741 C CA . CYS A 1 25 ? 0.648 1.267 0.283 1.00 0.00 25 CYS A CA 14
ATOM 5742 C C . CYS A 1 25 ? 1.540 2.458 -0.069 1.00 0.00 25 CYS A C 14
ATOM 5743 O O . CYS A 1 25 ? 2.025 2.577 -1.199 1.00 0.00 25 CYS A O 14
ATOM 5750 N N . TYR A 1 26 ? 1.748 3.337 0.907 1.00 0.00 26 TYR A N 14
ATOM 5751 C CA . TYR A 1 26 ? 2.573 4.528 0.721 1.00 0.00 26 TYR A CA 14
ATOM 5752 C C . TYR A 1 26 ? 3.594 4.676 1.839 1.00 0.00 26 TYR A C 14
ATOM 5753 O O . TYR A 1 26 ? 3.352 4.275 2.979 1.00 0.00 26 TYR A O 14
ATOM 5771 N N . ASN A 1 27 ? 4.728 5.266 1.492 1.00 0.00 27 ASN A N 14
ATOM 5772 C CA . ASN A 1 27 ? 5.819 5.505 2.437 1.00 0.00 27 ASN A CA 14
ATOM 5773 C C . ASN A 1 27 ? 6.723 6.584 1.867 1.00 0.00 27 ASN A C 14
ATOM 5774 O O . ASN A 1 27 ? 7.836 6.318 1.412 1.00 0.00 27 ASN A O 14
ATOM 5785 N N . GLY A 1 28 ? 6.191 7.799 1.820 1.00 0.00 28 GLY A N 14
ATOM 5786 C CA . GLY A 1 28 ? 6.915 8.910 1.231 1.00 0.00 28 GLY A CA 14
ATOM 5787 C C . GLY A 1 28 ? 6.755 8.871 -0.271 1.00 0.00 28 GLY A C 14
ATOM 5788 O O . GLY A 1 28 ? 6.408 9.862 -0.909 1.00 0.00 28 GLY A O 14
ATOM 5792 N N . ILE A 1 29 ? 6.961 7.685 -0.810 1.00 0.00 29 ILE A N 14
ATOM 5793 C CA . ILE A 1 29 ? 6.808 7.417 -2.220 1.00 0.00 29 ILE A CA 14
ATOM 5794 C C . ILE A 1 29 ? 5.741 6.342 -2.390 1.00 0.00 29 ILE A C 14
ATOM 5795 O O . ILE A 1 29 ? 5.493 5.555 -1.463 1.00 0.00 29 ILE A O 14
ATOM 5811 N N . PRO A 1 30 ? 5.074 6.301 -3.549 1.00 0.00 30 PRO A N 14
ATOM 5812 C CA . PRO A 1 30 ? 4.026 5.320 -3.820 1.00 0.00 30 PRO A CA 14
ATOM 5813 C C . PRO A 1 30 ? 4.604 3.933 -4.079 1.00 0.00 30 PRO A C 14
ATOM 5814 O O . PRO A 1 30 ? 5.477 3.766 -4.932 1.00 0.00 30 PRO A O 14
ATOM 5825 N N . CYS A 1 1 ? 4.201 2.825 -3.447 1.00 0.00 1 CYS A N 15
ATOM 5826 C CA . CYS A 1 1 ? 4.631 1.446 -3.621 1.00 0.00 1 CYS A CA 15
ATOM 5827 C C . CYS A 1 1 ? 3.803 0.751 -4.693 1.00 0.00 1 CYS A C 15
ATOM 5828 O O . CYS A 1 1 ? 2.732 1.225 -5.071 1.00 0.00 1 CYS A O 15
ATOM 5835 N N . ALA A 1 2 ? 4.307 -0.375 -5.178 1.00 0.00 2 ALA A N 15
ATOM 5836 C CA . ALA A 1 2 ? 3.621 -1.135 -6.214 1.00 0.00 2 ALA A CA 15
ATOM 5837 C C . ALA A 1 2 ? 2.690 -2.182 -5.615 1.00 0.00 2 ALA A C 15
ATOM 5838 O O . ALA A 1 2 ? 2.621 -3.313 -6.094 1.00 0.00 2 ALA A O 15
ATOM 5845 N N . GLU A 1 3 ? 1.968 -1.790 -4.578 1.00 0.00 3 GLU A N 15
ATOM 5846 C CA . GLU A 1 3 ? 1.027 -2.677 -3.910 1.00 0.00 3 GLU A CA 15
ATOM 5847 C C . GLU A 1 3 ? -0.138 -1.875 -3.354 1.00 0.00 3 GLU A C 15
ATOM 5848 O O . GLU A 1 3 ? 0.018 -0.715 -2.966 1.00 0.00 3 GLU A O 15
ATOM 5860 N N . SER A 1 4 ? -1.291 -2.509 -3.288 1.00 0.00 4 SER A N 15
ATOM 5861 C CA . SER A 1 4 ? -2.477 -1.885 -2.745 1.00 0.00 4 SER A CA 15
ATOM 5862 C C . SER A 1 4 ? -3.087 -2.827 -1.726 1.00 0.00 4 SER A C 15
ATOM 5863 O O . SER A 1 4 ? -3.262 -4.014 -1.997 1.00 0.00 4 SER A O 15
ATOM 5871 N N . CYS A 1 5 ? -3.384 -2.311 -0.550 1.00 0.00 5 CYS A N 15
ATOM 5872 C CA . CYS A 1 5 ? -3.942 -3.143 0.502 1.00 0.00 5 CYS A CA 15
ATOM 5873 C C . CYS A 1 5 ? -5.444 -3.315 0.349 1.00 0.00 5 CYS A C 15
ATOM 5874 O O . CYS A 1 5 ? -6.063 -4.051 1.114 1.00 0.00 5 CYS A O 15
ATOM 5881 N N . VAL A 1 6 ? -6.005 -2.640 -0.660 1.00 0.00 6 VAL A N 15
ATOM 5882 C CA . VAL A 1 6 ? -7.440 -2.688 -0.967 1.00 0.00 6 VAL A CA 15
ATOM 5883 C C . VAL A 1 6 ? -8.038 -4.081 -0.753 1.00 0.00 6 VAL A C 15
ATOM 5884 O O . VAL A 1 6 ? -9.113 -4.215 -0.166 1.00 0.00 6 VAL A O 15
ATOM 5897 N N . TYR A 1 7 ? -7.346 -5.103 -1.235 1.00 0.00 7 TYR A N 15
ATOM 5898 C CA . TYR A 1 7 ? -7.821 -6.475 -1.101 1.00 0.00 7 TYR A CA 15
ATOM 5899 C C . TYR A 1 7 ? -7.037 -7.262 -0.050 1.00 0.00 7 TYR A C 15
ATOM 5900 O O . TYR A 1 7 ? -7.536 -8.254 0.472 1.00 0.00 7 TYR A O 15
ATOM 5918 N N . ILE A 1 8 ? -5.813 -6.823 0.241 1.00 0.00 8 ILE A N 15
ATOM 5919 C CA . ILE A 1 8 ? -4.944 -7.502 1.214 1.00 0.00 8 ILE A CA 15
ATOM 5920 C C . ILE A 1 8 ? -3.818 -6.583 1.664 1.00 0.00 8 ILE A C 15
ATOM 5921 O O . ILE A 1 8 ? -3.299 -5.807 0.870 1.00 0.00 8 ILE A O 15
ATOM 5937 N N . PRO A 1 9 ? -3.427 -6.664 2.946 1.00 0.00 9 PRO A N 15
ATOM 5938 C CA . PRO A 1 9 ? -2.354 -5.839 3.514 1.00 0.00 9 PRO A CA 15
ATOM 5939 C C . PRO A 1 9 ? -1.043 -5.930 2.728 1.00 0.00 9 PRO A C 15
ATOM 5940 O O . PRO A 1 9 ? -0.723 -6.969 2.146 1.00 0.00 9 PRO A O 15
ATOM 5951 N N . CYS A 1 10 ? -0.301 -4.825 2.724 1.00 0.00 10 CYS A N 15
ATOM 5952 C CA . CYS A 1 10 ? 0.977 -4.731 2.023 1.00 0.00 10 CYS A CA 15
ATOM 5953 C C . CYS A 1 10 ? 1.916 -5.857 2.444 1.00 0.00 10 CYS A C 15
ATOM 5954 O O . CYS A 1 10 ? 2.038 -6.158 3.632 1.00 0.00 10 CYS A O 15
ATOM 5961 N N . THR A 1 11 ? 2.569 -6.480 1.474 1.00 0.00 11 THR A N 15
ATOM 5962 C CA . THR A 1 11 ? 3.481 -7.569 1.769 1.00 0.00 11 THR A CA 15
ATOM 5963 C C . THR A 1 11 ? 4.911 -7.219 1.359 1.00 0.00 11 THR A C 15
ATOM 5964 O O . THR A 1 11 ? 5.771 -6.986 2.212 1.00 0.00 11 THR A O 15
ATOM 5975 N N . VAL A 1 12 ? 5.165 -7.161 0.057 1.00 0.00 12 VAL A N 15
ATOM 5976 C CA . VAL A 1 12 ? 6.495 -6.831 -0.440 1.00 0.00 12 VAL A CA 15
ATOM 5977 C C . VAL A 1 12 ? 6.893 -5.435 0.007 1.00 0.00 12 VAL A C 15
ATOM 5978 O O . VAL A 1 12 ? 7.963 -5.216 0.584 1.00 0.00 12 VAL A O 15
ATOM 5991 N N . THR A 1 13 ? 6.010 -4.494 -0.262 1.00 0.00 13 THR A N 15
ATOM 5992 C CA . THR A 1 13 ? 6.232 -3.108 0.083 1.00 0.00 13 THR A CA 15
ATOM 5993 C C . THR A 1 13 ? 6.207 -2.888 1.590 1.00 0.00 13 THR A C 15
ATOM 5994 O O . THR A 1 13 ? 6.590 -1.821 2.073 1.00 0.00 13 THR A O 15
ATOM 6005 N N . ALA A 1 14 ? 5.802 -3.910 2.339 1.00 0.00 14 ALA A N 15
ATOM 6006 C CA . ALA A 1 14 ? 5.791 -3.812 3.787 1.00 0.00 14 ALA A CA 15
ATOM 6007 C C . ALA A 1 14 ? 7.227 -3.733 4.265 1.00 0.00 14 ALA A C 15
ATOM 6008 O O . ALA A 1 14 ? 7.550 -3.013 5.207 1.00 0.00 14 ALA A O 15
ATOM 6015 N N . LEU A 1 15 ? 8.098 -4.459 3.561 1.00 0.00 15 LEU A N 15
ATOM 6016 C CA . LEU A 1 15 ? 9.521 -4.464 3.866 1.00 0.00 15 LEU A CA 15
ATOM 6017 C C . LEU A 1 15 ? 10.120 -3.103 3.538 1.00 0.00 15 LEU A C 15
ATOM 6018 O O . LEU A 1 15 ? 11.123 -2.690 4.113 1.00 0.00 15 LEU A O 15
ATOM 6034 N N . LEU A 1 16 ? 9.472 -2.411 2.609 1.00 0.00 16 LEU A N 15
ATOM 6035 C CA . LEU A 1 16 ? 9.905 -1.083 2.190 1.00 0.00 16 LEU A CA 15
ATOM 6036 C C . LEU A 1 16 ? 9.439 -0.036 3.194 1.00 0.00 16 LEU A C 15
ATOM 6037 O O . LEU A 1 16 ? 9.978 1.069 3.260 1.00 0.00 16 LEU A O 15
ATOM 6053 N N . GLY A 1 17 ? 8.433 -0.400 3.978 1.00 0.00 17 GLY A N 15
ATOM 6054 C CA . GLY A 1 17 ? 7.900 0.501 4.978 1.00 0.00 17 GLY A CA 15
ATOM 6055 C C . GLY A 1 17 ? 6.611 1.167 4.541 1.00 0.00 17 GLY A C 15
ATOM 6056 O O . GLY A 1 17 ? 6.152 2.115 5.176 1.00 0.00 17 GLY A O 15
ATOM 6060 N N . CYS A 1 18 ? 6.013 0.667 3.468 1.00 0.00 18 CYS A N 15
ATOM 6061 C CA . CYS A 1 18 ? 4.761 1.227 2.976 1.00 0.00 18 CYS A CA 15
ATOM 6062 C C . CYS A 1 18 ? 3.586 0.815 3.849 1.00 0.00 18 CYS A C 15
ATOM 6063 O O . CYS A 1 18 ? 3.383 -0.366 4.134 1.00 0.00 18 CYS A O 15
ATOM 6070 N N . SER A 1 19 ? 2.818 1.807 4.272 1.00 0.00 19 SER A N 15
ATOM 6071 C CA . SER A 1 19 ? 1.660 1.582 5.115 1.00 0.00 19 SER A CA 15
ATOM 6072 C C . SER A 1 19 ? 0.381 1.561 4.284 1.00 0.00 19 SER A C 15
ATOM 6073 O O . SER A 1 19 ? 0.364 2.032 3.147 1.00 0.00 19 SER A O 15
ATOM 6081 N N . CYS A 1 20 ? -0.682 1.012 4.862 1.00 0.00 20 CYS A N 15
ATOM 6082 C CA . CYS A 1 20 ? -1.977 0.921 4.195 1.00 0.00 20 CYS A CA 15
ATOM 6083 C C . CYS A 1 20 ? -2.704 2.270 4.237 1.00 0.00 20 CYS A C 15
ATOM 6084 O O . CYS A 1 20 ? -3.743 2.412 4.883 1.00 0.00 20 CYS A O 15
ATOM 6091 N N . SER A 1 21 ? -2.151 3.258 3.551 1.00 0.00 21 SER A N 15
ATOM 6092 C CA . SER A 1 21 ? -2.742 4.584 3.513 1.00 0.00 21 SER A CA 15
ATOM 6093 C C . SER A 1 21 ? -3.719 4.685 2.351 1.00 0.00 21 SER A C 15
ATOM 6094 O O . SER A 1 21 ? -3.342 4.463 1.209 1.00 0.00 21 SER A O 15
ATOM 6102 N N . ASN A 1 22 ? -4.976 5.006 2.650 1.00 0.00 22 ASN A N 15
ATOM 6103 C CA . ASN A 1 22 ? -6.015 5.124 1.620 1.00 0.00 22 ASN A CA 15
ATOM 6104 C C . ASN A 1 22 ? -6.136 3.827 0.822 1.00 0.00 22 ASN A C 15
ATOM 6105 O O . ASN A 1 22 ? -6.451 3.837 -0.367 1.00 0.00 22 ASN A O 15
ATOM 6116 N N . ARG A 1 23 ? -5.879 2.718 1.511 1.00 0.00 23 ARG A N 15
ATOM 6117 C CA . ARG A 1 23 ? -5.938 1.374 0.935 1.00 0.00 23 ARG A CA 15
ATOM 6118 C C . ARG A 1 23 ? -4.837 1.140 -0.107 1.00 0.00 23 ARG A C 15
ATOM 6119 O O . ARG A 1 23 ? -4.897 0.188 -0.889 1.00 0.00 23 ARG A O 15
ATOM 6140 N N . VAL A 1 24 ? -3.802 1.962 -0.074 1.00 0.00 24 VAL A N 15
ATOM 6141 C CA . VAL A 1 24 ? -2.675 1.800 -0.978 1.00 0.00 24 VAL A CA 15
ATOM 6142 C C . VAL A 1 24 ? -1.380 1.861 -0.182 1.00 0.00 24 VAL A C 15
ATOM 6143 O O . VAL A 1 24 ? -1.268 2.618 0.783 1.00 0.00 24 VAL A O 15
ATOM 6156 N N . CYS A 1 25 ? -0.416 1.052 -0.568 1.00 0.00 25 CYS A N 15
ATOM 6157 C CA . CYS A 1 25 ? 0.857 1.022 0.124 1.00 0.00 25 CYS A CA 15
ATOM 6158 C C . CYS A 1 25 ? 1.642 2.284 -0.208 1.00 0.00 25 CYS A C 15
ATOM 6159 O O . CYS A 1 25 ? 2.023 2.514 -1.362 1.00 0.00 25 CYS A O 15
ATOM 6166 N N . TYR A 1 26 ? 1.836 3.124 0.799 1.00 0.00 26 TYR A N 15
ATOM 6167 C CA . TYR A 1 26 ? 2.519 4.390 0.609 1.00 0.00 26 TYR A CA 15
ATOM 6168 C C . TYR A 1 26 ? 3.399 4.732 1.802 1.00 0.00 26 TYR A C 15
ATOM 6169 O O . TYR A 1 26 ? 3.058 4.433 2.949 1.00 0.00 26 TYR A O 15
ATOM 6187 N N . ASN A 1 27 ? 4.522 5.374 1.520 1.00 0.00 27 ASN A N 15
ATOM 6188 C CA . ASN A 1 27 ? 5.467 5.792 2.568 1.00 0.00 27 ASN A CA 15
ATOM 6189 C C . ASN A 1 27 ? 6.303 6.960 2.055 1.00 0.00 27 ASN A C 15
ATOM 6190 O O . ASN A 1 27 ? 7.530 6.911 1.992 1.00 0.00 27 ASN A O 15
ATOM 6201 N N . GLY A 1 28 ? 5.609 8.002 1.629 1.00 0.00 28 GLY A N 15
ATOM 6202 C CA . GLY A 1 28 ? 6.271 9.153 1.053 1.00 0.00 28 GLY A CA 15
ATOM 6203 C C . GLY A 1 28 ? 6.355 8.948 -0.436 1.00 0.00 28 GLY A C 15
ATOM 6204 O O . GLY A 1 28 ? 5.990 9.814 -1.231 1.00 0.00 28 GLY A O 15
ATOM 6208 N N . ILE A 1 29 ? 6.769 7.745 -0.793 1.00 0.00 29 ILE A N 15
ATOM 6209 C CA . ILE A 1 29 ? 6.845 7.317 -2.168 1.00 0.00 29 ILE A CA 15
ATOM 6210 C C . ILE A 1 29 ? 5.762 6.266 -2.388 1.00 0.00 29 ILE A C 15
ATOM 6211 O O . ILE A 1 29 ? 5.361 5.578 -1.437 1.00 0.00 29 ILE A O 15
ATOM 6227 N N . PRO A 1 30 ? 5.236 6.153 -3.611 1.00 0.00 30 PRO A N 15
ATOM 6228 C CA . PRO A 1 30 ? 4.178 5.201 -3.923 1.00 0.00 30 PRO A CA 15
ATOM 6229 C C . PRO A 1 30 ? 4.718 3.799 -4.179 1.00 0.00 30 PRO A C 15
ATOM 6230 O O . PRO A 1 30 ? 5.580 3.602 -5.037 1.00 0.00 30 PRO A O 15
ATOM 6241 N N 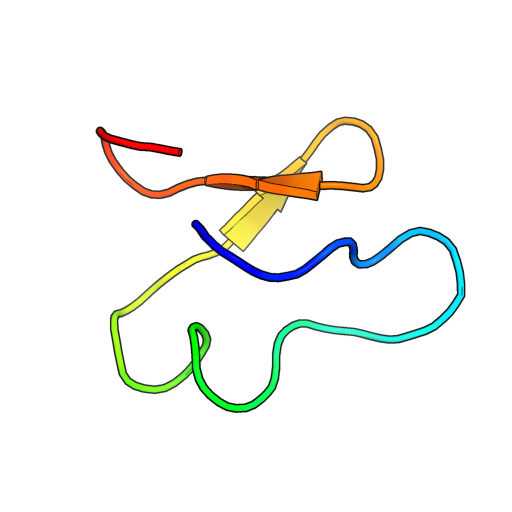. CYS A 1 1 ? 4.086 2.943 -3.374 1.00 0.00 1 CYS A N 16
ATOM 6242 C CA . CYS A 1 1 ? 4.524 1.574 -3.590 1.00 0.00 1 CYS A CA 16
ATOM 6243 C C . CYS A 1 1 ? 3.660 0.899 -4.643 1.00 0.00 1 CYS A C 16
ATOM 6244 O O . CYS A 1 1 ? 2.584 1.391 -4.985 1.00 0.00 1 CYS A O 16
ATOM 6251 N N . ALA A 1 2 ? 4.133 -0.223 -5.160 1.00 0.00 2 ALA A N 16
ATOM 6252 C CA . ALA A 1 2 ? 3.405 -0.951 -6.186 1.00 0.00 2 ALA A CA 16
ATOM 6253 C C . ALA A 1 2 ? 2.495 -2.006 -5.578 1.00 0.00 2 ALA A C 16
ATOM 6254 O O . ALA A 1 2 ? 2.442 -3.141 -6.048 1.00 0.00 2 ALA A O 16
ATOM 6261 N N . GLU A 1 3 ? 1.773 -1.620 -4.539 1.00 0.00 3 GLU A N 16
ATOM 6262 C CA . GLU A 1 3 ? 0.857 -2.526 -3.869 1.00 0.00 3 GLU A CA 16
ATOM 6263 C C . GLU A 1 3 ? -0.360 -1.782 -3.348 1.00 0.00 3 GLU A C 16
ATOM 6264 O O . GLU A 1 3 ? -0.239 -0.734 -2.707 1.00 0.00 3 GLU A O 16
ATOM 6276 N N . SER A 1 4 ? -1.522 -2.353 -3.593 1.00 0.00 4 SER A N 16
ATOM 6277 C CA . SER A 1 4 ? -2.763 -1.791 -3.115 1.00 0.00 4 SER A CA 16
ATOM 6278 C C . SER A 1 4 ? -3.292 -2.695 -2.019 1.00 0.00 4 SER A C 16
ATOM 6279 O O . SER A 1 4 ? -3.407 -3.904 -2.204 1.00 0.00 4 SER A O 16
ATOM 6287 N N . CYS A 1 5 ? -3.572 -2.123 -0.868 1.00 0.00 5 CYS A N 16
ATOM 6288 C CA . CYS A 1 5 ? -4.039 -2.914 0.258 1.00 0.00 5 CYS A CA 16
ATOM 6289 C C . CYS A 1 5 ? -5.553 -3.053 0.276 1.00 0.00 5 CYS A C 16
ATOM 6290 O O . CYS A 1 5 ? -6.115 -3.581 1.234 1.00 0.00 5 CYS A O 16
ATOM 6297 N N . VAL A 1 6 ? -6.184 -2.586 -0.808 1.00 0.00 6 VAL A N 16
ATOM 6298 C CA . VAL A 1 6 ? -7.644 -2.623 -0.992 1.00 0.00 6 VAL A CA 16
ATOM 6299 C C . VAL A 1 6 ? -8.304 -3.828 -0.319 1.00 0.00 6 VAL A C 16
ATOM 6300 O O . VAL A 1 6 ? -9.289 -3.675 0.402 1.00 0.00 6 VAL A O 16
ATOM 6313 N N . TYR A 1 7 ? -7.758 -5.014 -0.552 1.00 0.00 7 TYR A N 16
ATOM 6314 C CA . TYR A 1 7 ? -8.299 -6.232 0.040 1.00 0.00 7 TYR A CA 16
ATOM 6315 C C . TYR A 1 7 ? -7.196 -7.114 0.611 1.00 0.00 7 TYR A C 16
ATOM 6316 O O . TYR A 1 7 ? -7.456 -8.244 1.021 1.00 0.00 7 TYR A O 16
ATOM 6334 N N . ILE A 1 8 ? -5.973 -6.606 0.627 1.00 0.00 8 ILE A N 16
ATOM 6335 C CA . ILE A 1 8 ? -4.831 -7.379 1.133 1.00 0.00 8 ILE A CA 16
ATOM 6336 C C . ILE A 1 8 ? -3.736 -6.475 1.681 1.00 0.00 8 ILE A C 16
ATOM 6337 O O . ILE A 1 8 ? -3.392 -5.473 1.070 1.00 0.00 8 ILE A O 16
ATOM 6353 N N . PRO A 1 9 ? -3.166 -6.827 2.839 1.00 0.00 9 PRO A N 16
ATOM 6354 C CA . PRO A 1 9 ? -2.095 -6.045 3.458 1.00 0.00 9 PRO A CA 16
ATOM 6355 C C . PRO A 1 9 ? -0.815 -6.046 2.626 1.00 0.00 9 PRO A C 16
ATOM 6356 O O . PRO A 1 9 ? -0.516 -7.014 1.926 1.00 0.00 9 PRO A O 16
ATOM 6367 N N . CYS A 1 10 ? -0.073 -4.952 2.720 1.00 0.00 10 CYS A N 16
ATOM 6368 C CA . CYS A 1 10 ? 1.183 -4.797 1.992 1.00 0.00 10 CYS A CA 16
ATOM 6369 C C . CYS A 1 10 ? 2.159 -5.899 2.384 1.00 0.00 10 CYS A C 16
ATOM 6370 O O . CYS A 1 10 ? 2.331 -6.188 3.569 1.00 0.00 10 CYS A O 16
ATOM 6377 N N . THR A 1 11 ? 2.780 -6.525 1.397 1.00 0.00 11 THR A N 16
ATOM 6378 C CA . THR A 1 11 ? 3.714 -7.601 1.667 1.00 0.00 11 THR A CA 16
ATOM 6379 C C . THR A 1 11 ? 5.155 -7.202 1.336 1.00 0.00 11 THR A C 16
ATOM 6380 O O . THR A 1 11 ? 5.966 -6.967 2.235 1.00 0.00 11 THR A O 16
ATOM 6391 N N . VAL A 1 12 ? 5.470 -7.107 0.050 1.00 0.00 12 VAL A N 16
ATOM 6392 C CA . VAL A 1 12 ? 6.817 -6.736 -0.380 1.00 0.00 12 VAL A CA 16
ATOM 6393 C C . VAL A 1 12 ? 7.138 -5.332 0.091 1.00 0.00 12 VAL A C 16
ATOM 6394 O O . VAL A 1 12 ? 8.178 -5.068 0.698 1.00 0.00 12 VAL A O 16
ATOM 6407 N N . THR A 1 13 ? 6.215 -4.446 -0.197 1.00 0.00 13 THR A N 16
ATOM 6408 C CA . THR A 1 13 ? 6.325 -3.055 0.159 1.00 0.00 13 THR A CA 16
ATOM 6409 C C . THR A 1 13 ? 6.317 -2.857 1.671 1.00 0.00 13 THR A C 16
ATOM 6410 O O . THR A 1 13 ? 6.723 -1.805 2.165 1.00 0.00 13 THR A O 16
ATOM 6421 N N . ALA A 1 14 ? 5.891 -3.883 2.408 1.00 0.00 14 ALA A N 16
ATOM 6422 C CA . ALA A 1 14 ? 5.876 -3.811 3.861 1.00 0.00 14 ALA A CA 16
ATOM 6423 C C . ALA A 1 14 ? 7.306 -3.742 4.362 1.00 0.00 14 ALA A C 16
ATOM 6424 O O . ALA A 1 14 ? 7.612 -3.028 5.313 1.00 0.00 14 ALA A O 16
ATOM 6431 N N . LEU A 1 15 ? 8.182 -4.472 3.678 1.00 0.00 15 LEU A N 16
ATOM 6432 C CA . LEU A 1 15 ? 9.598 -4.487 4.014 1.00 0.00 15 LEU A CA 16
ATOM 6433 C C . LEU A 1 15 ? 10.211 -3.130 3.703 1.00 0.00 15 LEU A C 16
ATOM 6434 O O . LEU A 1 15 ? 11.202 -2.724 4.304 1.00 0.00 15 LEU A O 16
ATOM 6450 N N . LEU A 1 16 ? 9.593 -2.432 2.759 1.00 0.00 16 LEU A N 16
ATOM 6451 C CA . LEU A 1 16 ? 10.049 -1.107 2.356 1.00 0.00 16 LEU A CA 16
ATOM 6452 C C . LEU A 1 16 ? 9.560 -0.061 3.350 1.00 0.00 16 LEU A C 16
ATOM 6453 O O . LEU A 1 16 ? 10.079 1.054 3.404 1.00 0.00 16 LEU A O 16
ATOM 6469 N N . GLY A 1 17 ? 8.550 -0.431 4.128 1.00 0.00 17 GLY A N 16
ATOM 6470 C CA . GLY A 1 17 ? 7.993 0.472 5.111 1.00 0.00 17 GLY A CA 16
ATOM 6471 C C . GLY A 1 17 ? 6.682 1.084 4.660 1.00 0.00 17 GLY A C 16
ATOM 6472 O O . GLY A 1 17 ? 6.104 1.912 5.363 1.00 0.00 17 GLY A O 16
ATOM 6476 N N . CYS A 1 18 ? 6.202 0.674 3.491 1.00 0.00 18 CYS A N 16
ATOM 6477 C CA . CYS A 1 18 ? 4.947 1.196 2.972 1.00 0.00 18 CYS A CA 16
ATOM 6478 C C . CYS A 1 18 ? 3.770 0.735 3.812 1.00 0.00 18 CYS A C 16
ATOM 6479 O O . CYS A 1 18 ? 3.516 -0.461 3.963 1.00 0.00 18 CYS A O 16
ATOM 6486 N N . SER A 1 19 ? 3.061 1.706 4.354 1.00 0.00 19 SER A N 16
ATOM 6487 C CA . SER A 1 19 ? 1.906 1.449 5.188 1.00 0.00 19 SER A CA 16
ATOM 6488 C C . SER A 1 19 ? 0.623 1.583 4.380 1.00 0.00 19 SER A C 16
ATOM 6489 O O . SER A 1 19 ? 0.557 2.363 3.427 1.00 0.00 19 SER A O 16
ATOM 6497 N N . CYS A 1 20 ? -0.389 0.815 4.758 1.00 0.00 20 CYS A N 16
ATOM 6498 C CA . CYS A 1 20 ? -1.670 0.849 4.071 1.00 0.00 20 CYS A CA 16
ATOM 6499 C C . CYS A 1 20 ? -2.395 2.157 4.364 1.00 0.00 20 CYS A C 16
ATOM 6500 O O . CYS A 1 20 ? -2.678 2.479 5.518 1.00 0.00 20 CYS A O 16
ATOM 6507 N N . SER A 1 21 ? -2.690 2.907 3.316 1.00 0.00 21 SER A N 16
ATOM 6508 C CA . SER A 1 21 ? -3.382 4.178 3.446 1.00 0.00 21 SER A CA 16
ATOM 6509 C C . SER A 1 21 ? -4.206 4.432 2.191 1.00 0.00 21 SER A C 16
ATOM 6510 O O . SER A 1 21 ? -3.683 4.380 1.085 1.00 0.00 21 SER A O 16
ATOM 6518 N N . ASN A 1 22 ? -5.497 4.682 2.371 1.00 0.00 22 ASN A N 16
ATOM 6519 C CA . ASN A 1 22 ? -6.405 4.926 1.249 1.00 0.00 22 ASN A CA 16
ATOM 6520 C C . ASN A 1 22 ? -6.419 3.743 0.282 1.00 0.00 22 ASN A C 16
ATOM 6521 O O . ASN A 1 22 ? -6.527 3.919 -0.931 1.00 0.00 22 ASN A O 16
ATOM 6532 N N . ARG A 1 23 ? -6.323 2.538 0.849 1.00 0.00 23 ARG A N 16
ATOM 6533 C CA . ARG A 1 23 ? -6.340 1.285 0.085 1.00 0.00 23 ARG A CA 16
ATOM 6534 C C . ARG A 1 23 ? -5.082 1.097 -0.772 1.00 0.00 23 ARG A C 16
ATOM 6535 O O . ARG A 1 23 ? -5.062 0.264 -1.680 1.00 0.00 23 ARG A O 16
ATOM 6556 N N . VAL A 1 24 ? -4.026 1.837 -0.470 1.00 0.00 24 VAL A N 16
ATOM 6557 C CA . VAL A 1 24 ? -2.777 1.717 -1.210 1.00 0.00 24 VAL A CA 16
ATOM 6558 C C . VAL A 1 24 ? -1.584 1.888 -0.266 1.00 0.00 24 VAL A C 16
ATOM 6559 O O . VAL A 1 24 ? -1.653 2.634 0.708 1.00 0.00 24 VAL A O 16
ATOM 6572 N N . CYS A 1 25 ? -0.511 1.162 -0.529 1.00 0.00 25 CYS A N 16
ATOM 6573 C CA . CYS A 1 25 ? 0.670 1.218 0.320 1.00 0.00 25 CYS A CA 16
ATOM 6574 C C . CYS A 1 25 ? 1.556 2.413 -0.036 1.00 0.00 25 CYS A C 16
ATOM 6575 O O . CYS A 1 25 ? 2.051 2.524 -1.164 1.00 0.00 25 CYS A O 16
ATOM 6582 N N . TYR A 1 26 ? 1.752 3.303 0.933 1.00 0.00 26 TYR A N 16
ATOM 6583 C CA . TYR A 1 26 ? 2.570 4.498 0.740 1.00 0.00 26 TYR A CA 16
ATOM 6584 C C . TYR A 1 26 ? 3.579 4.670 1.867 1.00 0.00 26 TYR A C 16
ATOM 6585 O O . TYR A 1 26 ? 3.327 4.285 3.010 1.00 0.00 26 TYR A O 16
ATOM 6603 N N . ASN A 1 27 ? 4.711 5.265 1.526 1.00 0.00 27 ASN A N 16
ATOM 6604 C CA . ASN A 1 27 ? 5.787 5.532 2.483 1.00 0.00 27 ASN A CA 16
ATOM 6605 C C . ASN A 1 27 ? 6.690 6.605 1.903 1.00 0.00 27 ASN A C 16
ATOM 6606 O O . ASN A 1 27 ? 7.809 6.338 1.465 1.00 0.00 27 ASN A O 16
ATOM 6617 N N . GLY A 1 28 ? 6.152 7.816 1.827 1.00 0.00 28 GLY A N 16
ATOM 6618 C CA . GLY A 1 28 ? 6.875 8.919 1.222 1.00 0.00 28 GLY A CA 16
ATOM 6619 C C . GLY A 1 28 ? 6.739 8.842 -0.280 1.00 0.00 28 GLY A C 16
ATOM 6620 O O . GLY A 1 28 ? 6.371 9.809 -0.944 1.00 0.00 28 GLY A O 16
ATOM 6624 N N . ILE A 1 29 ? 6.989 7.652 -0.790 1.00 0.00 29 ILE A N 16
ATOM 6625 C CA . ILE A 1 29 ? 6.861 7.352 -2.195 1.00 0.00 29 ILE A CA 16
ATOM 6626 C C . ILE A 1 29 ? 5.762 6.308 -2.369 1.00 0.00 29 ILE A C 16
ATOM 6627 O O . ILE A 1 29 ? 5.478 5.538 -1.436 1.00 0.00 29 ILE A O 16
ATOM 6643 N N . PRO A 1 30 ? 5.110 6.277 -3.535 1.00 0.00 30 PRO A N 16
ATOM 6644 C CA . PRO A 1 30 ? 4.035 5.330 -3.812 1.00 0.00 30 PRO A CA 16
ATOM 6645 C C . PRO A 1 30 ? 4.574 3.934 -4.103 1.00 0.00 30 PRO A C 16
ATOM 6646 O O . PRO A 1 30 ? 5.413 3.757 -4.987 1.00 0.00 30 PRO A O 16
ATOM 6657 N N . CYS A 1 1 ? 4.053 2.946 -3.303 1.00 0.00 1 CYS A N 17
ATOM 6658 C CA . CYS A 1 1 ? 4.549 1.595 -3.506 1.00 0.00 1 CYS A CA 17
ATOM 6659 C C . CYS A 1 1 ? 3.711 0.863 -4.541 1.00 0.00 1 CYS A C 17
ATOM 6660 O O . CYS A 1 1 ? 2.616 1.303 -4.893 1.00 0.00 1 CYS A O 17
ATOM 6667 N N . ALA A 1 2 ? 4.231 -0.252 -5.032 1.00 0.00 2 ALA A N 17
ATOM 6668 C CA . ALA A 1 2 ? 3.537 -1.034 -6.040 1.00 0.00 2 ALA A CA 17
ATOM 6669 C C . ALA A 1 2 ? 2.652 -2.103 -5.415 1.00 0.00 2 ALA A C 17
ATOM 6670 O O . ALA A 1 2 ? 2.641 -3.250 -5.857 1.00 0.00 2 ALA A O 17
ATOM 6677 N N . GLU A 1 3 ? 1.900 -1.717 -4.398 1.00 0.00 3 GLU A N 17
ATOM 6678 C CA . GLU A 1 3 ? 0.997 -2.633 -3.719 1.00 0.00 3 GLU A CA 17
ATOM 6679 C C . GLU A 1 3 ? -0.240 -1.898 -3.233 1.00 0.00 3 GLU A C 17
ATOM 6680 O O . GLU A 1 3 ? -0.147 -0.832 -2.619 1.00 0.00 3 GLU A O 17
ATOM 6692 N N . SER A 1 4 ? -1.393 -2.486 -3.486 1.00 0.00 4 SER A N 17
ATOM 6693 C CA . SER A 1 4 ? -2.650 -1.922 -3.049 1.00 0.00 4 SER A CA 17
ATOM 6694 C C . SER A 1 4 ? -3.212 -2.798 -1.944 1.00 0.00 4 SER A C 17
ATOM 6695 O O . SER A 1 4 ? -3.305 -4.015 -2.094 1.00 0.00 4 SER A O 17
ATOM 6703 N N . CYS A 1 5 ? -3.551 -2.191 -0.826 1.00 0.00 5 CYS A N 17
ATOM 6704 C CA . CYS A 1 5 ? -4.060 -2.949 0.305 1.00 0.00 5 CYS A CA 17
ATOM 6705 C C . CYS A 1 5 ? -5.574 -3.082 0.273 1.00 0.00 5 CYS A C 17
ATOM 6706 O O . CYS A 1 5 ? -6.165 -3.629 1.204 1.00 0.00 5 CYS A O 17
ATOM 6713 N N . VAL A 1 6 ? -6.174 -2.587 -0.813 1.00 0.00 6 VAL A N 17
ATOM 6714 C CA . VAL A 1 6 ? -7.629 -2.615 -1.030 1.00 0.00 6 VAL A CA 17
ATOM 6715 C C . VAL A 1 6 ? -8.293 -3.869 -0.456 1.00 0.00 6 VAL A C 17
ATOM 6716 O O . VAL A 1 6 ? -9.328 -3.781 0.202 1.00 0.00 6 VAL A O 17
ATOM 6729 N N . TYR A 1 7 ? -7.700 -5.029 -0.712 1.00 0.00 7 TYR A N 17
ATOM 6730 C CA . TYR A 1 7 ? -8.248 -6.286 -0.219 1.00 0.00 7 TYR A CA 17
ATOM 6731 C C . TYR A 1 7 ? -7.190 -7.141 0.471 1.00 0.00 7 TYR A C 17
ATOM 6732 O O . TYR A 1 7 ? -7.481 -8.259 0.892 1.00 0.00 7 TYR A O 17
ATOM 6750 N N . ILE A 1 8 ? -5.969 -6.631 0.572 1.00 0.00 8 ILE A N 17
ATOM 6751 C CA . ILE A 1 8 ? -4.874 -7.388 1.196 1.00 0.00 8 ILE A CA 17
ATOM 6752 C C . ILE A 1 8 ? -3.806 -6.471 1.778 1.00 0.00 8 ILE A C 17
ATOM 6753 O O . ILE A 1 8 ? -3.430 -5.484 1.163 1.00 0.00 8 ILE A O 17
ATOM 6769 N N . PRO A 1 9 ? -3.288 -6.802 2.969 1.00 0.00 9 PRO A N 17
ATOM 6770 C CA . PRO A 1 9 ? -2.243 -6.011 3.625 1.00 0.00 9 PRO A CA 17
ATOM 6771 C C . PRO A 1 9 ? -0.939 -6.007 2.828 1.00 0.00 9 PRO A C 17
ATOM 6772 O O . PRO A 1 9 ? -0.598 -6.997 2.177 1.00 0.00 9 PRO A O 17
ATOM 6783 N N . CYS A 1 10 ? -0.222 -4.889 2.886 1.00 0.00 10 CYS A N 17
ATOM 6784 C CA . CYS A 1 10 ? 1.046 -4.737 2.176 1.00 0.00 10 CYS A CA 17
ATOM 6785 C C . CYS A 1 10 ? 2.022 -5.836 2.582 1.00 0.00 10 CYS A C 17
ATOM 6786 O O . CYS A 1 10 ? 2.139 -6.159 3.764 1.00 0.00 10 CYS A O 17
ATOM 6793 N N . THR A 1 11 ? 2.711 -6.415 1.609 1.00 0.00 11 THR A N 17
ATOM 6794 C CA . THR A 1 11 ? 3.656 -7.478 1.896 1.00 0.00 11 THR A CA 17
ATOM 6795 C C . THR A 1 11 ? 5.050 -7.147 1.363 1.00 0.00 11 THR A C 17
ATOM 6796 O O . THR A 1 11 ? 5.987 -6.946 2.139 1.00 0.00 11 THR A O 17
ATOM 6807 N N . VAL A 1 12 ? 5.188 -7.074 0.046 1.00 0.00 12 VAL A N 17
ATOM 6808 C CA . VAL A 1 12 ? 6.474 -6.764 -0.563 1.00 0.00 12 VAL A CA 17
ATOM 6809 C C . VAL A 1 12 ? 6.960 -5.393 -0.119 1.00 0.00 12 VAL A C 17
ATOM 6810 O O . VAL A 1 12 ? 8.059 -5.241 0.424 1.00 0.00 12 VAL A O 17
ATOM 6823 N N . THR A 1 13 ? 6.122 -4.399 -0.343 1.00 0.00 13 THR A N 17
ATOM 6824 C CA . THR A 1 13 ? 6.440 -3.033 0.014 1.00 0.00 13 THR A CA 17
ATOM 6825 C C . THR A 1 13 ? 6.445 -2.834 1.524 1.00 0.00 13 THR A C 17
ATOM 6826 O O . THR A 1 13 ? 6.841 -1.778 2.017 1.00 0.00 13 THR A O 17
ATOM 6837 N N . ALA A 1 14 ? 6.050 -3.866 2.259 1.00 0.00 14 ALA A N 17
ATOM 6838 C CA . ALA A 1 14 ? 6.061 -3.798 3.707 1.00 0.00 14 ALA A CA 17
ATOM 6839 C C . ALA A 1 14 ? 7.503 -3.809 4.180 1.00 0.00 14 ALA A C 17
ATOM 6840 O O . ALA A 1 14 ? 7.839 -3.225 5.207 1.00 0.00 14 ALA A O 17
ATOM 6847 N N . LEU A 1 15 ? 8.364 -4.447 3.382 1.00 0.00 15 LEU A N 17
ATOM 6848 C CA . LEU A 1 15 ? 9.786 -4.507 3.689 1.00 0.00 15 LEU A CA 17
ATOM 6849 C C . LEU A 1 15 ? 10.387 -3.130 3.484 1.00 0.00 15 LEU A C 17
ATOM 6850 O O . LEU A 1 15 ? 11.396 -2.767 4.083 1.00 0.00 15 LEU A O 17
ATOM 6866 N N . LEU A 1 16 ? 9.726 -2.371 2.627 1.00 0.00 16 LEU A N 17
ATOM 6867 C CA . LEU A 1 16 ? 10.133 -1.015 2.304 1.00 0.00 16 LEU A CA 17
ATOM 6868 C C . LEU A 1 16 ? 9.615 -0.059 3.371 1.00 0.00 16 LEU A C 17
ATOM 6869 O O . LEU A 1 16 ? 10.132 1.043 3.542 1.00 0.00 16 LEU A O 17
ATOM 6885 N N . GLY A 1 17 ? 8.584 -0.503 4.079 1.00 0.00 17 GLY A N 17
ATOM 6886 C CA . GLY A 1 17 ? 7.989 0.300 5.124 1.00 0.00 17 GLY A CA 17
ATOM 6887 C C . GLY A 1 17 ? 6.715 0.990 4.676 1.00 0.00 17 GLY A C 17
ATOM 6888 O O . GLY A 1 17 ? 6.221 1.889 5.353 1.00 0.00 17 GLY A O 17
ATOM 6892 N N . CYS A 1 18 ? 6.166 0.560 3.545 1.00 0.00 18 CYS A N 17
ATOM 6893 C CA . CYS A 1 18 ? 4.931 1.147 3.041 1.00 0.00 18 CYS A CA 17
ATOM 6894 C C . CYS A 1 18 ? 3.733 0.684 3.850 1.00 0.00 18 CYS A C 17
ATOM 6895 O O . CYS A 1 18 ? 3.463 -0.513 3.969 1.00 0.00 18 CYS A O 17
ATOM 6902 N N . SER A 1 19 ? 3.022 1.650 4.405 1.00 0.00 19 SER A N 17
ATOM 6903 C CA . SER A 1 19 ? 1.848 1.382 5.211 1.00 0.00 19 SER A CA 17
ATOM 6904 C C . SER A 1 19 ? 0.584 1.559 4.378 1.00 0.00 19 SER A C 17
ATOM 6905 O O . SER A 1 19 ? 0.572 2.316 3.403 1.00 0.00 19 SER A O 17
ATOM 6913 N N . CYS A 1 20 ? -0.470 0.856 4.761 1.00 0.00 20 CYS A N 17
ATOM 6914 C CA . CYS A 1 20 ? -1.740 0.927 4.056 1.00 0.00 20 CYS A CA 17
ATOM 6915 C C . CYS A 1 20 ? -2.432 2.262 4.309 1.00 0.00 20 CYS A C 17
ATOM 6916 O O . CYS A 1 20 ? -2.700 2.627 5.454 1.00 0.00 20 CYS A O 17
ATOM 6923 N N . SER A 1 21 ? -2.725 2.979 3.236 1.00 0.00 21 SER A N 17
ATOM 6924 C CA . SER A 1 21 ? -3.394 4.265 3.325 1.00 0.00 21 SER A CA 17
ATOM 6925 C C . SER A 1 21 ? -4.218 4.482 2.063 1.00 0.00 21 SER A C 17
ATOM 6926 O O . SER A 1 21 ? -3.703 4.356 0.956 1.00 0.00 21 SER A O 17
ATOM 6934 N N . ASN A 1 22 ? -5.502 4.781 2.230 1.00 0.00 22 ASN A N 17
ATOM 6935 C CA . ASN A 1 22 ? -6.408 4.996 1.097 1.00 0.00 22 ASN A CA 17
ATOM 6936 C C . ASN A 1 22 ? -6.433 3.777 0.173 1.00 0.00 22 ASN A C 17
ATOM 6937 O O . ASN A 1 22 ? -6.611 3.904 -1.041 1.00 0.00 22 ASN A O 17
ATOM 6948 N N . ARG A 1 23 ? -6.271 2.598 0.778 1.00 0.00 23 ARG A N 17
ATOM 6949 C CA . ARG A 1 23 ? -6.278 1.311 0.070 1.00 0.00 23 ARG A CA 17
ATOM 6950 C C . ARG A 1 23 ? -5.020 1.103 -0.781 1.00 0.00 23 ARG A C 17
ATOM 6951 O O . ARG A 1 23 ? -4.997 0.246 -1.665 1.00 0.00 23 ARG A O 17
ATOM 6972 N N . VAL A 1 24 ? -3.971 1.854 -0.497 1.00 0.00 24 VAL A N 17
ATOM 6973 C CA . VAL A 1 24 ? -2.719 1.717 -1.227 1.00 0.00 24 VAL A CA 17
ATOM 6974 C C . VAL A 1 24 ? -1.536 1.913 -0.280 1.00 0.00 24 VAL A C 17
ATOM 6975 O O . VAL A 1 24 ? -1.599 2.713 0.650 1.00 0.00 24 VAL A O 17
ATOM 6988 N N . CYS A 1 25 ? -0.479 1.151 -0.487 1.00 0.00 25 CYS A N 17
ATOM 6989 C CA . CYS A 1 25 ? 0.690 1.227 0.374 1.00 0.00 25 CYS A CA 17
ATOM 6990 C C . CYS A 1 25 ? 1.558 2.439 0.026 1.00 0.00 25 CYS A C 17
ATOM 6991 O O . CYS A 1 25 ? 2.029 2.578 -1.107 1.00 0.00 25 CYS A O 17
ATOM 6998 N N . TYR A 1 26 ? 1.757 3.315 1.009 1.00 0.00 26 TYR A N 17
ATOM 6999 C CA . TYR A 1 26 ? 2.556 4.526 0.826 1.00 0.00 26 TYR A CA 17
ATOM 7000 C C . TYR A 1 26 ? 3.594 4.678 1.928 1.00 0.00 26 TYR A C 17
ATOM 7001 O O . TYR A 1 26 ? 3.369 4.282 3.073 1.00 0.00 26 TYR A O 17
ATOM 7019 N N . ASN A 1 27 ? 4.720 5.269 1.561 1.00 0.00 27 ASN A N 17
ATOM 7020 C CA . ASN A 1 27 ? 5.825 5.516 2.490 1.00 0.00 27 ASN A CA 17
ATOM 7021 C C . ASN A 1 27 ? 6.720 6.591 1.898 1.00 0.00 27 ASN A C 17
ATOM 7022 O O . ASN A 1 27 ? 7.816 6.320 1.409 1.00 0.00 27 ASN A O 17
ATOM 7033 N N . GLY A 1 28 ? 6.198 7.810 1.872 1.00 0.00 28 GLY A N 17
ATOM 7034 C CA . GLY A 1 28 ? 6.912 8.918 1.269 1.00 0.00 28 GLY A CA 17
ATOM 7035 C C . GLY A 1 28 ? 6.704 8.898 -0.229 1.00 0.00 28 GLY A C 17
ATOM 7036 O O . GLY A 1 28 ? 6.369 9.907 -0.846 1.00 0.00 28 GLY A O 17
ATOM 7040 N N . ILE A 1 29 ? 6.861 7.712 -0.785 1.00 0.00 29 ILE A N 17
ATOM 7041 C CA . ILE A 1 29 ? 6.661 7.466 -2.193 1.00 0.00 29 ILE A CA 17
ATOM 7042 C C . ILE A 1 29 ? 5.608 6.374 -2.348 1.00 0.00 29 ILE A C 17
ATOM 7043 O O . ILE A 1 29 ? 5.390 5.582 -1.417 1.00 0.00 29 ILE A O 17
ATOM 7059 N N . PRO A 1 30 ? 4.923 6.322 -3.497 1.00 0.00 30 PRO A N 17
ATOM 7060 C CA . PRO A 1 30 ? 3.889 5.324 -3.753 1.00 0.00 30 PRO A CA 17
ATOM 7061 C C . PRO A 1 30 ? 4.488 3.953 -4.043 1.00 0.00 30 PRO A C 17
ATOM 7062 O O . PRO A 1 30 ? 5.326 3.810 -4.934 1.00 0.00 30 PRO A O 17
ATOM 7073 N N . CYS A 1 1 ? 4.084 2.880 -3.296 1.00 0.00 1 CYS A N 18
ATOM 7074 C CA . CYS A 1 1 ? 4.501 1.513 -3.548 1.00 0.00 1 CYS A CA 18
ATOM 7075 C C . CYS A 1 1 ? 3.610 0.866 -4.594 1.00 0.00 1 CYS A C 18
ATOM 7076 O O . CYS A 1 1 ? 2.516 1.352 -4.879 1.00 0.00 1 CYS A O 18
ATOM 7083 N N . ALA A 1 2 ? 4.085 -0.227 -5.169 1.00 0.00 2 ALA A N 18
ATOM 7084 C CA . ALA A 1 2 ? 3.336 -0.930 -6.198 1.00 0.00 2 ALA A CA 18
ATOM 7085 C C . ALA A 1 2 ? 2.439 -2.005 -5.602 1.00 0.00 2 ALA A C 18
ATOM 7086 O O . ALA A 1 2 ? 2.413 -3.138 -6.076 1.00 0.00 2 ALA A O 18
ATOM 7093 N N . GLU A 1 3 ? 1.698 -1.639 -4.567 1.00 0.00 3 GLU A N 18
ATOM 7094 C CA . GLU A 1 3 ? 0.794 -2.569 -3.912 1.00 0.00 3 GLU A CA 18
ATOM 7095 C C . GLU A 1 3 ? -0.446 -1.855 -3.402 1.00 0.00 3 GLU A C 18
ATOM 7096 O O . GLU A 1 3 ? -0.361 -0.778 -2.805 1.00 0.00 3 GLU A O 18
ATOM 7108 N N . SER A 1 4 ? -1.587 -2.481 -3.609 1.00 0.00 4 SER A N 18
ATOM 7109 C CA . SER A 1 4 ? -2.845 -1.947 -3.137 1.00 0.00 4 SER A CA 18
ATOM 7110 C C . SER A 1 4 ? -3.338 -2.821 -2.004 1.00 0.00 4 SER A C 18
ATOM 7111 O O . SER A 1 4 ? -3.482 -4.033 -2.162 1.00 0.00 4 SER A O 18
ATOM 7119 N N . CYS A 1 5 ? -3.567 -2.213 -0.864 1.00 0.00 5 CYS A N 18
ATOM 7120 C CA . CYS A 1 5 ? -4.009 -2.955 0.306 1.00 0.00 5 CYS A CA 18
ATOM 7121 C C . CYS A 1 5 ? -5.522 -3.115 0.350 1.00 0.00 5 CYS A C 18
ATOM 7122 O O . CYS A 1 5 ? -6.055 -3.679 1.302 1.00 0.00 5 CYS A O 18
ATOM 7129 N N . VAL A 1 6 ? -6.187 -2.618 -0.698 1.00 0.00 6 VAL A N 18
ATOM 7130 C CA . VAL A 1 6 ? -7.650 -2.667 -0.840 1.00 0.00 6 VAL A CA 18
ATOM 7131 C C . VAL A 1 6 ? -8.271 -3.938 -0.249 1.00 0.00 6 VAL A C 18
ATOM 7132 O O . VAL A 1 6 ? -9.279 -3.870 0.454 1.00 0.00 6 VAL A O 18
ATOM 7145 N N . TYR A 1 7 ? -7.678 -5.088 -0.544 1.00 0.00 7 TYR A N 18
ATOM 7146 C CA . TYR A 1 7 ? -8.196 -6.357 -0.043 1.00 0.00 7 TYR A CA 18
ATOM 7147 C C . TYR A 1 7 ? -7.134 -7.161 0.702 1.00 0.00 7 TYR A C 18
ATOM 7148 O O . TYR A 1 7 ? -7.431 -8.228 1.235 1.00 0.00 7 TYR A O 18
ATOM 7166 N N . ILE A 1 8 ? -5.902 -6.664 0.728 1.00 0.00 8 ILE A N 18
ATOM 7167 C CA . ILE A 1 8 ? -4.801 -7.372 1.396 1.00 0.00 8 ILE A CA 18
ATOM 7168 C C . ILE A 1 8 ? -3.690 -6.419 1.807 1.00 0.00 8 ILE A C 18
ATOM 7169 O O . ILE A 1 8 ? -3.322 -5.528 1.054 1.00 0.00 8 ILE A O 18
ATOM 7185 N N . PRO A 1 9 ? -3.135 -6.605 3.013 1.00 0.00 9 PRO A N 18
ATOM 7186 C CA . PRO A 1 9 ? -2.049 -5.764 3.524 1.00 0.00 9 PRO A CA 18
ATOM 7187 C C . PRO A 1 9 ? -0.784 -5.856 2.673 1.00 0.00 9 PRO A C 18
ATOM 7188 O O . PRO A 1 9 ? -0.512 -6.884 2.050 1.00 0.00 9 PRO A O 18
ATOM 7199 N N . CYS A 1 10 ? -0.023 -4.769 2.662 1.00 0.00 10 CYS A N 18
ATOM 7200 C CA . CYS A 1 10 ? 1.222 -4.687 1.901 1.00 0.00 10 CYS A CA 18
ATOM 7201 C C . CYS A 1 10 ? 2.175 -5.801 2.318 1.00 0.00 10 CYS A C 18
ATOM 7202 O O . CYS A 1 10 ? 2.361 -6.048 3.511 1.00 0.00 10 CYS A O 18
ATOM 7209 N N . THR A 1 11 ? 2.760 -6.482 1.345 1.00 0.00 11 THR A N 18
ATOM 7210 C CA . THR A 1 11 ? 3.670 -7.575 1.643 1.00 0.00 11 THR A CA 18
ATOM 7211 C C . THR A 1 11 ? 5.117 -7.243 1.269 1.00 0.00 11 THR A C 18
ATOM 7212 O O . THR A 1 11 ? 5.964 -7.054 2.145 1.00 0.00 11 THR A O 18
ATOM 7223 N N . VAL A 1 12 ? 5.404 -7.160 -0.025 1.00 0.00 12 VAL A N 18
ATOM 7224 C CA . VAL A 1 12 ? 6.757 -6.856 -0.486 1.00 0.00 12 VAL A CA 18
ATOM 7225 C C . VAL A 1 12 ? 7.170 -5.478 -0.011 1.00 0.00 12 VAL A C 18
ATOM 7226 O O . VAL A 1 12 ? 8.214 -5.288 0.617 1.00 0.00 12 VAL A O 18
ATOM 7239 N N . THR A 1 13 ? 6.319 -4.528 -0.320 1.00 0.00 13 THR A N 18
ATOM 7240 C CA . THR A 1 13 ? 6.517 -3.143 0.031 1.00 0.00 13 THR A CA 18
ATOM 7241 C C . THR A 1 13 ? 6.474 -2.924 1.542 1.00 0.00 13 THR A C 18
ATOM 7242 O O . THR A 1 13 ? 6.812 -1.843 2.028 1.00 0.00 13 THR A O 18
ATOM 7253 N N . ALA A 1 14 ? 6.098 -3.961 2.286 1.00 0.00 14 ALA A N 18
ATOM 7254 C CA . ALA A 1 14 ? 6.060 -3.868 3.735 1.00 0.00 14 ALA A CA 18
ATOM 7255 C C . ALA A 1 14 ? 7.480 -3.795 4.263 1.00 0.00 14 ALA A C 18
ATOM 7256 O O . ALA A 1 14 ? 7.746 -3.166 5.284 1.00 0.00 14 ALA A O 18
ATOM 7263 N N . LEU A 1 15 ? 8.400 -4.416 3.525 1.00 0.00 15 LEU A N 18
ATOM 7264 C CA . LEU A 1 15 ? 9.809 -4.404 3.890 1.00 0.00 15 LEU A CA 18
ATOM 7265 C C . LEU A 1 15 ? 10.360 -3.010 3.667 1.00 0.00 15 LEU A C 18
ATOM 7266 O O . LEU A 1 15 ? 11.332 -2.591 4.289 1.00 0.00 15 LEU A O 18
ATOM 7282 N N . LEU A 1 16 ? 9.700 -2.301 2.767 1.00 0.00 16 LEU A N 18
ATOM 7283 C CA . LEU A 1 16 ? 10.067 -0.938 2.425 1.00 0.00 16 LEU A CA 18
ATOM 7284 C C . LEU A 1 16 ? 9.510 0.019 3.467 1.00 0.00 16 LEU A C 18
ATOM 7285 O O . LEU A 1 16 ? 9.985 1.143 3.617 1.00 0.00 16 LEU A O 18
ATOM 7301 N N . GLY A 1 17 ? 8.491 -0.445 4.179 1.00 0.00 17 GLY A N 18
ATOM 7302 C CA . GLY A 1 17 ? 7.863 0.363 5.202 1.00 0.00 17 GLY A CA 18
ATOM 7303 C C . GLY A 1 17 ? 6.570 0.993 4.728 1.00 0.00 17 GLY A C 18
ATOM 7304 O O . GLY A 1 17 ? 5.981 1.815 5.430 1.00 0.00 17 GLY A O 18
ATOM 7308 N N . CYS A 1 18 ? 6.112 0.603 3.541 1.00 0.00 18 CYS A N 18
ATOM 7309 C CA . CYS A 1 18 ? 4.868 1.142 3.004 1.00 0.00 18 CYS A CA 18
ATOM 7310 C C . CYS A 1 18 ? 3.675 0.689 3.824 1.00 0.00 18 CYS A C 18
ATOM 7311 O O . CYS A 1 18 ? 3.406 -0.506 3.963 1.00 0.00 18 CYS A O 18
ATOM 7318 N N . SER A 1 19 ? 2.970 1.663 4.366 1.00 0.00 19 SER A N 18
ATOM 7319 C CA . SER A 1 19 ? 1.802 1.409 5.181 1.00 0.00 19 SER A CA 18
ATOM 7320 C C . SER A 1 19 ? 0.532 1.573 4.357 1.00 0.00 19 SER A C 18
ATOM 7321 O O . SER A 1 19 ? 0.507 2.326 3.382 1.00 0.00 19 SER A O 18
ATOM 7329 N N . CYS A 1 20 ? -0.515 0.862 4.748 1.00 0.00 20 CYS A N 18
ATOM 7330 C CA . CYS A 1 20 ? -1.784 0.930 4.047 1.00 0.00 20 CYS A CA 18
ATOM 7331 C C . CYS A 1 20 ? -2.463 2.271 4.303 1.00 0.00 20 CYS A C 18
ATOM 7332 O O . CYS A 1 20 ? -2.732 2.634 5.448 1.00 0.00 20 CYS A O 18
ATOM 7339 N N . SER A 1 21 ? -2.733 3.003 3.237 1.00 0.00 21 SER A N 18
ATOM 7340 C CA . SER A 1 21 ? -3.378 4.300 3.334 1.00 0.00 21 SER A CA 18
ATOM 7341 C C . SER A 1 21 ? -4.207 4.545 2.082 1.00 0.00 21 SER A C 18
ATOM 7342 O O . SER A 1 21 ? -3.686 4.501 0.976 1.00 0.00 21 SER A O 18
ATOM 7350 N N . ASN A 1 22 ? -5.501 4.780 2.264 1.00 0.00 22 ASN A N 18
ATOM 7351 C CA . ASN A 1 22 ? -6.416 5.013 1.143 1.00 0.00 22 ASN A CA 18
ATOM 7352 C C . ASN A 1 22 ? -6.436 3.815 0.198 1.00 0.00 22 ASN A C 18
ATOM 7353 O O . ASN A 1 22 ? -6.553 3.964 -1.015 1.00 0.00 22 ASN A O 18
ATOM 7364 N N . ARG A 1 23 ? -6.325 2.628 0.789 1.00 0.00 23 ARG A N 18
ATOM 7365 C CA . ARG A 1 23 ? -6.330 1.355 0.057 1.00 0.00 23 ARG A CA 18
ATOM 7366 C C . ARG A 1 23 ? -5.070 1.155 -0.793 1.00 0.00 23 ARG A C 18
ATOM 7367 O O . ARG A 1 23 ? -5.004 0.226 -1.597 1.00 0.00 23 ARG A O 18
ATOM 7388 N N . VAL A 1 24 ? -4.061 1.993 -0.592 1.00 0.00 24 VAL A N 18
ATOM 7389 C CA . VAL A 1 24 ? -2.809 1.864 -1.329 1.00 0.00 24 VAL A CA 18
ATOM 7390 C C . VAL A 1 24 ? -1.625 1.962 -0.374 1.00 0.00 24 VAL A C 18
ATOM 7391 O O . VAL A 1 24 ? -1.689 2.652 0.642 1.00 0.00 24 VAL A O 18
ATOM 7404 N N . CYS A 1 25 ? -0.556 1.251 -0.686 1.00 0.00 25 CYS A N 18
ATOM 7405 C CA . CYS A 1 25 ? 0.628 1.254 0.157 1.00 0.00 25 CYS A CA 18
ATOM 7406 C C . CYS A 1 25 ? 1.472 2.499 -0.116 1.00 0.00 25 CYS A C 18
ATOM 7407 O O . CYS A 1 25 ? 1.876 2.751 -1.254 1.00 0.00 25 CYS A O 18
ATOM 7414 N N . TYR A 1 26 ? 1.713 3.287 0.927 1.00 0.00 26 TYR A N 18
ATOM 7415 C CA . TYR A 1 26 ? 2.475 4.520 0.789 1.00 0.00 26 TYR A CA 18
ATOM 7416 C C . TYR A 1 26 ? 3.457 4.702 1.941 1.00 0.00 26 TYR A C 18
ATOM 7417 O O . TYR A 1 26 ? 3.160 4.367 3.089 1.00 0.00 26 TYR A O 18
ATOM 7435 N N . ASN A 1 27 ? 4.623 5.241 1.613 1.00 0.00 27 ASN A N 18
ATOM 7436 C CA . ASN A 1 27 ? 5.681 5.499 2.593 1.00 0.00 27 ASN A CA 18
ATOM 7437 C C . ASN A 1 27 ? 6.646 6.516 2.010 1.00 0.00 27 ASN A C 18
ATOM 7438 O O . ASN A 1 27 ? 7.746 6.182 1.568 1.00 0.00 27 ASN A O 18
ATOM 7449 N N . GLY A 1 28 ? 6.187 7.759 1.938 1.00 0.00 28 GLY A N 18
ATOM 7450 C CA . GLY A 1 28 ? 6.980 8.817 1.336 1.00 0.00 28 GLY A CA 18
ATOM 7451 C C . GLY A 1 28 ? 6.858 8.743 -0.168 1.00 0.00 28 GLY A C 18
ATOM 7452 O O . GLY A 1 28 ? 6.545 9.725 -0.839 1.00 0.00 28 GLY A O 18
ATOM 7456 N N . ILE A 1 29 ? 7.051 7.540 -0.673 1.00 0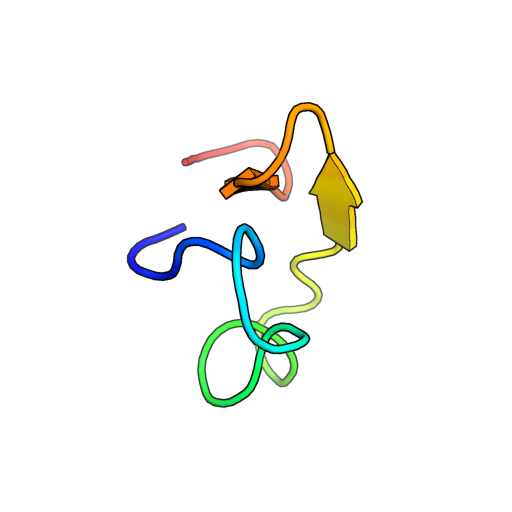.00 29 ILE A N 18
ATOM 7457 C CA . ILE A 1 29 ? 6.923 7.237 -2.077 1.00 0.00 29 ILE A CA 18
ATOM 7458 C C . ILE A 1 29 ? 5.814 6.209 -2.242 1.00 0.00 29 ILE A C 18
ATOM 7459 O O . ILE A 1 29 ? 5.540 5.427 -1.317 1.00 0.00 29 ILE A O 18
ATOM 7475 N N . PRO A 1 30 ? 5.140 6.208 -3.393 1.00 0.00 30 PRO A N 18
ATOM 7476 C CA . PRO A 1 30 ? 4.053 5.277 -3.656 1.00 0.00 30 PRO A CA 18
ATOM 7477 C C . PRO A 1 30 ? 4.571 3.885 -4.005 1.00 0.00 30 PRO A C 18
ATOM 7478 O O . PRO A 1 30 ? 5.398 3.726 -4.905 1.00 0.00 30 PRO A O 18
ATOM 7489 N N . CYS A 1 1 ? 4.040 2.940 -3.309 1.00 0.00 1 CYS A N 19
ATOM 7490 C CA . CYS A 1 1 ? 4.511 1.588 -3.551 1.00 0.00 1 CYS A CA 19
ATOM 7491 C C . CYS A 1 1 ? 3.653 0.888 -4.593 1.00 0.00 1 CYS A C 19
ATOM 7492 O O . CYS A 1 1 ? 2.553 1.340 -4.914 1.00 0.00 1 CYS A O 19
ATOM 7499 N N . ALA A 1 2 ? 4.162 -0.213 -5.123 1.00 0.00 2 ALA A N 19
ATOM 7500 C CA . ALA A 1 2 ? 3.452 -0.969 -6.142 1.00 0.00 2 ALA A CA 19
ATOM 7501 C C . ALA A 1 2 ? 2.582 -2.061 -5.531 1.00 0.00 2 ALA A C 19
ATOM 7502 O O . ALA A 1 2 ? 2.573 -3.196 -6.002 1.00 0.00 2 ALA A O 19
ATOM 7509 N N . GLU A 1 3 ? 1.840 -1.704 -4.494 1.00 0.00 3 GLU A N 19
ATOM 7510 C CA . GLU A 1 3 ? 0.953 -2.643 -3.827 1.00 0.00 3 GLU A CA 19
ATOM 7511 C C . GLU A 1 3 ? -0.293 -1.931 -3.326 1.00 0.00 3 GLU A C 19
ATOM 7512 O O . GLU A 1 3 ? -0.218 -0.817 -2.798 1.00 0.00 3 GLU A O 19
ATOM 7524 N N . SER A 1 4 ? -1.427 -2.584 -3.476 1.00 0.00 4 SER A N 19
ATOM 7525 C CA . SER A 1 4 ? -2.686 -2.043 -3.016 1.00 0.00 4 SER A CA 19
ATOM 7526 C C . SER A 1 4 ? -3.232 -2.936 -1.917 1.00 0.00 4 SER A C 19
ATOM 7527 O O . SER A 1 4 ? -3.390 -4.141 -2.102 1.00 0.00 4 SER A O 19
ATOM 7535 N N . CYS A 1 5 ? -3.487 -2.348 -0.767 1.00 0.00 5 CYS A N 19
ATOM 7536 C CA . CYS A 1 5 ? -3.980 -3.104 0.375 1.00 0.00 5 CYS A CA 19
ATOM 7537 C C . CYS A 1 5 ? -5.490 -3.283 0.339 1.00 0.00 5 CYS A C 19
ATOM 7538 O O . CYS A 1 5 ? -6.062 -3.891 1.241 1.00 0.00 5 CYS A O 19
ATOM 7545 N N . VAL A 1 6 ? -6.111 -2.750 -0.714 1.00 0.00 6 VAL A N 19
ATOM 7546 C CA . VAL A 1 6 ? -7.565 -2.813 -0.919 1.00 0.00 6 VAL A CA 19
ATOM 7547 C C . VAL A 1 6 ? -8.174 -4.151 -0.488 1.00 0.00 6 VAL A C 19
ATOM 7548 O O . VAL A 1 6 ? -9.233 -4.183 0.137 1.00 0.00 6 VAL A O 19
ATOM 7561 N N . TYR A 1 7 ? -7.515 -5.249 -0.835 1.00 0.00 7 TYR A N 19
ATOM 7562 C CA . TYR A 1 7 ? -8.019 -6.574 -0.489 1.00 0.00 7 TYR A CA 19
ATOM 7563 C C . TYR A 1 7 ? -7.093 -7.321 0.468 1.00 0.00 7 TYR A C 19
ATOM 7564 O O . TYR A 1 7 ? -7.486 -8.339 1.032 1.00 0.00 7 TYR A O 19
ATOM 7582 N N . ILE A 1 8 ? -5.868 -6.829 0.636 1.00 0.00 8 ILE A N 19
ATOM 7583 C CA . ILE A 1 8 ? -4.882 -7.479 1.511 1.00 0.00 8 ILE A CA 19
ATOM 7584 C C . ILE A 1 8 ? -3.772 -6.513 1.896 1.00 0.00 8 ILE A C 19
ATOM 7585 O O . ILE A 1 8 ? -3.337 -5.711 1.080 1.00 0.00 8 ILE A O 19
ATOM 7601 N N . PRO A 1 9 ? -3.291 -6.592 3.146 1.00 0.00 9 PRO A N 19
ATOM 7602 C CA . PRO A 1 9 ? -2.214 -5.729 3.641 1.00 0.00 9 PRO A CA 19
ATOM 7603 C C . PRO A 1 9 ? -0.940 -5.838 2.803 1.00 0.00 9 PRO A C 19
ATOM 7604 O O . PRO A 1 9 ? -0.653 -6.886 2.221 1.00 0.00 9 PRO A O 19
ATOM 7615 N N . CYS A 1 10 ? -0.191 -4.742 2.754 1.00 0.00 10 CYS A N 19
ATOM 7616 C CA . CYS A 1 10 ? 1.057 -4.675 1.996 1.00 0.00 10 CYS A CA 19
ATOM 7617 C C . CYS A 1 10 ? 2.002 -5.797 2.410 1.00 0.00 10 CYS A C 19
ATOM 7618 O O . CYS A 1 10 ? 2.131 -6.099 3.597 1.00 0.00 10 CYS A O 19
ATOM 7625 N N . THR A 1 11 ? 2.656 -6.416 1.437 1.00 0.00 11 THR A N 19
ATOM 7626 C CA . THR A 1 11 ? 3.575 -7.499 1.727 1.00 0.00 11 THR A CA 19
ATOM 7627 C C . THR A 1 11 ? 4.995 -7.153 1.278 1.00 0.00 11 THR A C 19
ATOM 7628 O O . THR A 1 11 ? 5.885 -6.950 2.107 1.00 0.00 11 THR A O 19
ATOM 7639 N N . VAL A 1 12 ? 5.204 -7.064 -0.029 1.00 0.00 12 VAL A N 19
ATOM 7640 C CA . VAL A 1 12 ? 6.520 -6.735 -0.565 1.00 0.00 12 VAL A CA 19
ATOM 7641 C C . VAL A 1 12 ? 6.955 -5.356 -0.092 1.00 0.00 12 VAL A C 19
ATOM 7642 O O . VAL A 1 12 ? 8.036 -5.176 0.478 1.00 0.00 12 VAL A O 19
ATOM 7655 N N . THR A 1 13 ? 6.092 -4.387 -0.326 1.00 0.00 13 THR A N 19
ATOM 7656 C CA . THR A 1 13 ? 6.358 -3.018 0.053 1.00 0.00 13 THR A CA 19
ATOM 7657 C C . THR A 1 13 ? 6.324 -2.836 1.563 1.00 0.00 13 THR A C 19
ATOM 7658 O O . THR A 1 13 ? 6.720 -1.789 2.077 1.00 0.00 13 THR A O 19
ATOM 7669 N N . ALA A 1 14 ? 5.898 -3.874 2.279 1.00 0.00 14 ALA A N 19
ATOM 7670 C CA . ALA A 1 14 ? 5.874 -3.820 3.730 1.00 0.00 14 ALA A CA 19
ATOM 7671 C C . ALA A 1 14 ? 7.308 -3.800 4.223 1.00 0.00 14 ALA A C 19
ATOM 7672 O O . ALA A 1 14 ? 7.630 -3.154 5.218 1.00 0.00 14 ALA A O 19
ATOM 7679 N N . LEU A 1 15 ? 8.173 -4.488 3.477 1.00 0.00 15 LEU A N 19
ATOM 7680 C CA . LEU A 1 15 ? 9.591 -4.533 3.795 1.00 0.00 15 LEU A CA 19
ATOM 7681 C C . LEU A 1 15 ? 10.199 -3.153 3.574 1.00 0.00 15 LEU A C 19
ATOM 7682 O O . LEU A 1 15 ? 11.177 -2.773 4.212 1.00 0.00 15 LEU A O 19
ATOM 7698 N N . LEU A 1 16 ? 9.584 -2.408 2.665 1.00 0.00 16 LEU A N 19
ATOM 7699 C CA . LEU A 1 16 ? 10.027 -1.056 2.344 1.00 0.00 16 LEU A CA 19
ATOM 7700 C C . LEU A 1 16 ? 9.509 -0.073 3.389 1.00 0.00 16 LEU A C 19
ATOM 7701 O O . LEU A 1 16 ? 10.031 1.031 3.538 1.00 0.00 16 LEU A O 19
ATOM 7717 N N . GLY A 1 17 ? 8.474 -0.492 4.104 1.00 0.00 17 GLY A N 19
ATOM 7718 C CA . GLY A 1 17 ? 7.883 0.342 5.130 1.00 0.00 17 GLY A CA 19
ATOM 7719 C C . GLY A 1 17 ? 6.601 1.008 4.675 1.00 0.00 17 GLY A C 19
ATOM 7720 O O . GLY A 1 17 ? 6.049 1.851 5.381 1.00 0.00 17 GLY A O 19
ATOM 7724 N N . CYS A 1 18 ? 6.110 0.624 3.501 1.00 0.00 18 CYS A N 19
ATOM 7725 C CA . CYS A 1 18 ? 4.874 1.196 2.983 1.00 0.00 18 CYS A CA 19
ATOM 7726 C C . CYS A 1 18 ? 3.671 0.754 3.797 1.00 0.00 18 CYS A C 19
ATOM 7727 O O . CYS A 1 18 ? 3.380 -0.436 3.921 1.00 0.00 18 CYS A O 19
ATOM 7734 N N . SER A 1 19 ? 2.981 1.736 4.348 1.00 0.00 19 SER A N 19
ATOM 7735 C CA . SER A 1 19 ? 1.805 1.496 5.161 1.00 0.00 19 SER A CA 19
ATOM 7736 C C . SER A 1 19 ? 0.538 1.669 4.330 1.00 0.00 19 SER A C 19
ATOM 7737 O O . SER A 1 19 ? 0.513 2.456 3.380 1.00 0.00 19 SER A O 19
ATOM 7745 N N . CYS A 1 20 ? -0.503 0.928 4.687 1.00 0.00 20 CYS A N 19
ATOM 7746 C CA . CYS A 1 20 ? -1.772 0.994 3.977 1.00 0.00 20 CYS A CA 19
ATOM 7747 C C . CYS A 1 20 ? -2.413 2.369 4.149 1.00 0.00 20 CYS A C 19
ATOM 7748 O O . CYS A 1 20 ? -2.954 2.686 5.208 1.00 0.00 20 CYS A O 19
ATOM 7755 N N . SER A 1 21 ? -2.351 3.179 3.105 1.00 0.00 21 SER A N 19
ATOM 7756 C CA . SER A 1 21 ? -2.922 4.512 3.132 1.00 0.00 21 SER A CA 19
ATOM 7757 C C . SER A 1 21 ? -3.958 4.652 2.024 1.00 0.00 21 SER A C 19
ATOM 7758 O O . SER A 1 21 ? -3.619 4.656 0.843 1.00 0.00 21 SER A O 19
ATOM 7766 N N . ASN A 1 22 ? -5.225 4.750 2.413 1.00 0.00 22 ASN A N 19
ATOM 7767 C CA . ASN A 1 22 ? -6.325 4.876 1.457 1.00 0.00 22 ASN A CA 19
ATOM 7768 C C . ASN A 1 22 ? -6.341 3.713 0.470 1.00 0.00 22 ASN A C 19
ATOM 7769 O O . ASN A 1 22 ? -6.542 3.905 -0.729 1.00 0.00 22 ASN A O 19
ATOM 7780 N N . ARG A 1 23 ? -6.144 2.506 1.003 1.00 0.00 23 ARG A N 19
ATOM 7781 C CA . ARG A 1 23 ? -6.144 1.265 0.216 1.00 0.00 23 ARG A CA 19
ATOM 7782 C C . ARG A 1 23 ? -4.903 1.141 -0.677 1.00 0.00 23 ARG A C 19
ATOM 7783 O O . ARG A 1 23 ? -4.797 0.208 -1.473 1.00 0.00 23 ARG A O 19
ATOM 7804 N N . VAL A 1 24 ? -3.960 2.061 -0.529 1.00 0.00 24 VAL A N 19
ATOM 7805 C CA . VAL A 1 24 ? -2.731 2.029 -1.314 1.00 0.00 24 VAL A CA 19
ATOM 7806 C C . VAL A 1 24 ? -1.519 2.096 -0.391 1.00 0.00 24 VAL A C 19
ATOM 7807 O O . VAL A 1 24 ? -1.488 2.891 0.543 1.00 0.00 24 VAL A O 19
ATOM 7820 N N . CYS A 1 25 ? -0.528 1.260 -0.642 1.00 0.00 25 CYS A N 19
ATOM 7821 C CA . CYS A 1 25 ? 0.671 1.248 0.181 1.00 0.00 25 CYS A CA 19
ATOM 7822 C C . CYS A 1 25 ? 1.511 2.495 -0.098 1.00 0.00 25 CYS A C 19
ATOM 7823 O O . CYS A 1 25 ? 1.905 2.751 -1.239 1.00 0.00 25 CYS A O 19
ATOM 7830 N N . TYR A 1 26 ? 1.748 3.290 0.941 1.00 0.00 26 TYR A N 19
ATOM 7831 C CA . TYR A 1 26 ? 2.496 4.533 0.800 1.00 0.00 26 TYR A CA 19
ATOM 7832 C C . TYR A 1 26 ? 3.482 4.728 1.946 1.00 0.00 26 TYR A C 19
ATOM 7833 O O . TYR A 1 26 ? 3.187 4.408 3.099 1.00 0.00 26 TYR A O 19
ATOM 7851 N N . ASN A 1 27 ? 4.645 5.264 1.608 1.00 0.00 27 ASN A N 19
ATOM 7852 C CA . ASN A 1 27 ? 5.703 5.539 2.582 1.00 0.00 27 ASN A CA 19
ATOM 7853 C C . ASN A 1 27 ? 6.660 6.556 1.986 1.00 0.00 27 ASN A C 19
ATOM 7854 O O . ASN A 1 27 ? 7.746 6.220 1.516 1.00 0.00 27 ASN A O 19
ATOM 7865 N N . GLY A 1 28 ? 6.203 7.800 1.937 1.00 0.00 28 GLY A N 19
ATOM 7866 C CA . GLY A 1 28 ? 6.986 8.861 1.330 1.00 0.00 28 GLY A C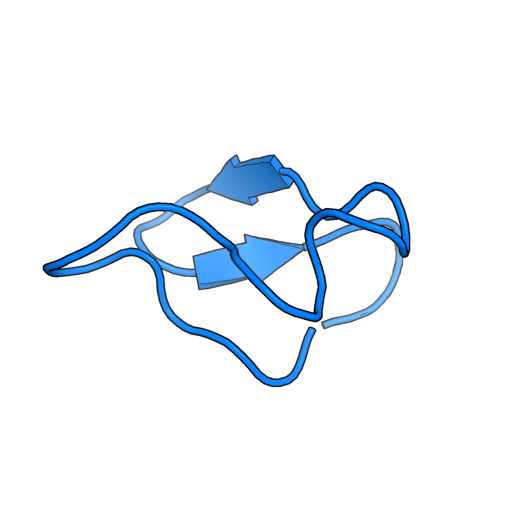A 19
ATOM 7867 C C . GLY A 1 28 ? 6.805 8.826 -0.170 1.00 0.00 28 GLY A C 19
ATOM 7868 O O . GLY A 1 28 ? 6.494 9.834 -0.804 1.00 0.00 28 GLY A O 19
ATOM 7872 N N . ILE A 1 29 ? 6.947 7.632 -0.711 1.00 0.00 29 ILE A N 19
ATOM 7873 C CA . ILE A 1 29 ? 6.761 7.375 -2.119 1.00 0.00 29 ILE A CA 19
ATOM 7874 C C . ILE A 1 29 ? 5.680 6.310 -2.279 1.00 0.00 29 ILE A C 19
ATOM 7875 O O . ILE A 1 29 ? 5.448 5.514 -1.356 1.00 0.00 29 ILE A O 19
ATOM 7891 N N . PRO A 1 30 ? 4.981 6.295 -3.420 1.00 0.00 30 PRO A N 19
ATOM 7892 C CA . PRO A 1 30 ? 3.917 5.331 -3.677 1.00 0.00 30 PRO A CA 19
ATOM 7893 C C . PRO A 1 30 ? 4.486 3.959 -4.023 1.00 0.00 30 PRO A C 19
ATOM 7894 O O . PRO A 1 30 ? 5.317 3.831 -4.922 1.00 0.00 30 PRO A O 19
ATOM 7905 N N . CYS A 1 1 ? 4.024 2.847 -3.309 1.00 0.00 1 CYS A N 20
ATOM 7906 C CA . CYS A 1 1 ? 4.508 1.498 -3.546 1.00 0.00 1 CYS A CA 20
ATOM 7907 C C . CYS A 1 1 ? 3.664 0.808 -4.603 1.00 0.00 1 CYS A C 20
ATOM 7908 O O . CYS A 1 1 ? 2.572 1.268 -4.940 1.00 0.00 1 CYS A O 20
ATOM 7915 N N . ALA A 1 2 ? 4.174 -0.293 -5.129 1.00 0.00 2 ALA A N 20
ATOM 7916 C CA . ALA A 1 2 ? 3.471 -1.036 -6.163 1.00 0.00 2 ALA A CA 20
ATOM 7917 C C . ALA A 1 2 ? 2.545 -2.086 -5.565 1.00 0.00 2 ALA A C 20
ATOM 7918 O O . ALA A 1 2 ? 2.509 -3.226 -6.022 1.00 0.00 2 ALA A O 20
ATOM 7925 N N . GLU A 1 3 ? 1.793 -1.688 -4.552 1.00 0.00 3 GLU A N 20
ATOM 7926 C CA . GLU A 1 3 ? 0.858 -2.585 -3.895 1.00 0.00 3 GLU A CA 20
ATOM 7927 C C . GLU A 1 3 ? -0.358 -1.827 -3.394 1.00 0.00 3 GLU A C 20
ATOM 7928 O O . GLU A 1 3 ? -0.237 -0.757 -2.789 1.00 0.00 3 GLU A O 20
ATOM 7940 N N . SER A 1 4 ? -1.520 -2.406 -3.613 1.00 0.00 4 SER A N 20
ATOM 7941 C CA . SER A 1 4 ? -2.760 -1.830 -3.149 1.00 0.00 4 SER A CA 20
ATOM 7942 C C . SER A 1 4 ? -3.286 -2.702 -2.025 1.00 0.00 4 SER A C 20
ATOM 7943 O O . SER A 1 4 ? -3.411 -3.915 -2.178 1.00 0.00 4 SER A O 20
ATOM 7951 N N . CYS A 1 5 ? -3.552 -2.098 -0.887 1.00 0.00 5 CYS A N 20
ATOM 7952 C CA . CYS A 1 5 ? -4.016 -2.856 0.263 1.00 0.00 5 CYS A CA 20
ATOM 7953 C C . CYS A 1 5 ? -5.530 -2.987 0.291 1.00 0.00 5 CYS A C 20
ATOM 7954 O O . CYS A 1 5 ? -6.088 -3.508 1.256 1.00 0.00 5 CYS A O 20
ATOM 7961 N N . VAL A 1 6 ? -6.166 -2.519 -0.789 1.00 0.00 6 VAL A N 20
ATOM 7962 C CA . VAL A 1 6 ? -7.627 -2.548 -0.960 1.00 0.00 6 VAL A CA 20
ATOM 7963 C C . VAL A 1 6 ? -8.284 -3.755 -0.290 1.00 0.00 6 VAL A C 20
ATOM 7964 O O . VAL A 1 6 ? -9.264 -3.604 0.440 1.00 0.00 6 VAL A O 20
ATOM 7977 N N . TYR A 1 7 ? -7.741 -4.940 -0.534 1.00 0.00 7 TYR A N 20
ATOM 7978 C CA . TYR A 1 7 ? -8.282 -6.160 0.054 1.00 0.00 7 TYR A CA 20
ATOM 7979 C C . TYR A 1 7 ? -7.184 -7.040 0.639 1.00 0.00 7 TYR A C 20
ATOM 7980 O O . TYR A 1 7 ? -7.448 -8.168 1.050 1.00 0.00 7 TYR A O 20
ATOM 7998 N N . ILE A 1 8 ? -5.958 -6.537 0.663 1.00 0.00 8 ILE A N 20
ATOM 7999 C CA . ILE A 1 8 ? -4.825 -7.315 1.182 1.00 0.00 8 ILE A CA 20
ATOM 8000 C C . ILE A 1 8 ? -3.732 -6.421 1.753 1.00 0.00 8 ILE A C 20
ATOM 8001 O O . ILE A 1 8 ? -3.412 -5.387 1.184 1.00 0.00 8 ILE A O 20
ATOM 8017 N N . PRO A 1 9 ? -3.132 -6.819 2.882 1.00 0.00 9 PRO A N 20
ATOM 8018 C CA . PRO A 1 9 ? -2.056 -6.057 3.519 1.00 0.00 9 PRO A CA 20
ATOM 8019 C C . PRO A 1 9 ? -0.776 -6.070 2.685 1.00 0.00 9 PRO A C 20
ATOM 8020 O O . PRO A 1 9 ? -0.453 -7.076 2.051 1.00 0.00 9 PRO A O 20
ATOM 8031 N N . CYS A 1 10 ? -0.058 -4.951 2.697 1.00 0.00 10 CYS A N 20
ATOM 8032 C CA . CYS A 1 10 ? 1.191 -4.815 1.951 1.00 0.00 10 CYS A CA 20
ATOM 8033 C C . CYS A 1 10 ? 2.176 -5.902 2.363 1.00 0.00 10 CYS A C 20
ATOM 8034 O O . CYS A 1 10 ? 2.360 -6.157 3.554 1.00 0.00 10 CYS A O 20
ATOM 8041 N N . THR A 1 11 ? 2.789 -6.555 1.388 1.00 0.00 11 THR A N 20
ATOM 8042 C CA . THR A 1 11 ? 3.726 -7.624 1.685 1.00 0.00 11 THR A CA 20
ATOM 8043 C C . THR A 1 11 ? 5.167 -7.257 1.314 1.00 0.00 11 THR A C 20
ATOM 8044 O O . THR A 1 11 ? 6.005 -7.038 2.190 1.00 0.00 11 THR A O 20
ATOM 8055 N N . VAL A 1 12 ? 5.455 -7.180 0.020 1.00 0.00 12 VAL A N 20
ATOM 8056 C CA . VAL A 1 12 ? 6.800 -6.847 -0.441 1.00 0.00 12 VAL A CA 20
ATOM 8057 C C . VAL A 1 12 ? 7.184 -5.458 0.027 1.00 0.00 12 VAL A C 20
ATOM 8058 O O . VAL A 1 12 ? 8.227 -5.244 0.648 1.00 0.00 12 VAL A O 20
ATOM 8071 N N . THR A 1 13 ? 6.313 -4.527 -0.283 1.00 0.00 13 THR A N 20
ATOM 8072 C CA . THR A 1 13 ? 6.485 -3.137 0.061 1.00 0.00 13 THR A CA 20
ATOM 8073 C C . THR A 1 13 ? 6.456 -2.915 1.571 1.00 0.00 13 THR A C 20
ATOM 8074 O O . THR A 1 13 ? 6.808 -1.837 2.054 1.00 0.00 13 THR A O 20
ATOM 8085 N N . ALA A 1 14 ? 6.070 -3.944 2.320 1.00 0.00 14 ALA A N 20
ATOM 8086 C CA . ALA A 1 14 ? 6.040 -3.848 3.768 1.00 0.00 14 ALA A CA 20
ATOM 8087 C C . ALA A 1 14 ? 7.463 -3.781 4.293 1.00 0.00 14 ALA A C 20
ATOM 8088 O O . ALA A 1 14 ? 7.736 -3.140 5.305 1.00 0.00 14 ALA A O 20
ATOM 8095 N N . LEU A 1 15 ? 8.375 -4.419 3.561 1.00 0.00 15 LEU A N 20
ATOM 8096 C CA . LEU A 1 15 ? 9.785 -4.413 3.922 1.00 0.00 15 LEU A CA 20
ATOM 8097 C C . LEU A 1 15 ? 10.350 -3.027 3.678 1.00 0.00 15 LEU A C 20
ATOM 8098 O O . LEU A 1 15 ? 11.328 -2.610 4.291 1.00 0.00 15 LEU A O 20
ATOM 8114 N N . LEU A 1 16 ? 9.694 -2.324 2.771 1.00 0.00 16 LEU A N 20
ATOM 8115 C CA . LEU A 1 16 ? 10.075 -0.969 2.409 1.00 0.00 16 LEU A CA 20
ATOM 8116 C C . LEU A 1 16 ? 9.532 0.007 3.442 1.00 0.00 16 LEU A C 20
ATOM 8117 O O . LEU A 1 16 ? 10.019 1.128 3.577 1.00 0.00 16 LEU A O 20
ATOM 8133 N N . GLY A 1 17 ? 8.512 -0.438 4.165 1.00 0.00 17 GLY A N 20
ATOM 8134 C CA . GLY A 1 17 ? 7.897 0.387 5.182 1.00 0.00 17 GLY A CA 20
ATOM 8135 C C . GLY A 1 17 ? 6.601 1.016 4.712 1.00 0.00 17 GLY A C 20
ATOM 8136 O O . GLY A 1 17 ? 6.020 1.849 5.408 1.00 0.00 17 GLY A O 20
ATOM 8140 N N . CYS A 1 18 ? 6.131 0.612 3.535 1.00 0.00 18 CYS A N 20
ATOM 8141 C CA . CYS A 1 18 ? 4.886 1.147 3.002 1.00 0.00 18 CYS A CA 20
ATOM 8142 C C . CYS A 1 18 ? 3.697 0.690 3.827 1.00 0.00 18 CYS A C 20
ATOM 8143 O O . CYS A 1 18 ? 3.427 -0.504 3.959 1.00 0.00 18 CYS A O 20
ATOM 8150 N N . SER A 1 19 ? 2.998 1.661 4.383 1.00 0.00 19 SER A N 20
ATOM 8151 C CA . SER A 1 19 ? 1.834 1.404 5.207 1.00 0.00 19 SER A CA 20
ATOM 8152 C C . SER A 1 19 ? 0.558 1.562 4.391 1.00 0.00 19 SER A C 20
ATOM 8153 O O . SER A 1 19 ? 0.519 2.328 3.427 1.00 0.00 19 SER A O 20
ATOM 8161 N N . CYS A 1 20 ? -0.477 0.831 4.775 1.00 0.00 20 CYS A N 20
ATOM 8162 C CA . CYS A 1 20 ? -1.752 0.892 4.080 1.00 0.00 20 CYS A CA 20
ATOM 8163 C C . CYS A 1 20 ? -2.443 2.222 4.350 1.00 0.00 20 CYS A C 20
ATOM 8164 O O . CYS A 1 20 ? -2.725 2.566 5.499 1.00 0.00 20 CYS A O 20
ATOM 8171 N N . SER A 1 21 ? -2.713 2.966 3.292 1.00 0.00 21 SER A N 20
ATOM 8172 C CA . SER A 1 21 ? -3.371 4.257 3.400 1.00 0.00 21 SER A CA 20
ATOM 8173 C C . SER A 1 21 ? -4.178 4.511 2.134 1.00 0.00 21 SER A C 20
ATOM 8174 O O . SER A 1 21 ? -3.651 4.409 1.035 1.00 0.00 21 SER A O 20
ATOM 8182 N N . ASN A 1 22 ? -5.463 4.813 2.295 1.00 0.00 22 ASN A N 20
ATOM 8183 C CA . ASN A 1 22 ? -6.354 5.060 1.156 1.00 0.00 22 ASN A CA 20
ATOM 8184 C C . ASN A 1 22 ? -6.372 3.864 0.204 1.00 0.00 22 ASN A C 20
ATOM 8185 O O . ASN A 1 22 ? -6.485 4.022 -1.008 1.00 0.00 22 ASN A O 20
ATOM 8196 N N . ARG A 1 23 ? -6.264 2.670 0.786 1.00 0.00 23 ARG A N 20
ATOM 8197 C CA . ARG A 1 23 ? -6.267 1.405 0.041 1.00 0.00 23 ARG A CA 20
ATOM 8198 C C . ARG A 1 23 ? -5.007 1.218 -0.812 1.00 0.00 23 ARG A C 20
ATOM 8199 O O . ARG A 1 23 ? -4.970 0.354 -1.689 1.00 0.00 23 ARG A O 20
ATOM 8220 N N . VAL A 1 24 ? -3.967 1.988 -0.534 1.00 0.00 24 VAL A N 20
ATOM 8221 C CA . VAL A 1 24 ? -2.715 1.863 -1.266 1.00 0.00 24 VAL A CA 20
ATOM 8222 C C . VAL A 1 24 ? -1.538 1.933 -0.299 1.00 0.00 24 VAL A C 20
ATOM 8223 O O . VAL A 1 24 ? -1.578 2.657 0.695 1.00 0.00 24 VAL A O 20
ATOM 8236 N N . CYS A 1 25 ? -0.501 1.167 -0.578 1.00 0.00 25 CYS A N 20
ATOM 8237 C CA . CYS A 1 25 ? 0.674 1.151 0.275 1.00 0.00 25 CYS A CA 20
ATOM 8238 C C . CYS A 1 25 ? 1.518 2.391 0.000 1.00 0.00 25 CYS A C 20
ATOM 8239 O O . CYS A 1 25 ? 1.974 2.606 -1.127 1.00 0.00 25 CYS A O 20
ATOM 8246 N N . TYR A 1 26 ? 1.692 3.226 1.017 1.00 0.00 26 TYR A N 20
ATOM 8247 C CA . TYR A 1 26 ? 2.440 4.463 0.859 1.00 0.00 26 TYR A CA 20
ATOM 8248 C C . TYR A 1 26 ? 3.469 4.645 1.963 1.00 0.00 26 TYR A C 20
ATOM 8249 O O . TYR A 1 26 ? 3.237 4.282 3.117 1.00 0.00 26 TYR A O 20
ATOM 8267 N N . ASN A 1 27 ? 4.599 5.222 1.588 1.00 0.00 27 ASN A N 20
ATOM 8268 C CA . ASN A 1 27 ? 5.695 5.494 2.521 1.00 0.00 27 ASN A CA 20
ATOM 8269 C C . ASN A 1 27 ? 6.607 6.543 1.911 1.00 0.00 27 ASN A C 20
ATOM 8270 O O . ASN A 1 27 ? 7.697 6.248 1.429 1.00 0.00 27 ASN A O 20
ATOM 8281 N N . GLY A 1 28 ? 6.108 7.771 1.865 1.00 0.00 28 GLY A N 20
ATOM 8282 C CA . GLY A 1 28 ? 6.845 8.852 1.241 1.00 0.00 28 GLY A CA 20
ATOM 8283 C C . GLY A 1 28 ? 6.629 8.805 -0.253 1.00 0.00 28 GLY A C 20
ATOM 8284 O O . GLY A 1 28 ? 6.186 9.774 -0.869 1.00 0.00 28 GLY A O 20
ATOM 8288 N N . ILE A 1 29 ? 6.881 7.635 -0.811 1.00 0.00 29 ILE A N 20
ATOM 8289 C CA . ILE A 1 29 ? 6.668 7.375 -2.216 1.00 0.00 29 ILE A CA 20
ATOM 8290 C C . ILE A 1 29 ? 5.613 6.286 -2.337 1.00 0.00 29 ILE A C 20
ATOM 8291 O O . ILE A 1 29 ? 5.397 5.512 -1.387 1.00 0.00 29 ILE A O 20
ATOM 8307 N N . PRO A 1 30 ? 4.917 6.227 -3.473 1.00 0.00 30 PRO A N 20
ATOM 8308 C CA . PRO A 1 30 ? 3.876 5.234 -3.694 1.00 0.00 30 PRO A CA 20
ATOM 8309 C C . PRO A 1 30 ? 4.462 3.866 -4.028 1.00 0.00 30 PRO A C 20
ATOM 8310 O O . PRO A 1 30 ? 5.295 3.738 -4.926 1.00 0.00 30 PRO A O 20
#

Solvent-accessible surface area: 2322 Å² total; per-residue (Å²): 17,103,36,68,13,77,198,117,108,21,89,101,4,49,158,119,46,12,74,73,64,110,136,42,0,104,74,89,126,94

Secondary structure (DSSP, 8-state):
-----SSS--SHHHHTT-EEETTEEEBSB-

Radius of gyration: 7.42 Å; Cα contacts (8 Å, |Δi|>4): 52; chains: 1; bounding box: 18×16×11 Å

Sequence (30 aa):
CAESCVYIPCTVTALLGCSCSNRVCYNGIPCAESCVYIPCTVTALLGCSCSNRVCYNGIPCAESCVYIPCTVTALLGCSCSNRVCYNGIPCAESCVYIPCTVTALLGCSCSNRVCYNGIPCAESCVYIPCTVTALLGCSCSNRVCYNGIPCAESCVYIPCTVTALLGCSCSNRVCYNGIPCAESCVYIPCTVTALLGCSCSNRVCYNGIPCAESCVYIPCTVTALLGCSCSNRVCYNGIPCAESCVYIPCTVTALLGCSCSNRVCYNGIPCAESCVYIPCTVTALLGCSCSNRVCYNGIPCAESCVYIPCTVTALLGCSCSNRVCYNGIPCAESCVYIPCTVTALLGCSCSNRVCYNGIPCAESCVYIPCTVTALLGCSCSNRVCYNGIPCAESCVYIPCTVTALLGCSCSNRVCYNGIPCAESCVYIPCTVTALLGCSCSNRVCYNGIPCAESCVYIPCTVTALLGCSCSNRVCYNGIPCAESCVYIPCTVTALLGCSCSNRVCYNGIPCAESCVYIPCTVTALLGCSCSNRVCYNGIPCAESCVYIPCTVTALLGCSCSNRVCYNGIPCAESCVYIPCTVTALLGCSCSNRVCYNGIP

Organism: Viola odorata (NCBI:txid97441)

InterPro domains:
  IPR005535 Cyclotide [PF03784] (1-30)
  IPR005535 Cyclotide [PIRSF037891] (2-29)
  IPR005535 Cyclotide [PS51052] (1-30)
  IPR012323 Cyclotide, bracelet, conserved site [PS60008] (4-13)
  IPR036146 Cyclotide superfamily [SSF57038] (4-30)

Nearest PDB structures (foldseek):
  1nbj-assembly1_A  TM=1.023E+00  e=4.191E-06  Viola odorata
  1vb8-assembly1_A  TM=9.235E-01  e=1.384E-04  Viola hederacea
  7s55-assembly1_A  TM=9.140E-01  e=3.373E-03  Clitoria ternatea
  7rmq-assembly1_A  TM=8.696E-01  e=6.198E-03  Viola odorata
  1za8-assembly1_A  TM=7.188E-01  e=6.544E-02  Viola hederacea

Foldseek 3Di:
DPDFPLPHFDDPCVVVVFGHDPRHGDDPHD